Protein 3FPZ (pdb70)

Radius of gyration: 25.32 Å; Cα contacts (8 Å, |Δi|>4): 1395; chains: 2; bounding box: 60×61×72 Å

Foldseek 3Di:
DVVPDDDDDDCPVPQDDPVSPSDDDDDDDPVVVVCVVVVVVVVVCVVQLAFQEEEEAQAQQRLLLLLLQCVVPLPGQYEYEHQAQDGHPPQQDFPPRHFKAKAFPPLVVVCVVLVQDWADDDRIIIRRGSNSVSVSSVVNSVPRDRYDYHYQKHFDAFDFDQQAVDAGTEGWWTWMDRNCVVVDPPPPDDGTDIRTYPAADPVGHGDPVDQTGAYEYEQACDDPQHLPVLVRVCVRHVPADWLAEDEADAVFQLVCQLVQFADDPRYPRYTYHDRSSCRRNVTYDHGRHPNSSSNSSVSNSVRSVVSVVD/DCVPDDDDDPCPPPQDDPVSPSDDDDDDDPVVVVCVVVVVVVVVCVVQLAFQEEEEAQAQQRLLLLLLQCVVPLPGQYEYEAQAQDGHPPQQDFPPRHFKAKAFPPLVVVCVVLVQDWADPDRIIIRRGSNSVSVSSVVNSVPRDRYDYHYQKHFDAFDWDDPVDDTFWTWMDRNVVVVDDPDPDDGTDIRTYPAADPVGHGDVVDQTHAYEYEQADDDDRHLVVLVRVCVVDVPADWQAEDEADAVFQLVVQLVQFADDDRYPRYTYHDRSSCRRNVTYDHGRHPNSSSNSSVSNSVRSVVSVPD

B-factor: mean 28.26, std 11.73, range [12.23, 93.97]

CATH classification: 6.10.250.2840 (+1 more: 3.50.50.60)

Structure (mmCIF, N/CA/C/O backbone):
data_3FPZ
#
_entry.id   3FPZ
#
_cell.length_a   140.696
_cell.length_b   140.696
_cell.length_c   73.325
_cell.angle_alpha   90.000
_cell.angle_beta   90.000
_cell.angle_gamma   90.000
#
_symmetry.space_group_name_H-M   'I 4'
#
loop_
_entity.id
_entity.type
_entity.pdbx_description
1 polymer 'Thiazole biosynthetic enzyme'
2 non-polymer 'ADENOSINE DIPHOSPHATE 5-(BETA-ETHYL)-4-METHYL-THIAZOLE-2-CARBOXYLIC ACID'
3 non-polymer 'SULFATE ION'
4 water water
#
loop_
_atom_site.group_PDB
_atom_site.id
_atom_site.type_symbol
_atom_site.label_atom_id
_atom_site.label_alt_id
_atom_site.label_comp_id
_atom_site.label_asym_id
_atom_site.label_entity_id
_atom_site.label_seq_id
_atom_site.pdbx_PDB_ins_code
_atom_site.Cartn_x
_atom_site.Cartn_y
_atom_site.Cartn_z
_atom_site.occupancy
_atom_site.B_iso_or_equiv
_atom_site.auth_seq_id
_atom_site.auth_comp_id
_atom_site.auth_asym_id
_atom_site.auth_atom_id
_atom_site.pdbx_PDB_model_num
ATOM 1 N N . HIS A 1 16 ? 48.456 20.765 -52.471 1.00 50.20 16 HIS A N 1
ATOM 2 C CA . HIS A 1 16 ? 49.016 21.610 -53.572 1.00 50.14 16 HIS A CA 1
ATOM 3 C C . HIS A 1 16 ? 48.405 23.012 -53.537 1.00 50.11 16 HIS A C 1
ATOM 4 O O . HIS A 1 16 ? 47.722 23.424 -54.486 1.00 50.40 16 HIS A O 1
ATOM 6 N N . LEU A 1 17 ? 48.663 23.739 -52.446 1.00 49.62 17 LEU A N 1
ATOM 7 C CA . LEU A 1 17 ? 47.986 25.013 -52.147 1.00 49.01 17 LEU A CA 1
ATOM 8 C C . LEU A 1 17 ? 47.910 25.986 -53.313 1.00 48.25 17 LEU A C 1
ATOM 9 O O . LEU A 1 17 ? 47.026 26.844 -53.350 1.00 48.53 17 LEU A O 1
ATOM 14 N N . ASN A 1 18 ? 48.819 25.832 -54.269 1.00 47.27 18 ASN A N 1
ATOM 15 C CA . ASN A 1 18 ? 48.872 26.718 -55.427 1.00 46.41 18 ASN A CA 1
ATOM 16 C C . ASN A 1 18 ? 47.728 26.536 -56.436 1.00 45.48 18 ASN A C 1
ATOM 17 O O . ASN A 1 18 ? 47.595 27.325 -57.369 1.00 45.42 18 ASN A O 1
ATOM 22 N N . SER A 1 19 ? 46.900 25.510 -56.230 1.00 44.35 19 SER A N 1
ATOM 23 C CA . SER A 1 19 ? 45.754 25.247 -57.109 1.00 43.19 19 SER A CA 1
ATOM 24 C C . SER A 1 19 ? 44.413 25.807 -56.596 1.00 42.12 19 SER A C 1
ATOM 25 O O . SER A 1 19 ? 43.412 25.775 -57.317 1.00 41.81 19 SER A O 1
ATOM 28 N N . THR A 1 20 ? 44.394 26.317 -55.363 1.00 40.88 20 THR A N 1
ATOM 29 C CA . THR A 1 20 ? 43.177 26.916 -54.790 1.00 39.58 20 THR A CA 1
ATOM 30 C C . THR A 1 20 ? 42.846 28.270 -55.432 1.00 38.33 20 THR A C 1
ATOM 31 O O . THR A 1 20 ? 43.713 28.890 -56.049 1.00 38.60 20 THR A O 1
ATOM 35 N N . PRO A 1 21 ? 41.588 28.733 -55.296 1.00 37.04 21 PRO A N 1
ATOM 36 C CA . PRO A 1 21 ? 41.221 29.980 -55.969 1.00 36.16 21 PRO A CA 1
ATOM 37 C C . PRO A 1 21 ? 41.770 31.235 -55.280 1.00 34.75 21 PRO A C 1
ATOM 38 O O . PRO A 1 21 ? 41.822 31.301 -54.055 1.00 34.85 21 PRO A O 1
ATOM 42 N N . VAL A 1 22 ? 42.152 32.219 -56.085 1.00 33.85 22 VAL A N 1
ATOM 43 C CA . VAL A 1 22 ? 42.535 33.535 -55.589 1.00 32.45 22 VAL A CA 1
ATOM 44 C C . VAL A 1 22 ? 41.240 34.292 -55.294 1.00 31.97 22 VAL A C 1
ATOM 45 O O . VAL A 1 22 ? 40.513 34.668 -56.217 1.00 31.74 22 VAL A O 1
ATOM 49 N N . THR A 1 23 ? 40.935 34.482 -54.010 1.00 30.83 23 THR A N 1
ATOM 50 C CA . THR A 1 23 ? 39.699 35.149 -53.608 1.00 30.23 23 THR A CA 1
ATOM 51 C C . THR A 1 23 ? 39.936 36.271 -52.605 1.00 28.71 23 THR A C 1
ATOM 52 O O . THR A 1 23 ? 40.812 36.178 -51.748 1.00 28.74 23 THR A O 1
ATOM 56 N N . HIS A 1 24 ? 39.134 37.320 -52.744 1.00 27.25 24 HIS A N 1
ATOM 57 C CA . HIS A 1 24 ? 39.192 38.514 -51.920 1.00 25.55 24 HIS A CA 1
ATOM 58 C C . HIS A 1 24 ? 37.813 39.183 -51.938 1.00 25.86 24 HIS A C 1
ATOM 59 O O . HIS A 1 24 ? 36.872 38.667 -52.575 1.00 25.22 24 HIS A O 1
ATOM 66 N N . CYS A 1 25 ? 37.682 40.309 -51.235 1.00 24.90 25 CYS A N 1
ATOM 67 C CA . CYS A 1 25 ? 36.378 40.932 -51.000 1.00 25.00 25 CYS A CA 1
ATOM 68 C C . CYS A 1 25 ? 35.711 41.498 -52.265 1.00 24.78 25 CYS A C 1
ATOM 69 O O . CYS A 1 25 ? 34.502 41.725 -52.268 1.00 24.41 25 CYS A O 1
ATOM 72 N N . LEU A 1 26 ? 36.492 41.713 -53.329 1.00 24.49 26 LEU A N 1
ATOM 73 C CA . LEU A 1 26 ? 35.958 42.292 -54.568 1.00 24.95 26 LEU A CA 1
ATOM 74 C C . LEU A 1 26 ? 35.949 41.311 -55.750 1.00 25.10 26 LEU A C 1
ATOM 75 O O . LEU A 1 26 ? 35.682 41.710 -56.880 1.00 24.52 26 LEU A O 1
ATOM 80 N N . SER A 1 27 ? 36.224 40.040 -55.477 1.00 25.52 27 SER A N 1
ATOM 81 C CA . SER A 1 27 ? 36.400 39.034 -56.534 1.00 26.85 27 SER A CA 1
ATOM 82 C C . SER A 1 27 ? 35.181 38.889 -57.448 1.00 27.41 27 SER A C 1
ATOM 83 O O . SER A 1 27 ? 35.326 38.628 -58.651 1.00 27.46 27 SER A O 1
ATOM 86 N N . ASP A 1 28 ? 33.992 39.042 -56.875 1.00 27.32 28 ASP A N 1
ATOM 87 C CA . ASP A 1 28 ? 32.747 38.838 -57.625 1.00 28.47 28 ASP A CA 1
ATOM 88 C C . ASP A 1 28 ? 32.203 40.132 -58.248 1.00 29.20 28 ASP A C 1
ATOM 89 O O . ASP A 1 28 ? 31.269 40.088 -59.059 1.00 29.51 28 ASP A O 1
ATOM 94 N N . ILE A 1 29 ? 32.777 41.279 -57.877 1.00 29.38 29 ILE A N 1
ATOM 95 C CA . ILE A 1 29 ? 32.314 42.569 -58.414 1.00 30.78 29 ILE A CA 1
ATOM 96 C C . ILE A 1 29 ? 33.308 43.222 -59.375 1.00 30.78 29 ILE A C 1
ATOM 97 O O . ILE A 1 29 ? 32.904 43.979 -60.260 1.00 31.10 29 ILE A O 1
ATOM 102 N N . VAL A 1 30 ? 34.597 42.927 -59.202 1.00 30.73 30 VAL A N 1
ATOM 103 C CA . VAL A 1 30 ? 35.615 43.346 -60.160 1.00 31.24 30 VAL A CA 1
ATOM 104 C C . VAL A 1 30 ? 35.966 42.176 -61.071 1.00 32.38 30 VAL A C 1
ATOM 105 O O . VAL A 1 30 ? 36.563 41.180 -60.641 1.00 32.15 30 VAL A O 1
ATOM 109 N N . LYS A 1 31 ? 35.589 42.322 -62.337 1.00 33.60 31 LYS A N 1
ATOM 110 C CA . LYS A 1 31 ? 35.635 41.223 -63.293 1.00 35.49 31 LYS A CA 1
ATOM 111 C C . LYS A 1 31 ? 36.740 41.336 -64.352 1.00 36.03 31 LYS A C 1
ATOM 112 O O . LYS A 1 31 ? 37.152 40.323 -64.915 1.00 36.89 31 LYS A O 1
ATOM 118 N N . LYS A 1 32 ? 37.215 42.551 -64.624 1.00 36.89 32 LYS A N 1
ATOM 119 C CA . LYS A 1 32 ? 38.330 42.759 -65.571 1.00 37.63 32 LYS A CA 1
ATOM 120 C C . LYS A 1 32 ? 39.688 42.468 -64.947 1.00 38.01 32 LYS A C 1
ATOM 121 O O . LYS A 1 32 ? 39.943 42.838 -63.796 1.00 37.91 32 LYS A O 1
ATOM 127 N N . GLU A 1 33 ? 40.564 41.831 -65.721 1.00 37.83 33 GLU A N 1
ATOM 128 C CA . GLU A 1 33 ? 41.930 41.525 -65.280 1.00 38.15 33 GLU A CA 1
ATOM 129 C C . GLU A 1 33 ? 42.696 42.796 -64.882 1.00 37.38 33 GLU A C 1
ATOM 130 O O . GLU A 1 33 ? 43.471 42.784 -63.924 1.00 37.18 33 GLU A O 1
ATOM 136 N N . ASP A 1 34 ? 42.470 43.880 -65.620 1.00 36.33 34 ASP A N 1
ATOM 137 C CA . ASP A 1 34 ? 43.172 45.132 -65.376 1.00 35.72 34 ASP A CA 1
ATOM 138 C C . ASP A 1 34 ? 42.457 46.045 -64.371 1.00 34.39 34 ASP A C 1
ATOM 139 O O . ASP A 1 34 ? 42.894 47.175 -64.136 1.00 34.51 34 ASP A O 1
ATOM 144 N N . TRP A 1 35 ? 41.367 45.545 -63.787 1.00 32.58 35 TRP A N 1
ATOM 145 C CA . TRP A 1 35 ? 40.538 46.297 -62.828 1.00 31.58 35 TRP A CA 1
ATOM 146 C C . TRP A 1 35 ? 39.859 47.546 -63.423 1.00 31.73 35 TRP A C 1
ATOM 147 O O . TRP A 1 35 ? 39.413 48.423 -62.678 1.00 31.26 35 TRP A O 1
ATOM 158 N N . SER A 1 36 ? 39.757 47.629 -64.758 1.00 32.26 36 SER A N 1
ATOM 159 C CA . SER A 1 36 ? 39.124 48.799 -65.404 1.00 32.41 36 SER A CA 1
ATOM 160 C C . SER A 1 36 ? 37.652 49.029 -65.045 1.00 32.67 36 SER A C 1
ATOM 161 O O . SER A 1 36 ? 37.167 50.157 -65.167 1.00 33.39 36 SER A O 1
ATOM 164 N N . ASP A 1 37 ? 36.951 47.977 -64.606 1.00 32.29 37 ASP A N 1
ATOM 165 C CA . ASP A 1 37 ? 35.560 48.091 -64.164 1.00 32.04 37 ASP A CA 1
ATOM 166 C C . ASP A 1 37 ? 35.414 48.405 -62.665 1.00 31.31 37 ASP A C 1
ATOM 167 O O . ASP A 1 37 ? 34.302 48.408 -62.137 1.00 31.35 37 ASP A O 1
ATOM 172 N N . PHE A 1 38 ? 36.532 48.662 -61.986 1.00 30.45 38 PHE A N 1
ATOM 173 C CA . PHE A 1 38 ? 36.469 49.120 -60.586 1.00 29.60 38 PHE A CA 1
ATOM 174 C C . PHE A 1 38 ? 36.012 50.578 -60.518 1.00 29.57 38 PHE A C 1
ATOM 175 O O . PHE A 1 38 ? 36.446 51.392 -61.334 1.00 29.56 38 PHE A O 1
ATOM 183 N N . LYS A 1 39 ? 35.158 50.905 -59.541 1.00 29.35 39 LYS A N 1
ATOM 184 C CA . LYS A 1 39 ? 34.694 52.284 -59.299 1.00 29.52 39 LYS A CA 1
ATOM 185 C C . LYS A 1 39 ? 34.367 52.538 -57.827 1.00 28.61 39 LYS A C 1
ATOM 186 O O . LYS A 1 39 ? 33.740 51.703 -57.189 1.00 28.31 39 LYS A O 1
ATOM 192 N N . PHE A 1 40 ? 34.791 53.688 -57.294 1.00 27.69 40 PHE A N 1
ATOM 193 C CA . PHE A 1 40 ? 34.304 54.164 -55.991 1.00 27.06 40 PHE A CA 1
ATOM 194 C C . PHE A 1 40 ? 33.011 54.956 -56.161 1.00 27.80 40 PHE A C 1
ATOM 195 O O . PHE A 1 40 ? 32.791 55.570 -57.205 1.00 27.77 40 PHE A O 1
ATOM 203 N N . ALA A 1 41 ? 32.169 54.961 -55.129 1.00 28.40 41 ALA A N 1
ATOM 204 C CA . ALA A 1 41 ? 31.060 55.903 -55.049 1.00 29.53 41 ALA A CA 1
ATOM 205 C C . ALA A 1 41 ? 31.617 57.344 -55.005 1.00 30.51 41 ALA A C 1
ATOM 206 O O . ALA A 1 41 ? 32.675 57.566 -54.420 1.00 30.11 41 ALA A O 1
ATOM 208 N N . PRO A 1 42 ? 30.919 58.318 -55.624 1.00 31.35 42 PRO A N 1
ATOM 209 C CA . PRO A 1 42 ? 31.470 59.685 -55.748 1.00 31.34 42 PRO A CA 1
ATOM 210 C C . PRO A 1 42 ? 31.504 60.444 -54.414 1.00 31.19 42 PRO A C 1
ATOM 211 O O . PRO A 1 42 ? 30.751 60.096 -53.495 1.00 31.83 42 PRO A O 1
ATOM 215 N N . ILE A 1 43 ? 32.368 61.457 -54.315 1.00 30.33 43 ILE A N 1
ATOM 216 C CA . ILE A 1 43 ? 32.510 62.238 -53.076 1.00 29.71 43 ILE A CA 1
ATOM 217 C C . ILE A 1 43 ? 33.020 63.669 -53.301 1.00 28.97 43 ILE A C 1
ATOM 218 O O . ILE A 1 43 ? 33.676 63.964 -54.306 1.00 29.21 43 ILE A O 1
ATOM 223 N N . ARG A 1 44 ? 32.713 64.558 -52.356 1.00 28.49 44 ARG A N 1
ATOM 224 C CA . ARG A 1 44 ? 33.338 65.888 -52.327 1.00 27.62 44 ARG A CA 1
ATOM 225 C C . ARG A 1 44 ? 34.126 66.096 -51.022 1.00 26.53 44 ARG A C 1
ATOM 226 O O . ARG A 1 44 ? 33.778 65.538 -49.964 1.00 25.45 44 ARG A O 1
ATOM 234 N N . GLU A 1 45 ? 35.191 66.886 -51.123 1.00 25.47 45 GLU A N 1
ATOM 235 C CA . GLU A 1 45 ? 36.190 67.001 -50.057 1.00 24.80 45 GLU A CA 1
ATOM 236 C C . GLU A 1 45 ? 35.600 67.502 -48.728 1.00 24.43 45 GLU A C 1
ATOM 237 O O . GLU A 1 45 ? 35.927 66.976 -47.646 1.00 23.46 45 GLU A O 1
ATOM 243 N N . SER A 1 46 ? 34.717 68.494 -48.805 1.00 23.70 46 SER A N 1
ATOM 244 C CA . SER A 1 46 ? 34.029 68.999 -47.613 1.00 23.97 46 SER A CA 1
ATOM 245 C C . SER A 1 46 ? 33.175 67.956 -46.875 1.00 24.26 46 SER A C 1
ATOM 246 O O . SER A 1 46 ? 33.006 68.047 -45.654 1.00 24.03 46 SER A O 1
ATOM 249 N N . THR A 1 47 ? 32.640 66.966 -47.597 1.00 24.46 47 THR A N 1
ATOM 250 C CA . THR A 1 47 ? 31.881 65.894 -46.939 1.00 25.01 47 THR A CA 1
ATOM 251 C C . THR A 1 47 ? 32.796 65.092 -45.992 1.00 24.67 47 THR A C 1
ATOM 252 O O . THR A 1 47 ? 32.397 64.737 -44.876 1.00 25.21 47 THR A O 1
ATOM 256 N N . VAL A 1 48 ? 34.028 64.853 -46.435 1.00 24.11 48 VAL A N 1
ATOM 257 C CA . VAL A 1 48 ? 35.010 64.091 -45.638 1.00 23.81 48 VAL A CA 1
ATOM 258 C C . VAL A 1 48 ? 35.462 64.882 -44.402 1.00 23.18 48 VAL A C 1
ATOM 259 O O . VAL A 1 48 ? 35.452 64.338 -43.286 1.00 22.87 48 VAL A O 1
ATOM 263 N N . SER A 1 49 ? 35.846 66.151 -44.603 1.00 21.64 49 SER A N 1
ATOM 264 C CA . SER A 1 49 ? 36.227 67.037 -43.496 1.00 21.23 49 SER A CA 1
ATOM 265 C C . SER A 1 49 ? 35.141 67.072 -42.422 1.00 20.63 49 SER A C 1
ATOM 266 O O . SER A 1 49 ? 35.424 66.823 -41.251 1.00 20.26 49 SER A O 1
ATOM 269 N N . ARG A 1 50 ? 33.903 67.371 -42.831 1.00 20.84 50 ARG A N 1
ATOM 270 C CA . ARG A 1 50 ? 32.780 67.497 -41.888 1.00 20.60 50 ARG A CA 1
ATOM 271 C C . ARG A 1 50 ? 32.467 66.196 -41.162 1.00 20.26 50 ARG A C 1
ATOM 272 O O . ARG A 1 50 ? 32.136 66.228 -39.974 1.00 20.05 50 ARG A O 1
ATOM 280 N N . ALA A 1 51 ? 32.617 65.059 -41.846 1.00 20.33 51 ALA A N 1
ATOM 281 C CA . ALA A 1 51 ? 32.429 63.733 -41.214 1.00 20.66 51 ALA A CA 1
ATOM 282 C C . ALA A 1 51 ? 33.407 63.502 -40.059 1.00 20.71 51 ALA A C 1
ATOM 283 O O . ALA A 1 51 ? 33.026 62.946 -39.025 1.00 21.46 51 ALA A O 1
ATOM 285 N N . MET A 1 52 ? 34.657 63.946 -40.229 1.00 20.37 52 MET A N 1
ATOM 286 C CA . MET A 1 52 ? 35.693 63.805 -39.184 1.00 20.01 52 MET A CA 1
ATOM 287 C C . MET A 1 52 ? 35.550 64.821 -38.046 1.00 19.71 52 MET A C 1
ATOM 288 O O . MET A 1 52 ? 35.597 64.451 -36.854 1.00 19.60 52 MET A O 1
ATOM 293 N N . THR A 1 53 ? 35.394 66.105 -38.389 1.00 19.24 53 THR A N 1
ATOM 294 C CA . THR A 1 53 ? 35.360 67.158 -37.360 1.00 20.20 53 THR A CA 1
ATOM 295 C C . THR A 1 53 ? 34.117 67.043 -36.474 1.00 19.97 53 THR A C 1
ATOM 296 O O . THR A 1 53 ? 34.205 67.176 -35.248 1.00 20.69 53 THR A O 1
ATOM 300 N N . SER A 1 54 ? 32.954 66.775 -37.087 1.00 19.84 54 SER A N 1
ATOM 301 C CA . SER A 1 54 ? 31.708 66.639 -36.324 1.00 19.59 54 SER A CA 1
ATOM 302 C C . SER A 1 54 ? 31.836 65.571 -35.232 1.00 19.22 54 SER A C 1
ATOM 303 O O . SER A 1 54 ? 31.465 65.817 -34.085 1.00 19.61 54 SER A O 1
ATOM 306 N N . ARG A 1 55 ? 32.419 64.416 -35.573 1.00 18.55 55 ARG A N 1
ATOM 307 C CA . ARG A 1 55 ? 32.592 63.331 -34.597 1.00 17.79 55 ARG A CA 1
ATOM 308 C C . ARG A 1 55 ? 33.605 63.692 -33.498 1.00 17.27 55 ARG A C 1
ATOM 309 O O . ARG A 1 55 ? 33.399 63.360 -32.315 1.00 17.14 55 ARG A O 1
ATOM 317 N N . TYR A 1 56 ? 34.685 64.385 -33.869 1.00 17.03 56 TYR A N 1
ATOM 318 C CA . TYR A 1 56 ? 35.696 64.716 -32.852 1.00 16.95 56 TYR A CA 1
ATOM 319 C C . TYR A 1 56 ? 35.159 65.717 -31.852 1.00 18.13 56 TYR A C 1
ATOM 320 O O . TYR A 1 56 ? 35.452 65.610 -30.642 1.00 17.35 56 TYR A O 1
ATOM 329 N N . PHE A 1 57 ? 34.381 66.702 -32.301 1.00 18.30 57 PHE A N 1
ATOM 330 C CA A PHE A 1 57 ? 33.916 67.625 -31.305 0.50 19.13 57 PHE A CA 1
ATOM 331 C CA B PHE A 1 57 ? 33.772 67.678 -31.356 0.50 19.25 57 PHE A CA 1
ATOM 332 C C . PHE A 1 57 ? 32.762 67.012 -30.450 1.00 19.38 57 PHE A C 1
ATOM 333 O O . PHE A 1 57 ? 32.623 67.361 -29.282 1.00 20.00 57 PHE A O 1
ATOM 348 N N . LYS A 1 58 ? 32.004 66.052 -30.999 1.00 19.56 58 LYS A N 1
ATOM 349 C CA . LYS A 1 58 ? 31.091 65.262 -30.154 1.00 20.41 58 LYS A CA 1
ATOM 350 C C . LYS A 1 58 ? 31.844 64.514 -29.043 1.00 20.46 58 LYS A C 1
ATOM 351 O O . LYS A 1 58 ? 31.349 64.429 -27.911 1.00 20.29 58 LYS A O 1
ATOM 357 N N . ASP A 1 59 ? 33.033 63.987 -29.357 1.00 20.15 59 ASP A N 1
ATOM 358 C CA . ASP A 1 59 ? 33.865 63.309 -28.332 1.00 20.30 59 ASP A CA 1
ATOM 359 C C . ASP A 1 59 ? 34.326 64.309 -27.260 1.00 19.65 59 ASP A C 1
ATOM 360 O O . ASP A 1 59 ? 34.306 64.010 -26.044 1.00 19.33 59 ASP A O 1
ATOM 365 N N . LEU A 1 60 ? 34.782 65.483 -27.709 1.00 19.65 60 LEU A N 1
ATOM 366 C CA . LEU A 1 60 ? 35.285 66.513 -26.788 1.00 19.45 60 LEU A CA 1
ATOM 367 C C . LEU A 1 60 ? 34.191 67.028 -25.854 1.00 20.04 60 LEU A C 1
ATOM 368 O O . LEU A 1 60 ? 34.458 67.295 -24.682 1.00 20.74 60 LEU A O 1
ATOM 373 N N . ASP A 1 61 ? 32.966 67.145 -26.377 1.00 20.38 61 ASP A N 1
ATOM 374 C CA . ASP A 1 61 ? 31.775 67.521 -25.580 1.00 21.61 61 ASP A CA 1
ATOM 375 C C . ASP A 1 61 ? 31.424 66.441 -24.550 1.00 20.77 61 ASP A C 1
ATOM 376 O O . ASP A 1 61 ? 31.332 66.721 -23.338 1.00 21.36 61 ASP A O 1
ATOM 381 N N . LYS A 1 62 ? 31.243 65.213 -25.032 1.00 20.09 62 LYS A N 1
ATOM 382 C CA . LYS A 1 62 ? 30.832 64.071 -24.188 1.00 20.14 62 LYS A CA 1
ATOM 383 C C . LYS A 1 62 ? 31.817 63.780 -23.046 1.00 20.05 62 LYS A C 1
ATOM 384 O O . LYS A 1 62 ? 31.413 63.628 -21.881 1.00 19.35 62 LYS A O 1
ATOM 390 N N . PHE A 1 63 ? 33.107 63.715 -23.373 1.00 18.95 63 PHE A N 1
ATOM 391 C CA . PHE A 1 63 ? 34.133 63.343 -22.399 1.00 19.20 63 PHE A CA 1
ATOM 392 C C . PHE A 1 63 ? 34.748 64.511 -21.613 1.00 18.56 63 PHE A C 1
ATOM 393 O O . PHE A 1 63 ? 35.662 64.309 -20.815 1.00 19.04 63 PHE A O 1
ATOM 401 N N . ALA A 1 64 ? 34.220 65.721 -21.800 1.00 18.94 64 ALA A N 1
ATOM 402 C CA . ALA A 1 64 ? 34.678 66.885 -21.020 1.00 19.27 64 ALA A CA 1
ATOM 403 C C . ALA A 1 64 ? 34.470 66.673 -19.501 1.00 19.46 64 ALA A C 1
ATOM 404 O O . ALA A 1 64 ? 35.184 67.255 -18.670 1.00 19.12 64 ALA A O 1
ATOM 406 N N . VAL A 1 65 ? 33.476 65.845 -19.164 1.00 19.72 65 VAL A N 1
ATOM 407 C CA . VAL A 1 65 ? 33.356 65.236 -17.828 1.00 20.03 65 VAL A CA 1
ATOM 408 C C . VAL A 1 65 ? 33.454 63.701 -18.016 1.00 19.90 65 VAL A C 1
ATOM 409 O O . VAL A 1 65 ? 32.658 63.129 -18.755 1.00 21.64 65 VAL A O 1
ATOM 413 N N . SER A 1 66 ? 34.434 63.056 -17.382 1.00 19.37 66 SER A N 1
ATOM 414 C CA . SER A 1 66 ? 34.621 61.594 -17.494 1.00 19.40 66 SER A CA 1
ATOM 415 C C . SER A 1 66 ? 34.583 60.906 -16.118 1.00 19.33 66 SER A C 1
ATOM 416 O O . SER A 1 66 ? 34.919 61.517 -15.101 1.00 19.55 66 SER A O 1
ATOM 419 N N . ASP A 1 67 ? 34.206 59.625 -16.119 1.00 20.08 67 ASP A N 1
ATOM 420 C CA . ASP A 1 67 ? 34.205 58.777 -14.906 1.00 20.02 67 ASP A CA 1
ATOM 421 C C . ASP A 1 67 ? 35.587 58.217 -14.549 1.00 19.44 67 ASP A C 1
ATOM 422 O O . ASP A 1 67 ? 35.992 58.219 -13.375 1.00 19.46 67 ASP A O 1
ATOM 427 N N . VAL A 1 68 ? 36.304 57.720 -15.559 1.00 18.85 68 VAL A N 1
ATOM 428 C CA . VAL A 1 68 ? 37.664 57.203 -15.399 1.00 18.64 68 VAL A CA 1
ATOM 429 C C . VAL A 1 68 ? 38.577 57.871 -16.431 1.00 18.52 68 VAL A C 1
ATOM 430 O O . VAL A 1 68 ? 38.296 57.794 -17.634 1.00 19.13 68 VAL A O 1
ATOM 434 N N . ILE A 1 69 ? 39.637 58.533 -15.951 1.00 17.91 69 ILE A N 1
ATOM 435 C CA . ILE A 1 69 ? 40.713 59.088 -16.823 1.00 17.67 69 ILE A CA 1
ATOM 436 C C . ILE A 1 69 ? 41.959 58.206 -16.712 1.00 16.98 69 ILE A C 1
ATOM 437 O O . ILE A 1 69 ? 42.565 58.086 -15.640 1.00 17.20 69 ILE A O 1
ATOM 442 N N . ILE A 1 70 ? 42.341 57.573 -17.822 1.00 15.85 70 ILE A N 1
ATOM 443 C CA . ILE A 1 70 ? 43.529 56.707 -17.840 1.00 15.64 70 ILE A CA 1
ATOM 444 C C . ILE A 1 70 ? 44.643 57.450 -18.587 1.00 16.05 70 ILE A C 1
ATOM 445 O O . ILE A 1 70 ? 44.484 57.786 -19.777 1.00 15.98 70 ILE A O 1
ATOM 450 N N . VAL A 1 71 ? 45.751 57.680 -17.891 1.00 15.12 71 VAL A N 1
ATOM 451 C CA . VAL A 1 71 ? 46.909 58.415 -18.469 1.00 15.78 71 VAL A CA 1
ATOM 452 C C . VAL A 1 71 ? 48.011 57.438 -18.934 1.00 16.12 71 VAL A C 1
ATOM 453 O O . VAL A 1 71 ? 48.711 56.818 -18.131 1.00 16.27 71 VAL A O 1
ATOM 457 N N . GLY A 1 72 ? 48.136 57.275 -20.254 1.00 15.96 72 GLY A N 1
ATOM 458 C CA . GLY A 1 72 ? 49.174 56.416 -20.822 1.00 16.28 72 GLY A CA 1
ATOM 459 C C . GLY A 1 72 ? 48.631 55.078 -21.324 1.00 17.40 72 GLY A C 1
ATOM 460 O O . GLY A 1 72 ? 48.219 54.235 -20.512 1.00 17.65 72 GLY A O 1
ATOM 461 N N . ALA A 1 73 ? 48.649 54.887 -22.651 1.00 16.02 73 ALA A N 1
ATOM 462 C CA . ALA A 1 73 ? 48.106 53.675 -23.286 1.00 16.26 73 ALA A CA 1
ATOM 463 C C . ALA A 1 73 ? 49.153 52.591 -23.589 1.00 16.12 73 ALA A C 1
ATOM 464 O O . ALA A 1 73 ? 49.285 52.143 -24.743 1.00 17.09 73 ALA A O 1
ATOM 466 N N . GLY A 1 74 ? 49.902 52.190 -22.552 1.00 15.53 74 GLY A N 1
ATOM 467 C CA . GLY A 1 74 ? 50.860 51.088 -22.625 1.00 16.30 74 GLY A CA 1
ATOM 468 C C . GLY A 1 74 ? 50.193 49.780 -22.206 1.00 16.85 74 GLY A C 1
ATOM 469 O O . GLY A 1 74 ? 48.968 49.707 -22.146 1.00 16.52 74 GLY A O 1
ATOM 470 N N . SER A 1 75 ? 50.994 48.754 -21.916 1.00 17.85 75 SER A N 1
ATOM 471 C CA . SER A 1 75 ? 50.448 47.445 -21.544 1.00 18.72 75 SER A CA 1
ATOM 472 C C . SER A 1 75 ? 49.620 47.524 -20.250 1.00 18.42 75 SER A C 1
ATOM 473 O O . SER A 1 75 ? 48.526 46.970 -20.182 1.00 18.32 75 SER A O 1
ATOM 476 N N . SER A 1 76 ? 50.110 48.242 -19.241 1.00 17.43 76 SER A N 1
ATOM 477 C CA . SER A 1 76 ? 49.349 48.296 -17.973 1.00 17.16 76 SER A CA 1
ATOM 478 C C . SER A 1 76 ? 48.041 49.079 -18.082 1.00 16.87 76 SER A C 1
ATOM 479 O O . SER A 1 76 ? 46.990 48.600 -17.627 1.00 17.29 76 SER A O 1
ATOM 482 N N . GLY A 1 77 ? 48.089 50.261 -18.711 1.00 16.27 77 GLY A N 1
ATOM 483 C CA . GLY A 1 77 ? 46.908 51.095 -18.925 1.00 16.16 77 GLY A CA 1
ATOM 484 C C . GLY A 1 77 ? 45.822 50.463 -19.792 1.00 16.26 77 GLY A C 1
ATOM 485 O O . GLY A 1 77 ? 44.632 50.559 -19.482 1.00 15.97 77 GLY A O 1
ATOM 486 N N . LEU A 1 78 ? 46.217 49.811 -20.886 1.00 16.96 78 LEU A N 1
ATOM 487 C CA . LEU A 1 78 ? 45.229 49.176 -21.777 1.00 17.03 78 LEU A CA 1
ATOM 488 C C . LEU A 1 78 ? 44.610 47.905 -21.150 1.00 17.55 78 LEU A C 1
ATOM 489 O O . LEU A 1 78 ? 43.421 47.640 -21.343 1.00 17.73 78 LEU A O 1
ATOM 494 N N . SER A 1 79 ? 45.414 47.148 -20.404 1.00 18.26 79 SER A N 1
ATOM 495 C CA . SER A 1 79 ? 44.926 45.978 -19.631 1.00 18.67 79 SER A CA 1
ATOM 496 C C . SER A 1 79 ? 43.860 46.405 -18.606 1.00 19.02 79 SER A C 1
ATOM 497 O O . SER A 1 79 ? 42.804 45.753 -18.485 1.00 18.82 79 SER A O 1
ATOM 500 N N . ALA A 1 80 ? 44.124 47.501 -17.882 1.00 19.29 80 ALA A N 1
ATOM 501 C CA . ALA A 1 80 ? 43.136 48.077 -16.952 1.00 19.24 80 ALA A CA 1
ATOM 502 C C . ALA A 1 80 ? 41.881 48.580 -17.676 1.00 19.96 80 ALA A C 1
ATOM 503 O O . ALA A 1 80 ? 40.756 48.305 -17.239 1.00 19.44 80 ALA A O 1
ATOM 505 N N . ALA A 1 81 ? 42.070 49.292 -18.794 1.00 18.70 81 ALA A N 1
ATOM 506 C CA . ALA A 1 81 ? 40.942 49.748 -19.611 1.00 18.86 81 ALA A CA 1
ATOM 507 C C . ALA A 1 81 ? 40.027 48.587 -20.020 1.00 18.51 81 ALA A C 1
ATOM 508 O O . ALA A 1 81 ? 38.802 48.723 -19.942 1.00 19.15 81 ALA A O 1
ATOM 510 N N . TYR A 1 82 ? 40.615 47.462 -20.450 1.00 18.95 82 TYR A N 1
ATOM 511 C CA . TYR A 1 82 ? 39.843 46.277 -20.870 1.00 19.40 82 TYR A CA 1
ATOM 512 C C . TYR A 1 82 ? 38.943 45.773 -19.738 1.00 19.49 82 TYR A C 1
ATOM 513 O O . TYR A 1 82 ? 37.731 45.604 -19.929 1.00 19.02 82 TYR A O 1
ATOM 522 N N . VAL A 1 83 ? 39.539 45.569 -18.561 1.00 19.08 83 VAL A N 1
ATOM 523 C CA . VAL A 1 83 ? 38.811 44.998 -17.416 1.00 18.93 83 VAL A CA 1
ATOM 524 C C . VAL A 1 83 ? 37.693 45.923 -16.913 1.00 19.27 83 VAL A C 1
ATOM 525 O O . VAL A 1 83 ? 36.554 45.461 -16.669 1.00 19.42 83 VAL A O 1
ATOM 529 N N . ILE A 1 84 ? 38.002 47.218 -16.766 1.00 19.37 84 ILE A N 1
ATOM 530 C CA . ILE A 1 84 ? 37.029 48.238 -16.339 1.00 19.61 84 ILE A CA 1
ATOM 531 C C . ILE A 1 84 ? 35.837 48.340 -17.298 1.00 19.95 84 ILE A C 1
ATOM 532 O O . ILE A 1 84 ? 34.690 48.236 -16.876 1.00 20.36 84 ILE A O 1
ATOM 537 N N . ALA A 1 85 ? 36.113 48.527 -18.589 1.00 20.32 85 ALA A N 1
ATOM 538 C CA . ALA A 1 85 ? 35.057 48.789 -19.572 1.00 21.22 85 ALA A CA 1
ATOM 539 C C . ALA A 1 85 ? 34.151 47.580 -19.843 1.00 21.38 85 ALA A C 1
ATOM 540 O O . ALA A 1 85 ? 32.944 47.733 -20.010 1.00 21.19 85 ALA A O 1
ATOM 542 N N . LYS A 1 86 ? 34.745 46.393 -19.902 1.00 22.41 86 LYS A N 1
ATOM 543 C CA . LYS A 1 86 ? 34.010 45.125 -20.054 1.00 23.63 86 LYS A CA 1
ATOM 544 C C . LYS A 1 86 ? 33.057 44.899 -18.870 1.00 23.92 86 LYS A C 1
ATOM 545 O O . LYS A 1 86 ? 31.870 44.563 -19.078 1.00 24.57 86 LYS A O 1
ATOM 551 N N . ASN A 1 87 ? 33.555 45.100 -17.646 1.00 23.88 87 ASN A N 1
ATOM 552 C CA . ASN A 1 87 ? 32.719 45.006 -16.427 1.00 24.43 87 ASN A CA 1
ATOM 553 C C . ASN A 1 87 ? 31.626 46.082 -16.327 1.00 24.49 87 ASN A C 1
ATOM 554 O O . ASN A 1 87 ? 30.492 45.787 -15.926 1.00 24.44 87 ASN A O 1
ATOM 559 N N . ARG A 1 88 ? 31.961 47.332 -16.664 1.00 23.77 88 ARG A N 1
ATOM 560 C CA . ARG A 1 88 ? 31.015 48.453 -16.572 1.00 23.72 88 ARG A CA 1
ATOM 561 C C . ARG A 1 88 ? 30.943 49.257 -17.875 1.00 24.56 88 ARG A C 1
ATOM 562 O O . ARG A 1 88 ? 31.633 50.275 -18.015 1.00 25.03 88 ARG A O 1
ATOM 570 N N . PRO A 1 89 ? 30.103 48.811 -18.838 1.00 25.28 89 PRO A N 1
ATOM 571 C CA . PRO A 1 89 ? 30.023 49.461 -20.155 1.00 25.55 89 PRO A CA 1
ATOM 572 C C . PRO A 1 89 ? 29.335 50.824 -20.127 1.00 25.05 89 PRO A C 1
ATOM 573 O O . PRO A 1 89 ? 29.318 51.521 -21.139 1.00 26.32 89 PRO A O 1
ATOM 577 N N . ASP A 1 90 ? 28.789 51.202 -18.981 1.00 24.58 90 ASP A N 1
ATOM 578 C CA . ASP A 1 90 ? 28.100 52.475 -18.840 1.00 24.53 90 ASP A CA 1
ATOM 579 C C . ASP A 1 90 ? 29.050 53.638 -18.513 1.00 24.12 90 ASP A C 1
ATOM 580 O O . ASP A 1 90 ? 28.688 54.792 -18.708 1.00 24.42 90 ASP A O 1
ATOM 585 N N . LEU A 1 91 ? 30.236 53.339 -17.989 1.00 23.22 91 LEU A N 1
ATOM 586 C CA . LEU A 1 91 ? 31.135 54.384 -17.477 1.00 22.20 91 LEU A CA 1
ATOM 587 C C . LEU A 1 91 ? 31.935 55.036 -18.597 1.00 21.32 91 LEU A C 1
ATOM 588 O O . LEU A 1 91 ? 32.414 54.345 -19.482 1.00 21.11 91 LEU A O 1
ATOM 593 N N . LYS A 1 92 ? 32.090 56.358 -18.537 1.00 20.33 92 LYS A N 1
ATOM 594 C CA . LYS A 1 92 ? 32.891 57.067 -19.557 1.00 19.99 92 LYS A CA 1
ATOM 595 C C . LYS A 1 92 ? 34.389 56.929 -19.223 1.00 19.33 92 LYS A C 1
ATOM 596 O O . LYS A 1 92 ? 34.869 57.490 -18.224 1.00 19.41 92 LYS A O 1
ATOM 602 N N . VAL A 1 93 ? 35.100 56.144 -20.042 1.00 19.65 93 VAL A N 1
ATOM 603 C CA . VAL A 1 93 ? 36.523 55.833 -19.857 1.00 18.93 93 VAL A CA 1
ATOM 604 C C . VAL A 1 93 ? 37.347 56.570 -20.931 1.00 19.46 93 VAL A C 1
ATOM 605 O O . VAL A 1 93 ? 37.274 56.228 -22.111 1.00 18.71 93 VAL A O 1
ATOM 609 N N . CYS A 1 94 ? 38.128 57.545 -20.474 1.00 18.59 94 CYS A N 1
ATOM 610 C CA . CYS A 1 94 ? 38.852 58.505 -21.306 1.00 19.75 94 CYS A CA 1
ATOM 611 C C . CYS A 1 94 ? 40.334 58.157 -21.250 1.00 18.48 94 CYS A C 1
ATOM 612 O O . CYS A 1 94 ? 40.961 58.310 -20.202 1.00 18.45 94 CYS A O 1
ATOM 615 N N . ILE A 1 95 ? 40.896 57.677 -22.364 1.00 17.45 95 ILE A N 1
ATOM 616 C CA . ILE A 1 95 ? 42.304 57.270 -22.406 1.00 16.95 95 ILE A CA 1
ATOM 617 C C . ILE A 1 95 ? 43.132 58.346 -23.130 1.00 17.01 95 ILE A C 1
ATOM 618 O O . ILE A 1 95 ? 42.889 58.635 -24.310 1.00 16.66 95 ILE A O 1
ATOM 623 N N . ILE A 1 96 ? 44.090 58.936 -22.418 1.00 16.71 96 ILE A N 1
ATOM 624 C CA . ILE A 1 96 ? 44.916 60.022 -22.987 1.00 16.40 96 ILE A CA 1
ATOM 625 C C . ILE A 1 96 ? 46.326 59.488 -23.245 1.00 15.70 96 ILE A C 1
ATOM 626 O O . ILE A 1 96 ? 46.981 59.009 -22.318 1.00 15.29 96 ILE A O 1
ATOM 631 N N . GLU A 1 97 ? 46.782 59.553 -24.501 1.00 14.90 97 GLU A N 1
ATOM 632 C CA . GLU A 1 97 ? 48.075 58.975 -24.898 1.00 14.38 97 GLU A CA 1
ATOM 633 C C . GLU A 1 97 ? 48.891 60.016 -25.688 1.00 14.47 97 GLU A C 1
ATOM 634 O O . GLU A 1 97 ? 48.420 60.526 -26.720 1.00 14.39 97 GLU A O 1
ATOM 640 N N . SER A 1 98 ? 50.099 60.315 -25.210 1.00 13.33 98 SER A N 1
ATOM 641 C CA . SER A 1 98 ? 50.931 61.376 -25.827 1.00 14.41 98 SER A CA 1
ATOM 642 C C . SER A 1 98 ? 51.453 61.036 -27.232 1.00 14.62 98 SER A C 1
ATOM 643 O O . SER A 1 98 ? 51.577 61.947 -28.083 1.00 15.46 98 SER A O 1
ATOM 646 N N . SER A 1 99 ? 51.768 59.765 -27.479 1.00 15.18 99 SER A N 1
ATOM 647 C CA . SER A 1 99 ? 52.293 59.362 -28.816 1.00 15.65 99 SER A CA 1
ATOM 648 C C . SER A 1 99 ? 51.175 59.274 -29.846 1.00 15.31 99 SER A C 1
ATOM 649 O O . SER A 1 99 ? 50.000 59.178 -29.492 1.00 14.40 99 SER A O 1
ATOM 652 N N . VAL A 1 100 ? 51.538 59.316 -31.132 1.00 15.40 100 VAL A N 1
ATOM 653 C CA . VAL A 1 100 ? 50.563 59.034 -32.185 1.00 15.81 100 VAL A CA 1
ATOM 654 C C . VAL A 1 100 ? 50.125 57.567 -32.143 1.00 15.09 100 VAL A C 1
ATOM 655 O O . VAL A 1 100 ? 48.919 57.279 -32.156 1.00 15.17 100 VAL A O 1
ATOM 659 N N . ALA A 1 101 ? 51.089 56.640 -32.084 1.00 14.17 101 ALA A N 1
ATOM 660 C CA . ALA A 1 101 ? 50.762 55.231 -31.928 1.00 14.93 101 ALA A CA 1
ATOM 661 C C . ALA A 1 101 ? 50.654 54.919 -30.434 1.00 15.25 101 ALA A C 1
ATOM 662 O O . ALA A 1 101 ? 51.598 55.239 -29.674 1.00 15.24 101 ALA A O 1
ATOM 664 N N . PRO A 1 102 ? 49.514 54.318 -30.004 1.00 15.70 102 PRO A N 1
ATOM 665 C CA . PRO A 1 102 ? 49.403 53.796 -28.639 1.00 15.56 102 PRO A CA 1
ATOM 666 C C . PRO A 1 102 ? 50.230 52.501 -28.513 1.00 15.93 102 PRO A C 1
ATOM 667 O O . PRO A 1 102 ? 50.781 52.017 -29.512 1.00 16.16 102 PRO A O 1
ATOM 671 N N . GLY A 1 103 ? 50.350 51.974 -27.301 1.00 15.41 103 GLY A N 1
ATOM 672 C CA . GLY A 1 103 ? 51.006 50.678 -27.070 1.00 16.90 103 GLY A CA 1
ATOM 673 C C . GLY A 1 103 ? 52.255 50.735 -26.213 1.00 18.01 103 GLY A C 1
ATOM 674 O O . GLY A 1 103 ? 52.709 49.697 -25.711 1.00 18.98 103 GLY A O 1
ATOM 675 N N . GLY A 1 104 ? 52.810 51.940 -26.053 1.00 18.74 104 GLY A N 1
ATOM 676 C CA . GLY A 1 104 ? 54.060 52.171 -25.319 1.00 20.11 104 GLY A CA 1
ATOM 677 C C . GLY A 1 104 ? 55.227 51.260 -25.640 1.00 21.02 104 GLY A C 1
ATOM 678 O O . GLY A 1 104 ? 55.636 51.158 -26.793 1.00 21.16 104 GLY A O 1
ATOM 679 N N . GLY A 1 105 ? 55.759 50.599 -24.613 1.00 21.43 105 GLY A N 1
ATOM 680 C CA . GLY A 1 105 ? 56.891 49.672 -24.768 1.00 22.76 105 GLY A CA 1
ATOM 681 C C . GLY A 1 105 ? 56.573 48.239 -25.183 1.00 22.13 105 GLY A C 1
ATOM 682 O O . GLY A 1 105 ? 57.448 47.366 -25.145 1.00 24.08 105 GLY A O 1
ATOM 683 N N . SER A 1 106 ? 55.343 47.986 -25.603 1.00 21.26 106 SER A N 1
ATOM 684 C CA . SER A 1 106 ? 54.889 46.618 -25.845 1.00 20.95 106 SER A CA 1
ATOM 685 C C . SER A 1 106 ? 54.899 46.219 -27.310 1.00 19.29 106 SER A C 1
ATOM 686 O O . SER A 1 106 ? 54.297 45.215 -27.675 1.00 17.86 106 SER A O 1
ATOM 689 N N . TRP A 1 107 ? 55.585 46.993 -28.154 1.00 17.81 107 TRP A N 1
ATOM 690 C CA . TRP A 1 107 ? 55.725 46.583 -29.560 1.00 17.14 107 TRP A CA 1
ATOM 691 C C . TRP A 1 107 ? 56.931 45.658 -29.814 1.00 17.12 107 TRP A C 1
ATOM 692 O O . TRP A 1 107 ? 57.060 45.091 -30.914 1.00 16.02 107 TRP A O 1
ATOM 703 N N . LEU A 1 108 ? 57.805 45.534 -28.811 1.00 17.03 108 LEU A N 1
ATOM 704 C CA . LEU A 1 108 ? 59.038 44.730 -28.868 1.00 17.46 108 LEU A CA 1
ATOM 705 C C . LEU A 1 108 ? 59.283 44.067 -27.532 1.00 18.36 108 LEU A C 1
ATOM 706 O O . LEU A 1 108 ? 58.783 44.538 -26.520 1.00 18.84 108 LEU A O 1
ATOM 711 N N . GLY A 1 109 ? 60.087 43.001 -27.548 1.00 18.56 109 GLY A N 1
ATOM 712 C CA . GLY A 1 109 ? 60.704 42.447 -26.341 1.00 19.49 109 GLY A CA 1
ATOM 713 C C . GLY A 1 109 ? 61.978 43.238 -26.088 1.00 19.59 109 GLY A C 1
ATOM 714 O O . GLY A 1 109 ? 62.002 44.467 -26.254 1.00 22.07 109 GLY A O 1
ATOM 715 N N . GLY A 1 110 ? 63.047 42.564 -25.707 1.00 19.59 110 GLY A N 1
ATOM 716 C CA . GLY A 1 110 ? 64.261 43.277 -25.310 1.00 18.73 110 GLY A CA 1
ATOM 717 C C . GLY A 1 110 ? 65.264 43.352 -26.439 1.00 17.84 110 GLY A C 1
ATOM 718 O O . GLY A 1 110 ? 65.300 42.467 -27.296 1.00 17.98 110 GLY A O 1
ATOM 719 N N . GLN A 1 111 ? 66.078 44.407 -26.438 1.00 17.03 111 GLN A N 1
ATOM 720 C CA . GLN A 1 111 ? 67.180 44.562 -27.392 1.00 16.77 111 GLN A CA 1
ATOM 721 C C . GLN A 1 111 ? 66.668 44.488 -28.854 1.00 16.70 111 GLN A C 1
ATOM 722 O O . GLN A 1 111 ? 67.347 43.950 -29.750 1.00 16.52 111 GLN A O 1
ATOM 728 N N . LEU A 1 112 ? 65.467 45.037 -29.068 1.00 16.03 112 LEU A N 1
ATOM 729 C CA . LEU A 1 112 ? 64.780 45.046 -30.390 1.00 16.73 112 LEU A CA 1
ATOM 730 C C . LEU A 1 112 ? 64.321 43.653 -30.893 1.00 17.08 112 LEU A C 1
ATOM 731 O O . LEU A 1 112 ? 63.882 43.509 -32.046 1.00 16.52 112 LEU A O 1
ATOM 736 N N . PHE A 1 113 ? 64.418 42.638 -30.035 1.00 16.05 113 PHE A N 1
ATOM 737 C CA . PHE A 1 113 ? 63.926 41.299 -30.385 1.00 16.59 113 PHE A CA 1
ATOM 738 C C . PHE A 1 113 ? 62.404 41.246 -30.131 1.00 16.44 113 PHE A C 1
ATOM 739 O O . PHE A 1 113 ? 61.851 42.216 -29.598 1.00 18.07 113 PHE A O 1
ATOM 747 N N . SER A 1 114 ? 61.719 40.163 -30.533 1.00 15.84 114 SER A N 1
ATOM 748 C CA . SER A 1 114 ? 60.246 40.170 -30.652 1.00 15.95 114 SER A CA 1
ATOM 749 C C . SER A 1 114 ? 59.414 39.466 -29.569 1.00 16.13 114 SER A C 1
ATOM 750 O O . SER A 1 114 ? 58.307 39.908 -29.249 1.00 15.46 114 SER A O 1
ATOM 753 N N . ALA A 1 115 ? 59.908 38.321 -29.104 1.00 16.63 115 ALA A N 1
ATOM 754 C CA . ALA A 1 115 ? 59.100 37.412 -28.268 1.00 17.03 115 ALA A CA 1
ATOM 755 C C . ALA A 1 115 ? 58.748 38.051 -26.922 1.00 17.07 115 ALA A C 1
ATOM 756 O O . ALA A 1 115 ? 59.581 38.752 -26.310 1.00 17.44 115 ALA A O 1
ATOM 758 N N . MET A 1 116 ? 57.528 37.791 -26.444 1.00 16.93 116 MET A N 1
ATOM 759 C CA . MET A 1 116 ? 57.039 38.353 -25.176 1.00 17.34 116 MET A CA 1
ATOM 760 C C . MET A 1 116 ? 56.846 37.234 -24.146 1.00 17.94 116 MET A C 1
ATOM 761 O O . MET A 1 116 ? 56.015 36.349 -24.339 1.00 17.75 116 MET A O 1
ATOM 766 N N . VAL A 1 117 ? 57.613 37.295 -23.057 1.00 18.00 117 VAL A N 1
ATOM 767 C CA . VAL A 1 117 ? 57.564 36.282 -21.999 1.00 18.58 117 VAL A CA 1
ATOM 768 C C . VAL A 1 117 ? 56.605 36.754 -20.918 1.00 18.67 117 VAL A C 1
ATOM 769 O O . VAL A 1 117 ? 56.707 37.895 -20.444 1.00 18.22 117 VAL A O 1
ATOM 773 N N . MET A 1 118 ? 55.645 35.891 -20.558 1.00 18.56 118 MET A N 1
ATOM 774 C CA . MET A 1 118 ? 54.724 36.157 -19.442 1.00 19.71 118 MET A CA 1
ATOM 775 C C . MET A 1 118 ? 54.729 34.976 -18.461 1.00 19.49 118 MET A C 1
ATOM 776 O O . MET A 1 118 ? 54.369 33.856 -18.833 1.00 19.95 118 MET A O 1
ATOM 781 N N . ARG A 1 119 ? 55.124 35.235 -17.219 1.00 20.26 119 ARG A N 1
ATOM 782 C CA . ARG A 1 119 ? 55.104 34.201 -16.165 1.00 20.94 119 ARG A CA 1
ATOM 783 C C . ARG A 1 119 ? 53.680 33.842 -15.717 1.00 21.15 119 ARG A C 1
ATOM 784 O O . ARG A 1 119 ? 52.815 34.713 -15.588 1.00 20.81 119 ARG A O 1
ATOM 792 N N . LYS A 1 120 ? 53.447 32.555 -15.442 1.00 21.78 120 LYS A N 1
ATOM 793 C CA . LYS A 1 120 ? 52.145 32.136 -14.913 1.00 22.41 120 LYS A CA 1
ATOM 794 C C . LYS A 1 120 ? 51.924 32.794 -13.532 1.00 22.19 120 LYS A C 1
ATOM 795 O O . LYS A 1 120 ? 52.877 32.911 -12.751 1.00 23.37 120 LYS A O 1
ATOM 801 N N . PRO A 1 121 ? 50.682 33.238 -13.223 1.00 22.22 121 PRO A N 1
ATOM 802 C CA . PRO A 1 121 ? 49.413 32.959 -13.904 1.00 21.97 121 PRO A CA 1
ATOM 803 C C . PRO A 1 121 ? 48.908 34.042 -14.898 1.00 21.70 121 PRO A C 1
ATOM 804 O O . PRO A 1 121 ? 47.707 34.138 -15.147 1.00 21.41 121 PRO A O 1
ATOM 808 N N . ALA A 1 122 ? 49.813 34.839 -15.473 1.00 20.87 122 ALA A N 1
ATOM 809 C CA . ALA A 1 122 ? 49.409 35.826 -16.491 1.00 20.75 122 ALA A CA 1
ATOM 810 C C . ALA A 1 122 ? 48.851 35.179 -17.778 1.00 20.31 122 ALA A C 1
ATOM 811 O O . ALA A 1 122 ? 48.106 35.826 -18.547 1.00 19.46 122 ALA A O 1
ATOM 813 N N . HIS A 1 123 ? 49.160 33.897 -17.992 1.00 20.05 123 HIS A N 1
ATOM 814 C CA . HIS A 1 123 ? 48.551 33.124 -19.103 1.00 20.64 123 HIS A CA 1
ATOM 815 C C . HIS A 1 123 ? 47.013 33.105 -19.073 1.00 20.63 123 HIS A C 1
ATOM 816 O O . HIS A 1 123 ? 46.370 32.976 -20.116 1.00 20.98 123 HIS A O 1
ATOM 823 N N . LEU A 1 124 ? 46.422 33.249 -17.886 1.00 19.92 124 LEU A N 1
ATOM 824 C CA . LEU A 1 124 ? 44.953 33.304 -17.754 1.00 19.67 124 LEU A CA 1
ATOM 825 C C . LEU A 1 124 ? 44.342 34.556 -18.399 1.00 19.56 124 LEU A C 1
ATOM 826 O O . LEU A 1 124 ? 43.198 34.529 -18.861 1.00 19.60 124 LEU A O 1
ATOM 831 N N . PHE A 1 125 ? 45.108 35.652 -18.418 1.00 19.19 125 PHE A N 1
ATOM 832 C CA . PHE A 1 125 ? 44.679 36.885 -19.094 1.00 19.05 125 PHE A CA 1
ATOM 833 C C . PHE A 1 125 ? 44.743 36.683 -20.613 1.00 18.77 125 PHE A C 1
ATOM 834 O O . PHE A 1 125 ? 43.822 37.079 -21.329 1.00 18.26 125 PHE A O 1
ATOM 842 N N . LEU A 1 126 ? 45.804 36.028 -21.081 1.00 18.22 126 LEU A N 1
ATOM 843 C CA . LEU A 1 126 ? 45.931 35.686 -22.514 1.00 19.16 126 LEU A CA 1
ATOM 844 C C . LEU A 1 126 ? 44.798 34.767 -22.984 1.00 19.87 126 LEU A C 1
ATOM 845 O O . LEU A 1 126 ? 44.303 34.914 -24.099 1.00 20.01 126 LEU A O 1
ATOM 850 N N . GLN A 1 127 ? 44.418 33.801 -22.141 1.00 21.12 127 GLN A N 1
ATOM 851 C CA . GLN A 1 127 ? 43.283 32.916 -22.447 1.00 21.92 127 GLN A CA 1
ATOM 852 C C . GLN A 1 127 ? 41.977 33.710 -22.593 1.00 22.18 127 GLN A C 1
ATOM 853 O O . GLN A 1 127 ? 41.224 33.490 -23.552 1.00 22.41 127 GLN A O 1
ATOM 859 N N . GLU A 1 128 ? 41.727 34.651 -21.675 1.00 21.83 128 GLU A N 1
ATOM 860 C CA . GLU A 1 128 ? 40.548 35.523 -21.748 1.00 22.64 128 GLU A CA 1
ATOM 861 C C . GLU A 1 128 ? 40.470 36.298 -23.067 1.00 22.63 128 GLU A C 1
ATOM 862 O O . GLU A 1 128 ? 39.402 36.419 -23.663 1.00 21.54 128 GLU A O 1
ATOM 868 N N . LEU A 1 129 ? 41.622 36.801 -23.519 1.00 22.36 129 LEU A N 1
ATOM 869 C CA . LEU A 1 129 ? 41.720 37.605 -24.750 1.00 23.13 129 LEU A CA 1
ATOM 870 C C . LEU A 1 129 ? 41.850 36.771 -26.018 1.00 23.49 129 LEU A C 1
ATOM 871 O O . LEU A 1 129 ? 41.917 37.324 -27.131 1.00 24.35 129 LEU A O 1
ATOM 876 N N . GLU A 1 130 ? 41.877 35.448 -25.843 1.00 24.40 130 GLU A N 1
ATOM 877 C CA . GLU A 1 130 ? 42.114 34.462 -26.911 1.00 25.62 130 GLU A CA 1
ATOM 878 C C . GLU A 1 130 ? 43.420 34.651 -27.671 1.00 25.30 130 GLU A C 1
ATOM 879 O O . GLU A 1 130 ? 43.469 34.410 -28.887 1.00 26.17 130 GLU A O 1
ATOM 885 N N . ILE A 1 131 ? 44.465 35.093 -26.964 1.00 24.56 131 ILE A N 1
ATOM 886 C CA . ILE A 1 131 ? 45.796 35.254 -27.569 1.00 23.80 131 ILE A CA 1
ATOM 887 C C . ILE A 1 131 ? 46.597 33.940 -27.480 1.00 23.47 131 ILE A C 1
ATOM 888 O O . ILE A 1 131 ? 46.830 33.427 -26.378 1.00 23.49 131 ILE A O 1
ATOM 893 N N . PRO A 1 132 ? 47.018 33.383 -28.633 1.00 23.51 132 PRO A N 1
ATOM 894 C CA . PRO A 1 132 ? 47.788 32.135 -28.618 1.00 23.46 132 PRO A CA 1
ATOM 895 C C . PRO A 1 132 ? 49.190 32.306 -28.031 1.00 23.75 132 PRO A C 1
ATOM 896 O O . PRO A 1 132 ? 49.750 33.413 -28.071 1.00 22.85 132 PRO A O 1
ATOM 900 N N . TYR A 1 133 ? 49.736 31.216 -27.490 1.00 23.73 133 TYR A N 1
ATOM 901 C CA . TYR A 1 133 ? 51.050 31.226 -26.849 1.00 24.23 133 TYR A CA 1
ATOM 902 C C . TYR A 1 133 ? 51.681 29.829 -26.806 1.00 25.05 133 TYR A C 1
ATOM 903 O O . TYR A 1 133 ? 50.982 28.830 -27.011 1.00 25.62 133 TYR A O 1
ATOM 912 N N . GLU A 1 134 ? 52.991 29.776 -26.551 1.00 25.40 134 GLU A N 1
ATOM 913 C CA . GLU A 1 134 ? 53.719 28.522 -26.339 1.00 26.21 134 GLU A CA 1
ATOM 914 C C . GLU A 1 134 ? 53.919 28.341 -24.849 1.00 26.21 134 GLU A C 1
ATOM 915 O O . GLU A 1 134 ? 54.536 29.188 -24.203 1.00 25.50 134 GLU A O 1
ATOM 921 N N . ASP A 1 135 ? 53.424 27.223 -24.314 1.00 25.91 135 ASP A N 1
ATOM 922 C CA . ASP A 1 135 ? 53.586 26.896 -22.893 1.00 26.26 135 ASP A CA 1
ATOM 923 C C . ASP A 1 135 ? 54.984 26.312 -22.605 1.00 26.15 135 ASP A C 1
ATOM 924 O O . ASP A 1 135 ? 55.391 25.308 -23.213 1.00 26.70 135 ASP A O 1
ATOM 929 N N . GLU A 1 136 ? 55.723 26.945 -21.692 1.00 25.65 136 GLU A N 1
ATOM 930 C CA . GLU A 1 136 ? 57.067 26.496 -21.325 1.00 25.53 136 GLU A CA 1
ATOM 931 C C . GLU A 1 136 ? 57.184 26.036 -19.862 1.00 25.56 136 GLU A C 1
ATOM 932 O O . GLU A 1 136 ? 58.295 25.914 -19.332 1.00 25.52 136 GLU A O 1
ATOM 938 N N . GLY A 1 137 ? 56.049 25.786 -19.214 1.00 24.97 137 GLY A N 1
ATOM 939 C CA . GLY A 1 137 ? 56.060 25.330 -17.822 1.00 25.10 137 GLY A CA 1
ATOM 940 C C . GLY A 1 137 ? 55.709 26.432 -16.847 1.00 24.01 137 GLY A C 1
ATOM 941 O O . GLY A 1 137 ? 54.544 26.676 -16.610 1.00 24.60 137 GLY A O 1
ATOM 942 N N . ASP A 1 138 ? 56.716 27.109 -16.293 1.00 23.69 138 ASP A N 1
ATOM 943 C CA . ASP A 1 138 ? 56.474 28.190 -15.331 1.00 23.04 138 ASP A CA 1
ATOM 944 C C . ASP A 1 138 ? 56.136 29.539 -16.012 1.00 22.55 138 ASP A C 1
ATOM 945 O O . ASP A 1 138 ? 55.704 30.491 -15.349 1.00 21.49 138 ASP A O 1
ATOM 950 N N . TYR A 1 139 ? 56.339 29.596 -17.330 1.00 21.53 139 TYR A N 1
ATOM 951 C CA . TYR A 1 139 ? 56.041 30.807 -18.124 1.00 21.21 139 TYR A CA 1
ATOM 952 C C . TYR A 1 139 ? 55.537 30.409 -19.513 1.00 20.45 139 TYR A C 1
ATOM 953 O O . TYR A 1 139 ? 55.702 29.256 -19.925 1.00 20.61 139 TYR A O 1
ATOM 962 N N . VAL A 1 140 ? 54.940 31.364 -20.231 1.00 19.81 140 VAL A N 1
ATOM 963 C CA . VAL A 1 140 ? 54.498 31.154 -21.613 1.00 19.61 140 VAL A CA 1
ATOM 964 C C . VAL A 1 140 ? 55.086 32.256 -22.522 1.00 19.15 140 VAL A C 1
ATOM 965 O O . VAL A 1 140 ? 55.569 33.275 -22.021 1.00 19.00 140 VAL A O 1
ATOM 969 N N . VAL A 1 141 ? 55.059 32.040 -23.839 1.00 19.09 141 VAL A N 1
ATOM 970 C CA . VAL A 1 141 ? 55.662 32.991 -24.780 1.00 18.23 141 VAL A CA 1
ATOM 971 C C . VAL A 1 141 ? 54.672 33.344 -25.905 1.00 18.55 141 VAL A C 1
ATOM 972 O O . VAL A 1 141 ? 54.165 32.448 -26.601 1.00 19.30 141 VAL A O 1
ATOM 976 N N . VAL A 1 142 ? 54.398 34.640 -26.060 1.00 17.67 142 VAL A N 1
ATOM 977 C CA . VAL A 1 142 ? 53.639 35.154 -27.200 1.00 17.45 142 VAL A CA 1
ATOM 978 C C . VAL A 1 142 ? 54.649 35.467 -28.324 1.00 17.37 142 VAL A C 1
ATOM 979 O O . VAL A 1 142 ? 55.667 36.130 -28.086 1.00 17.14 142 VAL A O 1
ATOM 983 N N . LYS A 1 143 ? 54.366 35.001 -29.542 1.00 17.46 143 LYS A N 1
ATOM 984 C CA . LYS A 1 143 ? 55.392 34.981 -30.591 1.00 17.72 143 LYS A CA 1
ATOM 985 C C . LYS A 1 143 ? 55.869 36.365 -31.065 1.00 17.12 143 LYS A C 1
ATOM 986 O O . LYS A 1 143 ? 56.952 36.473 -31.650 1.00 17.47 143 LYS A O 1
ATOM 992 N N . HIS A 1 144 ? 55.046 37.391 -30.833 1.00 16.16 144 HIS A N 1
ATOM 993 C CA . HIS A 1 144 ? 55.466 38.794 -31.027 1.00 16.30 144 HIS A CA 1
ATOM 994 C C . HIS A 1 144 ? 54.719 39.629 -30.017 1.00 15.66 144 HIS A C 1
ATOM 995 O O . HIS A 1 144 ? 53.488 39.497 -29.876 1.00 16.37 144 HIS A O 1
ATOM 1002 N N . ALA A 1 145 ? 55.453 40.477 -29.296 1.00 15.14 145 ALA A N 1
ATOM 1003 C CA . ALA A 1 145 ? 54.866 41.456 -28.389 1.00 15.12 145 ALA A CA 1
ATOM 1004 C C . ALA A 1 145 ? 53.765 42.256 -29.104 1.00 15.09 145 ALA A C 1
ATOM 1005 O O . ALA A 1 145 ? 52.720 42.544 -28.519 1.00 15.05 145 ALA A O 1
ATOM 1007 N N . ALA A 1 146 ? 53.957 42.526 -30.400 1.00 14.72 146 ALA A N 1
ATOM 1008 C CA . ALA A 1 146 ? 52.976 43.293 -31.186 1.00 14.06 146 ALA A CA 1
ATOM 1009 C C . ALA A 1 146 ? 51.604 42.590 -31.289 1.00 14.40 146 ALA A C 1
ATOM 1010 O O . ALA A 1 146 ? 50.584 43.250 -31.420 1.00 15.17 146 ALA A O 1
ATOM 1012 N N . LEU A 1 147 ? 51.599 41.261 -31.241 1.00 14.25 147 LEU A N 1
ATOM 1013 C CA . LEU A 1 147 ? 50.343 40.486 -31.236 1.00 14.37 147 LEU A CA 1
ATOM 1014 C C . LEU A 1 147 ? 49.532 40.711 -29.934 1.00 15.05 147 LEU A C 1
ATOM 1015 O O . LEU A 1 147 ? 48.309 40.874 -29.980 1.00 14.93 147 LEU A O 1
ATOM 1020 N N . PHE A 1 148 ? 50.210 40.744 -28.795 1.00 15.18 148 PHE A N 1
ATOM 1021 C CA . PHE A 1 148 ? 49.526 41.074 -27.534 1.00 15.07 148 PHE A CA 1
ATOM 1022 C C . PHE A 1 148 ? 48.878 42.453 -27.572 1.00 15.04 148 PHE A C 1
ATOM 1023 O O . PHE A 1 148 ? 47.675 42.603 -27.390 1.00 13.90 148 PHE A O 1
ATOM 1031 N N . ILE A 1 149 ? 49.681 43.478 -27.846 1.00 15.11 149 ILE A N 1
ATOM 1032 C CA . ILE A 1 149 ? 49.188 44.819 -27.706 1.00 15.15 149 ILE A CA 1
ATOM 1033 C C . ILE A 1 149 ? 48.118 45.167 -28.766 1.00 15.24 149 ILE A C 1
ATOM 1034 O O . ILE A 1 149 ? 47.162 45.856 -28.448 1.00 14.74 149 ILE A O 1
ATOM 1039 N N . SER A 1 150 ? 48.266 44.685 -30.008 1.00 14.79 150 SER A N 1
ATOM 1040 C CA . SER A 1 150 ? 47.254 44.984 -31.040 1.00 14.98 150 SER A CA 1
ATOM 1041 C C . SER A 1 150 ? 45.924 44.281 -30.745 1.00 15.00 150 SER A C 1
ATOM 1042 O O . SER A 1 150 ? 44.859 44.834 -31.013 1.00 14.74 150 SER A O 1
ATOM 1045 N N . THR A 1 151 ? 45.995 43.066 -30.199 1.00 14.53 151 THR A N 1
ATOM 1046 C CA . THR A 1 151 ? 44.761 42.360 -29.794 1.00 15.76 151 THR A CA 1
ATOM 1047 C C . THR A 1 151 ? 43.983 43.130 -28.683 1.00 16.05 151 THR A C 1
ATOM 1048 O O . THR A 1 151 ? 42.769 43.348 -28.803 1.00 16.76 151 THR A O 1
ATOM 1052 N N . VAL A 1 152 ? 44.668 43.545 -27.613 1.00 16.30 152 VAL A N 1
ATOM 1053 C CA . VAL A 1 152 ? 44.002 44.299 -26.542 1.00 16.69 152 VAL A CA 1
ATOM 1054 C C . VAL A 1 152 ? 43.413 45.618 -27.078 1.00 17.64 152 VAL A C 1
ATOM 1055 O O . VAL A 1 152 ? 42.276 45.979 -26.753 1.00 16.97 152 VAL A O 1
ATOM 1059 N N . LEU A 1 153 ? 44.182 46.319 -27.918 1.00 17.77 153 LEU A N 1
ATOM 1060 C CA . LEU A 1 153 ? 43.694 47.550 -28.571 1.00 18.91 153 LEU A CA 1
ATOM 1061 C C . LEU A 1 153 ? 42.404 47.347 -29.363 1.00 19.34 153 LEU A C 1
ATOM 1062 O O . LEU A 1 153 ? 41.453 48.112 -29.188 1.00 20.39 153 LEU A O 1
ATOM 1067 N N . SER A 1 154 ? 42.386 46.339 -30.238 1.00 20.23 154 SER A N 1
ATOM 1068 C CA . SER A 1 154 ? 41.223 46.029 -31.057 1.00 21.21 154 SER A CA 1
ATOM 1069 C C . SER A 1 154 ? 39.975 45.824 -30.185 1.00 21.81 154 SER A C 1
ATOM 1070 O O . SER A 1 154 ? 38.898 46.345 -30.500 1.00 22.98 154 SER A O 1
ATOM 1073 N N . LYS A 1 155 ? 40.133 45.121 -29.068 1.00 20.82 155 LYS A N 1
ATOM 1074 C CA . LYS A 1 155 ? 38.991 44.798 -28.204 1.00 20.83 155 LYS A CA 1
ATOM 1075 C C . LYS A 1 155 ? 38.497 45.967 -27.344 1.00 20.66 155 LYS A C 1
ATOM 1076 O O . LYS A 1 155 ? 37.280 46.205 -27.255 1.00 20.69 155 LYS A O 1
ATOM 1082 N N . VAL A 1 156 ? 39.438 46.695 -26.733 1.00 20.36 156 VAL A N 1
ATOM 1083 C CA . VAL A 1 156 ? 39.145 47.909 -25.953 1.00 21.11 156 VAL A CA 1
ATOM 1084 C C . VAL A 1 156 ? 38.415 48.987 -26.787 1.00 20.27 156 VAL A C 1
ATOM 1085 O O . VAL A 1 156 ? 37.424 49.580 -26.332 1.00 20.12 156 VAL A O 1
ATOM 1089 N N . LEU A 1 157 ? 38.889 49.242 -28.010 1.00 19.81 157 LEU A N 1
ATOM 1090 C CA . LEU A 1 157 ? 38.375 50.357 -28.815 1.00 19.59 157 LEU A CA 1
ATOM 1091 C C . LEU A 1 157 ? 36.944 50.121 -29.318 1.00 20.57 157 LEU A C 1
ATOM 1092 O O . LEU A 1 157 ? 36.219 51.073 -29.580 1.00 20.47 157 LEU A O 1
ATOM 1097 N N . GLN A 1 158 ? 36.540 48.855 -29.410 1.00 21.52 158 GLN A N 1
ATOM 1098 C CA . GLN A 1 158 ? 35.173 48.505 -29.842 1.00 23.11 158 GLN A CA 1
ATOM 1099 C C . GLN A 1 158 ? 34.080 48.856 -28.833 1.00 23.31 158 GLN A C 1
ATOM 1100 O O . GLN A 1 158 ? 32.895 48.954 -29.192 1.00 23.64 158 GLN A O 1
ATOM 1106 N N . LEU A 1 159 ? 34.479 49.043 -27.579 1.00 23.32 159 LEU A N 1
ATOM 1107 C CA . LEU A 1 159 ? 33.534 49.279 -26.487 1.00 23.37 159 LEU A CA 1
ATOM 1108 C C . LEU A 1 159 ? 32.889 50.670 -26.563 1.00 23.39 159 LEU A C 1
ATOM 1109 O O . LEU A 1 159 ? 33.538 51.636 -26.961 1.00 22.74 159 LEU A O 1
ATOM 1114 N N . PRO A 1 160 ? 31.585 50.764 -26.215 1.00 22.69 160 PRO A N 1
ATOM 1115 C CA . PRO A 1 160 ? 30.742 51.918 -26.530 1.00 22.39 160 PRO A CA 1
ATOM 1116 C C . PRO A 1 160 ? 31.080 53.241 -25.826 1.00 21.73 160 PRO A C 1
ATOM 1117 O O . PRO A 1 160 ? 30.806 54.313 -26.368 1.00 22.91 160 PRO A O 1
ATOM 1121 N N . ASN A 1 161 ? 31.632 53.176 -24.625 1.00 20.75 161 ASN A N 1
ATOM 1122 C CA . ASN A 1 161 ? 31.917 54.381 -23.859 1.00 20.29 161 ASN A CA 1
ATOM 1123 C C . ASN A 1 161 ? 33.413 54.577 -23.574 1.00 19.19 161 ASN A C 1
ATOM 1124 O O . ASN A 1 161 ? 33.790 55.273 -22.618 1.00 18.71 161 ASN A O 1
ATOM 1129 N N . VAL A 1 162 ? 34.251 53.953 -24.410 1.00 18.36 162 VAL A N 1
ATOM 1130 C CA . VAL A 1 162 ? 35.711 54.146 -24.355 1.00 16.90 162 VAL A CA 1
ATOM 1131 C C . VAL A 1 162 ? 36.107 55.151 -25.451 1.00 16.74 162 VAL A C 1
ATOM 1132 O O . VAL A 1 162 ? 35.638 55.034 -26.583 1.00 16.09 162 VAL A O 1
ATOM 1136 N N . LYS A 1 163 ? 36.965 56.124 -25.113 1.00 16.42 163 LYS A N 1
ATOM 1137 C CA . LYS A 1 163 ? 37.545 57.041 -26.114 1.00 15.68 163 LYS A CA 1
ATOM 1138 C C . LYS A 1 163 ? 39.067 57.093 -25.969 1.00 15.27 163 LYS A C 1
ATOM 1139 O O . LYS A 1 163 ? 39.580 57.311 -24.866 1.00 15.16 163 LYS A O 1
ATOM 1145 N N . LEU A 1 164 ? 39.780 56.903 -27.086 1.00 14.91 164 LEU A N 1
ATOM 1146 C CA . LEU A 1 164 ? 41.245 57.108 -27.132 1.00 14.21 164 LEU A CA 1
ATOM 1147 C C . LEU A 1 164 ? 41.607 58.490 -27.730 1.00 14.56 164 LEU A C 1
ATOM 1148 O O . LEU A 1 164 ? 41.429 58.707 -28.944 1.00 14.16 164 LEU A O 1
ATOM 1153 N N . PHE A 1 165 ? 42.085 59.405 -26.884 1.00 14.35 165 PHE A N 1
ATOM 1154 C CA . PHE A 1 165 ? 42.628 60.706 -27.313 1.00 14.79 165 PHE A CA 1
ATOM 1155 C C . PHE A 1 165 ? 44.155 60.533 -27.473 1.00 14.74 165 PHE A C 1
ATOM 1156 O O . PHE A 1 165 ? 44.935 60.857 -26.559 1.00 14.10 165 PHE A O 1
ATOM 1164 N N . ASN A 1 166 ? 44.579 59.988 -28.622 1.00 14.59 166 ASN A N 1
ATOM 1165 C CA . ASN A 1 166 ? 46.019 59.903 -28.941 1.00 13.63 166 ASN A CA 1
ATOM 1166 C C . ASN A 1 166 ? 46.600 61.256 -29.429 1.00 13.08 166 ASN A C 1
ATOM 1167 O O . ASN A 1 166 ? 45.848 62.215 -29.651 1.00 12.51 166 ASN A O 1
ATOM 1172 N N . ALA A 1 167 ? 47.932 61.354 -29.514 1.00 13.06 167 ALA A N 1
ATOM 1173 C CA . ALA A 1 167 ? 48.613 62.637 -29.839 1.00 14.75 167 ALA A CA 1
ATOM 1174 C C . ALA A 1 167 ? 48.309 63.781 -28.851 1.00 14.47 167 ALA A C 1
ATOM 1175 O O . ALA A 1 167 ? 48.460 64.973 -29.182 1.00 15.37 167 ALA A O 1
ATOM 1177 N N . THR A 1 168 ? 47.905 63.412 -27.627 1.00 15.14 168 THR A N 1
ATOM 1178 C CA . THR A 1 168 ? 47.422 64.343 -26.596 1.00 15.30 168 THR A CA 1
ATOM 1179 C C . THR A 1 168 ? 48.152 64.016 -25.303 1.00 16.05 168 THR A C 1
ATOM 1180 O O . THR A 1 168 ? 48.245 62.846 -24.931 1.00 16.01 168 THR A O 1
ATOM 1184 N N A CYS A 1 169 ? 48.676 65.036 -24.631 0.80 16.63 169 CYS A N 1
ATOM 1185 N N B CYS A 1 169 ? 48.634 65.043 -24.597 0.20 16.00 169 CYS A N 1
ATOM 1186 C CA A CYS A 1 169 ? 49.402 64.766 -23.398 0.80 18.11 169 CYS A CA 1
ATOM 1187 C CA B CYS A 1 169 ? 49.541 64.863 -23.446 0.20 16.23 169 CYS A CA 1
ATOM 1188 C C A CYS A 1 169 ? 48.739 65.419 -22.200 0.80 17.70 169 CYS A C 1
ATOM 1189 C C B CYS A 1 169 ? 49.057 65.556 -22.161 0.20 16.69 169 CYS A C 1
ATOM 1190 O O A CYS A 1 169 ? 48.033 66.416 -22.313 0.80 18.10 169 CYS A O 1
ATOM 1191 O O B CYS A 1 169 ? 48.786 66.761 -22.182 0.20 16.55 169 CYS A O 1
ATOM 1196 N N . VAL A 1 170 ? 48.959 64.813 -21.049 1.00 17.40 170 VAL A N 1
ATOM 1197 C CA . VAL A 1 170 ? 48.631 65.430 -19.755 1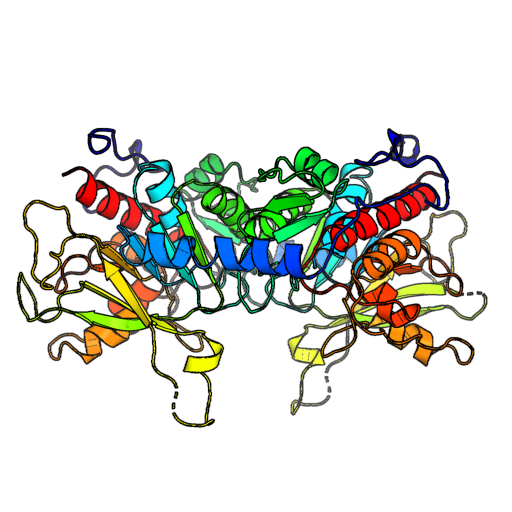.00 17.90 170 VAL A CA 1
ATOM 1198 C C . VAL A 1 170 ? 49.849 66.251 -19.269 1.00 18.59 170 VAL A C 1
ATOM 1199 O O . VAL A 1 170 ? 50.956 65.714 -19.151 1.00 18.78 170 VAL A O 1
ATOM 1203 N N . GLU A 1 171 ? 49.634 67.544 -19.032 1.00 19.14 171 GLU A N 1
ATOM 1204 C CA . GLU A 1 171 ? 50.712 68.423 -18.564 1.00 20.68 171 GLU A CA 1
ATOM 1205 C C . GLU A 1 171 ? 50.571 68.917 -17.115 1.00 20.70 171 GLU A C 1
ATOM 1206 O O . GLU A 1 171 ? 51.512 69.502 -16.576 1.00 20.87 171 GLU A O 1
ATOM 1212 N N . ASP A 1 172 ? 49.425 68.637 -16.481 1.00 19.90 172 ASP A N 1
ATOM 1213 C CA . ASP A 1 172 ? 49.207 68.979 -15.067 1.00 20.45 172 ASP A CA 1
ATOM 1214 C C . ASP A 1 172 ? 47.958 68.264 -14.537 1.00 20.60 172 ASP A C 1
ATOM 1215 O O . ASP A 1 172 ? 47.225 67.617 -15.305 1.00 19.31 172 ASP A O 1
ATOM 1220 N N . LEU A 1 173 ? 47.716 68.401 -13.230 1.00 20.64 173 LEU A N 1
ATOM 1221 C CA . LEU A 1 173 ? 46.478 67.921 -12.597 1.00 21.43 173 LEU A CA 1
ATOM 1222 C C . LEU A 1 173 ? 45.515 69.075 -12.276 1.00 21.53 173 LEU A C 1
ATOM 1223 O O . LEU A 1 173 ? 45.952 70.194 -11.986 1.00 22.08 173 LEU A O 1
ATOM 1228 N N . VAL A 1 174 ? 44.214 68.810 -12.367 1.00 22.11 174 VAL A N 1
ATOM 1229 C CA . VAL A 1 174 ? 43.201 69.710 -11.812 1.00 22.97 174 VAL A CA 1
ATOM 1230 C C . VAL A 1 174 ? 43.020 69.286 -10.354 1.00 23.86 174 VAL A C 1
ATOM 1231 O O . VAL A 1 174 ? 42.868 68.099 -10.044 1.00 23.31 174 VAL A O 1
ATOM 1235 N N . THR A 1 175 ? 43.059 70.254 -9.457 1.00 25.37 175 THR A N 1
ATOM 1236 C CA . THR A 1 175 ? 42.978 69.936 -8.035 1.00 26.91 175 THR A CA 1
ATOM 1237 C C . THR A 1 175 ? 41.894 70.736 -7.316 1.00 28.40 175 THR A C 1
ATOM 1238 O O . THR A 1 175 ? 41.320 71.684 -7.856 1.00 28.26 175 THR A O 1
ATOM 1242 N N . ARG A 1 176 ? 41.620 70.327 -6.084 1.00 30.00 176 ARG A N 1
ATOM 1243 C CA . ARG A 1 176 ? 40.823 71.116 -5.159 1.00 31.99 176 ARG A CA 1
ATOM 1244 C C . ARG A 1 176 ? 41.652 71.272 -3.866 1.00 33.54 176 ARG A C 1
ATOM 1245 O O . ARG A 1 176 ? 42.664 70.578 -3.701 1.00 33.33 176 ARG A O 1
ATOM 1253 N N . PRO A 1 177 ? 41.265 72.206 -2.973 1.00 35.26 177 PRO A N 1
ATOM 1254 C CA . PRO A 1 177 ? 42.015 72.436 -1.723 1.00 36.99 177 PRO A CA 1
ATOM 1255 C C . PRO A 1 177 ? 42.173 71.206 -0.820 1.00 38.96 177 PRO A C 1
ATOM 1256 O O . PRO A 1 177 ? 41.332 70.296 -0.866 1.00 39.09 177 PRO A O 1
ATOM 1260 N N . PRO A 1 178 ? 43.238 71.191 0.014 1.00 40.62 178 PRO A N 1
ATOM 1261 C CA . PRO A 1 178 ? 43.618 70.056 0.860 1.00 41.93 178 PRO A CA 1
ATOM 1262 C C . PRO A 1 178 ? 42.536 69.396 1.726 1.00 43.39 178 PRO A C 1
ATOM 1263 O O . PRO A 1 178 ? 41.570 70.033 2.155 1.00 43.34 178 PRO A O 1
ATOM 1267 N N . THR A 1 179 ? 42.745 68.092 1.901 1.00 44.98 179 THR A N 1
ATOM 1268 C CA . THR A 1 179 ? 42.073 67.160 2.828 1.00 46.63 179 THR A CA 1
ATOM 1269 C C . THR A 1 179 ? 40.653 66.660 2.566 1.00 47.56 179 THR A C 1
ATOM 1270 O O . THR A 1 179 ? 39.684 67.423 2.554 1.00 48.33 179 THR A O 1
ATOM 1274 N N . GLU A 1 180 ? 40.601 65.351 2.317 1.00 48.64 180 GLU A N 1
ATOM 1275 C CA . GLU A 1 180 ? 39.444 64.491 2.565 1.00 49.48 180 GLU A CA 1
ATOM 1276 C C . GLU A 1 180 ? 39.813 62.993 2.437 1.00 50.13 180 GLU A C 1
ATOM 1277 O O . GLU A 1 180 ? 38.975 62.195 1.998 1.00 50.56 180 GLU A O 1
ATOM 1279 N N . LYS A 1 181 ? 41.032 62.582 2.826 1.00 50.46 181 LYS A N 1
ATOM 1280 C CA . LYS A 1 181 ? 42.066 63.428 3.449 1.00 50.41 181 LYS A CA 1
ATOM 1281 C C . LYS A 1 181 ? 43.430 63.357 2.743 1.00 50.31 181 LYS A C 1
ATOM 1282 O O . LYS A 1 181 ? 43.736 62.376 2.055 1.00 50.75 181 LYS A O 1
ATOM 1284 N N . GLY A 1 182 ? 44.239 64.404 2.926 1.00 49.85 182 GLY A N 1
ATOM 1285 C CA . GLY A 1 182 ? 45.571 64.510 2.313 1.00 48.82 182 GLY A CA 1
ATOM 1286 C C . GLY A 1 182 ? 45.809 65.843 1.613 1.00 48.08 182 GLY A C 1
ATOM 1287 O O . GLY A 1 182 ? 44.861 66.567 1.299 1.00 48.07 182 GLY A O 1
ATOM 1288 N N . GLU A 1 183 ? 47.079 66.162 1.361 1.00 47.13 183 GLU A N 1
ATOM 1289 C CA . GLU A 1 183 ? 47.473 67.444 0.756 1.00 46.13 183 GLU A CA 1
ATOM 1290 C C . GLU A 1 183 ? 46.841 67.679 -0.623 1.00 44.76 183 GLU A C 1
ATOM 1291 O O . GLU A 1 183 ? 46.212 68.719 -0.859 1.00 44.81 183 GLU A O 1
ATOM 1297 N N . VAL A 1 184 ? 47.007 66.709 -1.519 1.00 42.81 184 VAL A N 1
ATOM 1298 C CA . VAL A 1 184 ? 46.545 66.829 -2.908 1.00 40.77 184 VAL A CA 1
ATOM 1299 C C . VAL A 1 184 ? 45.181 66.140 -3.091 1.00 39.11 184 VAL A C 1
ATOM 1300 O O . VAL A 1 184 ? 44.990 65.006 -2.635 1.00 39.17 184 VAL A O 1
ATOM 1304 N N . THR A 1 185 ? 44.239 66.840 -3.737 1.00 36.76 185 THR A N 1
ATOM 1305 C CA . THR A 1 185 ? 42.882 66.330 -4.013 1.00 34.54 185 THR A CA 1
ATOM 1306 C C . THR A 1 185 ? 42.558 66.424 -5.527 1.00 32.38 185 THR A C 1
ATOM 1307 O O . THR A 1 185 ? 42.404 67.528 -6.025 1.00 31.83 185 THR A O 1
ATOM 1311 N N . VAL A 1 186 ? 42.431 65.295 -6.238 1.00 30.23 186 VAL A N 1
ATOM 1312 C CA . VAL A 1 186 ? 42.296 65.338 -7.723 1.00 27.87 186 VAL A CA 1
ATOM 1313 C C . VAL A 1 186 ? 40.865 65.502 -8.254 1.00 26.77 186 VAL A C 1
ATOM 1314 O O . VAL A 1 186 ? 39.907 64.896 -7.730 1.00 26.42 186 VAL A O 1
ATOM 1318 N N . ALA A 1 187 ? 40.737 66.291 -9.325 1.00 24.62 187 ALA A N 1
ATOM 1319 C CA . ALA A 1 187 ? 39.446 66.666 -9.878 1.00 23.05 187 ALA A CA 1
ATOM 1320 C C . ALA A 1 187 ? 39.433 66.696 -11.414 1.00 21.93 187 ALA A C 1
ATOM 1321 O O . ALA A 1 187 ? 38.440 67.097 -12.014 1.00 21.28 187 ALA A O 1
ATOM 1323 N N . GLY A 1 188 ? 40.535 66.280 -12.028 1.00 21.14 188 GLY A N 1
ATOM 1324 C CA . GLY A 1 188 ? 40.660 66.296 -13.500 1.00 20.48 188 GLY A CA 1
ATOM 1325 C C . GLY A 1 188 ? 42.111 66.365 -13.954 1.00 19.70 188 GLY A C 1
ATOM 1326 O O . GLY A 1 188 ? 43.033 66.254 -13.136 1.00 19.43 188 GLY A O 1
ATOM 1327 N N . VAL A 1 189 ? 42.315 66.513 -15.271 1.00 19.68 189 VAL A N 1
ATOM 1328 C CA . VAL A 1 189 ? 43.658 66.672 -15.834 1.00 19.47 189 VAL A CA 1
ATOM 1329 C C . VAL A 1 189 ? 43.708 67.861 -16.809 1.00 19.02 189 VAL A C 1
ATOM 1330 O O . VAL A 1 189 ? 42.676 68.265 -17.366 1.00 19.18 189 VAL A O 1
ATOM 1334 N N . VAL A 1 190 ? 44.917 68.384 -17.013 1.00 18.28 190 VAL A N 1
ATOM 1335 C CA . VAL A 1 190 ? 45.187 69.516 -17.917 1.00 18.40 190 VAL A CA 1
ATOM 1336 C C . VAL A 1 190 ? 45.881 68.951 -19.152 1.00 17.83 190 VAL A C 1
ATOM 1337 O O . VAL A 1 190 ? 46.870 68.249 -19.020 1.00 17.97 190 VAL A O 1
ATOM 1341 N N . THR A 1 191 ? 45.354 69.264 -20.338 1.00 18.00 191 THR A N 1
ATOM 1342 C CA . THR A 1 191 ? 45.708 68.568 -21.581 1.00 18.36 191 THR A CA 1
ATOM 1343 C C . THR A 1 191 ? 46.166 69.521 -22.692 1.00 18.05 191 THR A C 1
ATOM 1344 O O . THR A 1 191 ? 45.736 70.677 -22.742 1.00 18.89 191 THR A O 1
ATOM 1348 N N . ASN A 1 192 ? 46.995 69.025 -23.608 1.00 17.55 192 ASN A N 1
ATOM 1349 C CA . ASN A 1 192 ? 47.288 69.771 -24.832 1.00 16.99 192 ASN A CA 1
ATOM 1350 C C . ASN A 1 192 ? 47.697 68.791 -25.923 1.00 16.37 192 ASN A C 1
ATOM 1351 O O . ASN A 1 192 ? 47.964 67.624 -25.638 1.00 15.31 192 ASN A O 1
ATOM 1356 N N . TRP A 1 193 ? 47.774 69.242 -27.177 1.00 16.31 193 TRP A N 1
ATOM 1357 C CA . TRP A 1 193 ? 48.435 68.416 -28.178 1.00 16.31 193 TRP A CA 1
ATOM 1358 C C . TRP A 1 193 ? 49.885 68.219 -27.740 1.00 16.46 193 TRP A C 1
ATOM 1359 O O . TRP A 1 193 ? 50.544 69.169 -27.283 1.00 17.27 193 TRP A O 1
ATOM 1370 N N . THR A 1 194 ? 50.401 67.001 -27.900 1.00 17.02 194 THR A N 1
ATOM 1371 C CA . THR A 1 194 ? 51.774 66.690 -27.481 1.00 16.85 194 THR A CA 1
ATOM 1372 C C . THR A 1 194 ? 52.811 67.622 -28.131 1.00 18.25 194 THR A C 1
ATOM 1373 O O . THR A 1 194 ? 53.715 68.135 -27.460 1.00 17.67 194 THR A O 1
ATOM 1377 N N . LEU A 1 195 ? 52.667 67.842 -29.438 1.00 18.70 195 LEU A N 1
ATOM 1378 C CA . LEU A 1 195 ? 53.579 68.728 -30.161 1.00 20.08 195 LEU A CA 1
ATOM 1379 C C . LEU A 1 195 ? 53.591 70.177 -29.661 1.00 21.30 195 LEU A C 1
ATOM 1380 O O . LEU A 1 195 ? 54.617 70.866 -29.796 1.00 20.99 195 LEU A O 1
ATOM 1385 N N . VAL A 1 196 ? 52.471 70.647 -29.108 1.00 22.56 196 VAL A N 1
ATOM 1386 C CA . VAL A 1 196 ? 52.405 71.974 -28.466 1.00 24.78 196 VAL A CA 1
ATOM 1387 C C . VAL A 1 196 ? 53.202 72.006 -27.153 1.00 26.29 196 VAL A C 1
ATOM 1388 O O . VAL A 1 196 ? 54.046 72.898 -26.944 1.00 26.12 196 VAL A O 1
ATOM 1392 N N . THR A 1 197 ? 52.938 71.039 -26.275 1.00 27.96 197 THR A N 1
ATOM 1393 C CA . THR A 1 197 ? 53.657 70.924 -24.995 1.00 30.39 197 THR A CA 1
ATOM 1394 C C . THR A 1 197 ? 55.179 70.837 -25.191 1.00 31.81 197 THR A C 1
ATOM 1395 O O . THR A 1 197 ? 55.945 71.393 -24.390 1.00 32.98 197 THR A O 1
ATOM 1399 N N . GLN A 1 198 ? 55.601 70.157 -26.256 1.00 33.51 198 GLN A N 1
ATOM 1400 C CA . GLN A 1 198 ? 57.018 69.991 -26.599 1.00 35.83 198 GLN A CA 1
ATOM 1401 C C . GLN A 1 198 ? 57.603 71.133 -27.438 1.00 37.05 198 GLN A C 1
ATOM 1402 O O . GLN A 1 198 ? 58.758 71.041 -27.852 1.00 36.99 198 GLN A O 1
ATOM 1408 N N . ALA A 1 199 ? 56.821 72.185 -27.696 1.00 38.92 199 ALA A N 1
ATOM 1409 C CA . ALA A 1 199 ? 57.174 73.218 -28.698 1.00 41.08 199 ALA A CA 1
ATOM 1410 C C . ALA A 1 199 ? 58.089 74.360 -28.241 1.00 42.79 199 ALA A C 1
ATOM 1411 O O . ALA A 1 199 ? 57.640 75.507 -28.070 1.00 43.15 199 ALA A O 1
ATOM 1413 N N . HIS A 1 200 ? 59.371 74.050 -28.073 1.00 44.33 200 HIS A N 1
ATOM 1414 C CA . HIS A 1 200 ? 60.401 75.075 -27.913 1.00 45.83 200 HIS A CA 1
ATOM 1415 C C . HIS A 1 200 ? 60.837 75.561 -29.297 1.00 46.92 200 HIS A C 1
ATOM 1416 O O . HIS A 1 200 ? 61.273 74.760 -30.131 1.00 47.74 200 HIS A O 1
ATOM 1418 N N . GLY A 1 201 ? 60.698 76.858 -29.563 1.00 47.64 201 GLY A N 1
ATOM 1419 C CA . GLY A 1 201 ? 60.101 77.800 -28.633 1.00 48.47 201 GLY A CA 1
ATOM 1420 C C . GLY A 1 201 ? 59.345 78.871 -29.391 1.00 48.95 201 GLY A C 1
ATOM 1421 O O . GLY A 1 201 ? 59.721 80.046 -29.353 1.00 49.34 201 GLY A O 1
ATOM 1422 N N . THR A 1 202 ? 58.286 78.461 -30.088 1.00 49.21 202 THR A N 1
ATOM 1423 C CA . THR A 1 202 ? 57.407 79.390 -30.805 1.00 49.22 202 THR A CA 1
ATOM 1424 C C . THR A 1 202 ? 56.676 80.310 -29.827 1.00 49.07 202 THR A C 1
ATOM 1425 O O . THR A 1 202 ? 56.754 80.111 -28.610 1.00 49.58 202 THR A O 1
ATOM 1427 N N . GLN A 1 203 ? 55.987 81.320 -30.363 1.00 48.67 203 GLN A N 1
ATOM 1428 C CA . GLN A 1 203 ? 55.177 82.259 -29.578 1.00 47.62 203 GLN A CA 1
ATOM 1429 C C . GLN A 1 203 ? 54.515 81.567 -28.390 1.00 47.22 203 GLN A C 1
ATOM 1430 O O . GLN A 1 203 ? 53.771 80.592 -28.557 1.00 47.43 203 GLN A O 1
ATOM 1436 N N . CYS A 1 204 ? 54.797 82.070 -27.191 1.00 46.04 204 CYS A N 1
ATOM 1437 C CA . CYS A 1 204 ? 54.246 81.485 -25.972 1.00 44.94 204 CYS A CA 1
ATOM 1438 C C . CYS A 1 204 ? 53.514 82.557 -25.163 1.00 43.57 204 CYS A C 1
ATOM 1439 O O . CYS A 1 204 ? 53.983 83.702 -25.091 1.00 42.82 204 CYS A O 1
ATOM 1447 N N . MET A 1 206 ? 51.031 78.991 -25.620 1.00 35.57 206 MET A N 1
ATOM 1448 C CA . MET A 1 206 ? 49.839 78.255 -26.148 1.00 32.70 206 MET A CA 1
ATOM 1449 C C . MET A 1 206 ? 49.121 77.519 -24.991 1.00 31.37 206 MET A C 1
ATOM 1450 O O . MET A 1 206 ? 49.564 76.450 -24.573 1.00 31.22 206 MET A O 1
ATOM 1455 N N . ASP A 1 207 ? 48.031 78.112 -24.483 1.00 28.96 207 ASP A N 1
ATOM 1456 C CA . ASP A 1 207 ? 47.259 77.583 -23.334 1.00 27.35 207 ASP A CA 1
ATOM 1457 C C . ASP A 1 207 ? 46.771 76.134 -23.522 1.00 24.50 207 ASP A C 1
ATOM 1458 O O . ASP A 1 207 ? 46.553 75.688 -24.660 1.00 22.73 207 ASP A O 1
ATOM 1463 N N . PRO A 1 208 ? 46.576 75.406 -22.400 1.00 22.88 208 PRO A N 1
ATOM 1464 C CA . PRO A 1 208 ? 46.013 74.060 -22.453 1.00 21.04 208 PRO A CA 1
ATOM 1465 C C . PRO A 1 208 ? 44.479 74.029 -22.394 1.00 20.69 208 PRO A C 1
ATOM 1466 O O . PRO A 1 208 ? 43.823 75.070 -22.223 1.00 20.40 208 PRO A O 1
ATOM 1470 N N . ASN A 1 209 ? 43.930 72.828 -22.521 1.00 19.82 209 ASN A N 1
ATOM 1471 C CA . ASN A 1 209 ? 42.512 72.541 -22.257 1.00 19.95 209 ASN A CA 1
ATOM 1472 C C . ASN A 1 209 ? 42.408 71.762 -20.929 1.00 19.44 209 ASN A C 1
ATOM 1473 O O . ASN A 1 209 ? 43.429 71.475 -20.281 1.00 18.12 209 ASN A O 1
ATOM 1478 N N . VAL A 1 210 ? 41.188 71.410 -20.532 1.00 20.00 210 VAL A N 1
ATOM 1479 C CA . VAL A 1 210 ? 40.967 70.673 -19.275 1.00 20.37 210 VAL A CA 1
ATOM 1480 C C . VAL A 1 210 ? 39.899 69.586 -19.479 1.00 19.87 210 VAL A C 1
ATOM 1481 O O . VAL A 1 210 ? 38.959 69.777 -20.255 1.00 20.17 210 VAL A O 1
ATOM 1485 N N . ILE A 1 211 ? 40.087 68.441 -18.821 1.00 20.07 211 ILE A N 1
ATOM 1486 C CA . ILE A 1 211 ? 39.046 67.397 -18.722 1.00 20.67 211 ILE A CA 1
ATOM 1487 C C . ILE A 1 211 ? 38.748 67.195 -17.241 1.00 21.16 211 ILE A C 1
ATOM 1488 O O . ILE A 1 211 ? 39.672 67.020 -16.457 1.00 21.24 211 ILE A O 1
ATOM 1493 N N . GLU A 1 212 ? 37.463 67.218 -16.880 1.00 21.18 212 GLU A N 1
ATOM 1494 C CA . GLU A 1 212 ? 37.008 67.199 -15.491 1.00 21.94 212 GLU A CA 1
ATOM 1495 C C . GLU A 1 212 ? 36.528 65.787 -15.073 1.00 21.56 212 GLU A C 1
ATOM 1496 O O . GLU A 1 212 ? 36.032 65.036 -15.906 1.00 20.91 212 GLU A O 1
ATOM 1502 N N . LEU A 1 213 ? 36.699 65.439 -13.794 1.00 21.66 213 LEU A N 1
ATOM 1503 C CA . LEU A 1 213 ? 36.145 64.180 -13.236 1.00 22.09 213 LEU A CA 1
ATOM 1504 C C . LEU A 1 213 ? 34.690 64.354 -12.798 1.00 22.44 213 LEU A C 1
ATOM 1505 O O . LEU A 1 213 ? 34.293 65.459 -12.429 1.00 21.55 213 LEU A O 1
ATOM 1510 N N . ALA A 1 214 ? 33.901 63.270 -12.880 1.00 22.69 214 ALA A N 1
ATOM 1511 C CA . ALA A 1 214 ? 32.514 63.255 -12.406 1.00 24.03 214 ALA A CA 1
ATOM 1512 C C . ALA A 1 214 ? 32.475 63.628 -10.932 1.00 24.86 214 ALA A C 1
ATOM 1513 O O . ALA A 1 214 ? 33.397 63.294 -10.188 1.00 24.46 214 ALA A O 1
ATOM 1515 N N . GLY A 1 215 ? 31.429 64.353 -10.528 1.00 26.78 215 GLY A N 1
ATOM 1516 C CA . GLY A 1 215 ? 31.186 64.622 -9.101 1.00 29.02 215 GLY A CA 1
ATOM 1517 C C . GLY A 1 215 ? 31.050 66.055 -8.609 1.00 30.31 215 GLY A C 1
ATOM 1518 O O . GLY A 1 215 ? 30.986 66.279 -7.390 1.00 30.51 215 GLY A O 1
ATOM 1519 N N . TYR A 1 216 ? 31.006 67.025 -9.526 1.00 31.64 216 TYR A N 1
ATOM 1520 C CA . TYR A 1 216 ? 30.961 68.454 -9.155 1.00 33.07 216 TYR A CA 1
ATOM 1521 C C . TYR A 1 216 ? 29.739 69.174 -9.705 1.00 34.08 216 TYR A C 1
ATOM 1522 O O . TYR A 1 216 ? 29.184 68.771 -10.731 1.00 34.21 216 TYR A O 1
ATOM 1531 N N . LYS A 1 217 ? 29.318 70.230 -9.003 1.00 35.97 217 LYS A N 1
ATOM 1532 C CA . LYS A 1 217 ? 28.191 71.073 -9.431 1.00 37.67 217 LYS A CA 1
ATOM 1533 C C . LYS A 1 217 ? 28.647 72.152 -10.419 1.00 38.49 217 LYS A C 1
ATOM 1534 O O . LYS A 1 217 ? 29.846 72.373 -10.592 1.00 38.43 217 LYS A O 1
ATOM 1540 N N . ASN A 1 218 ? 27.693 72.843 -11.046 1.00 39.50 218 ASN A N 1
ATOM 1541 C CA . ASN A 1 218 ? 28.026 73.899 -12.004 1.00 40.62 218 ASN A CA 1
ATOM 1542 C C . ASN A 1 218 ? 28.726 75.123 -11.400 1.00 40.72 218 ASN A C 1
ATOM 1543 O O . ASN A 1 218 ? 29.303 75.936 -12.133 1.00 40.68 218 ASN A O 1
ATOM 1548 N N . ASP A 1 219 ? 28.699 75.233 -10.070 1.00 40.77 219 ASP A N 1
ATOM 1549 C CA . ASP A 1 219 ? 29.448 76.273 -9.353 1.00 40.98 219 ASP A CA 1
ATOM 1550 C C . ASP A 1 219 ? 30.876 75.827 -8.974 1.00 40.83 219 ASP A C 1
ATOM 1551 O O . ASP A 1 219 ? 31.617 76.570 -8.310 1.00 40.81 219 ASP A O 1
ATOM 1556 N N . GLY A 1 220 ? 31.238 74.608 -9.375 1.00 40.41 220 GLY A N 1
ATOM 1557 C CA . GLY A 1 220 ? 32.580 74.061 -9.162 1.00 40.73 220 GLY A CA 1
ATOM 1558 C C . GLY A 1 220 ? 32.808 73.327 -7.847 1.00 40.97 220 GLY A C 1
ATOM 1559 O O . GLY A 1 220 ? 33.920 72.862 -7.577 1.00 40.91 220 GLY A O 1
ATOM 1560 N N . THR A 1 221 ? 31.766 73.219 -7.026 1.00 41.15 221 THR A N 1
ATOM 1561 C CA . THR A 1 221 ? 31.891 72.565 -5.713 1.00 41.59 221 THR A CA 1
ATOM 1562 C C . THR A 1 221 ? 31.428 71.108 -5.771 1.00 41.96 221 THR A C 1
ATOM 1563 O O . THR A 1 221 ? 30.632 70.747 -6.638 1.00 41.89 221 THR A O 1
ATOM 1567 N N . ARG A 1 222 ? 31.932 70.290 -4.844 1.00 42.50 222 ARG A N 1
ATOM 1568 C CA . ARG A 1 222 ? 31.580 68.866 -4.748 1.00 43.25 222 ARG A CA 1
ATOM 1569 C C . ARG A 1 222 ? 30.077 68.630 -4.593 1.00 43.87 222 ARG A C 1
ATOM 1570 O O . ARG A 1 222 ? 29.401 69.340 -3.844 1.00 44.18 222 ARG A O 1
ATOM 1578 N N . ASP A 1 223 ? 29.570 67.642 -5.326 1.00 44.41 223 ASP A N 1
ATOM 1579 C CA . ASP A 1 223 ? 28.181 67.204 -5.232 1.00 45.01 223 ASP A CA 1
ATOM 1580 C C . ASP A 1 223 ? 28.138 65.807 -4.630 1.00 45.39 223 ASP A C 1
ATOM 1581 O O . ASP A 1 223 ? 28.384 64.819 -5.323 1.00 45.52 223 ASP A O 1
ATOM 1586 N N . LEU A 1 224 ? 27.808 65.731 -3.341 1.00 45.77 224 LEU A N 1
ATOM 1587 C CA . LEU A 1 224 ? 27.840 64.465 -2.595 1.00 45.80 224 LEU A CA 1
ATOM 1588 C C . LEU A 1 224 ? 26.838 63.395 -3.041 1.00 45.59 224 LEU A C 1
ATOM 1589 O O . LEU A 1 224 ? 26.964 62.232 -2.646 1.00 45.78 224 LEU A O 1
ATOM 1594 N N . SER A 1 225 ? 25.866 63.781 -3.867 1.00 45.05 225 SER A N 1
ATOM 1595 C CA . SER A 1 225 ? 24.891 62.832 -4.419 1.00 44.56 225 SER A CA 1
ATOM 1596 C C . SER A 1 225 ? 25.435 62.058 -5.628 1.00 43.94 225 SER A C 1
ATOM 1597 O O . SER A 1 225 ? 24.761 61.164 -6.160 1.00 43.90 225 SER A O 1
ATOM 1600 N N . GLN A 1 226 ? 26.648 62.404 -6.063 1.00 42.62 226 GLN A N 1
ATOM 1601 C CA . GLN A 1 226 ? 27.285 61.688 -7.169 1.00 41.29 226 GLN A CA 1
ATOM 1602 C C . GLN A 1 226 ? 28.603 61.015 -6.784 1.00 39.33 226 GLN A C 1
ATOM 1603 O O . GLN A 1 226 ? 29.381 61.554 -5.987 1.00 39.58 226 GLN A O 1
ATOM 1609 N N . LYS A 1 227 ? 28.826 59.827 -7.344 1.00 37.11 227 LYS A N 1
ATOM 1610 C CA . LYS A 1 227 ? 30.093 59.106 -7.214 1.00 34.66 227 LYS A CA 1
ATOM 1611 C C . LYS A 1 227 ? 31.184 59.925 -7.896 1.00 32.39 227 LYS A C 1
ATOM 1612 O O . LYS A 1 227 ? 31.007 60.342 -9.038 1.00 32.33 227 LYS A O 1
ATOM 1618 N N . HIS A 1 228 ? 32.298 60.142 -7.204 1.00 29.86 228 HIS A N 1
ATOM 1619 C CA . HIS A 1 228 ? 33.413 60.938 -7.739 1.00 27.62 228 HIS A CA 1
ATOM 1620 C C . HIS A 1 228 ? 34.160 60.105 -8.791 1.00 26.40 228 HIS A C 1
ATOM 1621 O O . HIS A 1 228 ? 34.372 58.906 -8.602 1.00 25.63 228 HIS A O 1
ATOM 1628 N N . GLY A 1 229 ? 34.559 60.731 -9.901 1.00 25.13 229 GLY A N 1
ATOM 1629 C CA . GLY A 1 229 ? 35.433 60.047 -10.873 1.00 22.96 229 GLY A CA 1
ATOM 1630 C C . GLY A 1 229 ? 36.833 59.742 -10.345 1.00 22.37 229 GLY A C 1
ATOM 1631 O O . GLY A 1 229 ? 37.210 60.204 -9.257 1.00 21.85 229 GLY A O 1
ATOM 1632 N N . VAL A 1 230 ? 37.614 58.954 -11.095 1.00 20.67 230 VAL A N 1
ATOM 1633 C CA . VAL A 1 230 ? 38.980 58.620 -10.674 1.00 20.11 230 VAL A CA 1
ATOM 1634 C C . VAL A 1 230 ? 40.009 58.805 -11.803 1.00 19.91 230 VAL A C 1
ATOM 1635 O O . VAL A 1 230 ? 39.645 58.765 -12.976 1.00 19.28 230 VAL A O 1
ATOM 1639 N N . ILE A 1 231 ? 41.268 59.019 -11.422 1.00 19.77 231 ILE A N 1
ATOM 1640 C CA . ILE A 1 231 ? 42.397 58.981 -12.372 1.00 18.91 231 ILE A CA 1
ATOM 1641 C C . ILE A 1 231 ? 43.244 57.723 -12.142 1.00 18.69 231 ILE A C 1
ATOM 1642 O O . ILE A 1 231 ? 43.545 57.357 -10.997 1.00 18.36 231 ILE A O 1
ATOM 1647 N N . LEU A 1 232 ? 43.612 57.045 -13.231 1.00 17.34 232 LEU A N 1
ATOM 1648 C CA . LEU A 1 232 ? 44.584 55.972 -13.160 1.00 17.54 232 LEU A CA 1
ATOM 1649 C C . LEU A 1 232 ? 45.773 56.404 -14.005 1.00 18.47 232 LEU A C 1
ATOM 1650 O O . LEU A 1 232 ? 45.616 56.564 -15.220 1.00 18.26 232 LEU A O 1
ATOM 1655 N N . SER A 1 233 ? 46.934 56.600 -13.371 1.00 19.06 233 SER A N 1
ATOM 1656 C CA . SER A 1 233 ? 48.179 56.917 -14.113 1.00 18.79 233 SER A CA 1
ATOM 1657 C C . SER A 1 233 ? 49.059 55.701 -14.387 1.00 18.89 233 SER A C 1
ATOM 1658 O O . SER A 1 233 ? 49.463 54.965 -13.458 1.00 18.39 233 SER A O 1
ATOM 1661 N N . THR A 1 234 ? 49.340 55.480 -15.683 1.00 18.28 234 THR A N 1
ATOM 1662 C CA . THR A 1 234 ? 50.137 54.343 -16.167 1.00 18.85 234 THR A CA 1
ATOM 1663 C C . THR A 1 234 ? 51.161 54.812 -17.236 1.00 19.73 234 THR A C 1
ATOM 1664 O O . THR A 1 234 ? 51.187 54.291 -18.370 1.00 19.80 234 THR A O 1
ATOM 1668 N N . THR A 1 235 ? 51.983 55.797 -16.866 1.00 19.66 235 THR A N 1
ATOM 1669 C CA . THR A 1 235 ? 52.907 56.473 -17.804 1.00 21.14 235 THR A CA 1
ATOM 1670 C C . THR A 1 235 ? 54.323 55.872 -17.822 1.00 21.84 235 THR A C 1
ATOM 1671 O O . THR A 1 235 ? 55.238 56.426 -18.451 1.00 22.37 235 THR A O 1
ATOM 1675 N N . GLY A 1 236 ? 54.510 54.724 -17.173 1.00 22.54 236 GLY A N 1
ATOM 1676 C CA . GLY A 1 236 ? 55.820 54.069 -17.140 1.00 25.20 236 GLY A CA 1
ATOM 1677 C C . GLY A 1 236 ? 56.851 54.766 -16.261 1.00 27.13 236 GLY A C 1
ATOM 1678 O O . GLY A 1 236 ? 56.528 55.677 -15.503 1.00 26.47 236 GLY A O 1
ATOM 1679 N N . HIS A 1 237 ? 58.105 54.340 -16.359 1.00 29.88 237 HIS A N 1
ATOM 1680 C CA . HIS A 1 237 ? 59.159 54.946 -15.534 1.00 33.00 237 HIS A CA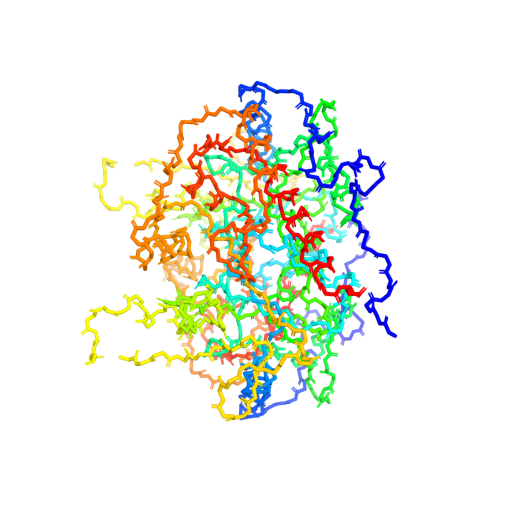 1
ATOM 1681 C C . HIS A 1 237 ? 59.996 56.006 -16.256 1.00 35.29 237 HIS A C 1
ATOM 1682 O O . HIS A 1 237 ? 60.759 56.732 -15.602 1.00 36.38 237 HIS A O 1
ATOM 1689 N N . ASP A 1 238 ? 59.876 56.089 -17.585 1.00 37.72 238 ASP A N 1
ATOM 1690 C CA . ASP A 1 238 ? 60.803 56.893 -18.402 1.00 39.97 238 ASP A CA 1
ATOM 1691 C C . ASP A 1 238 ? 60.220 57.448 -19.712 1.00 41.43 238 ASP A C 1
ATOM 1692 O O . ASP A 1 238 ? 59.006 57.454 -19.912 1.00 42.08 238 ASP A O 1
ATOM 1694 N N . GLY A 1 239 ? 61.099 57.912 -20.601 1.00 42.69 239 GLY A N 1
ATOM 1695 C CA . GLY A 1 239 ? 60.680 58.580 -21.835 1.00 43.61 239 GLY A CA 1
ATOM 1696 C C . GLY A 1 239 ? 60.634 60.089 -21.665 1.00 44.32 239 GLY A C 1
ATOM 1697 O O . GLY A 1 239 ? 60.993 60.604 -20.591 1.00 44.76 239 GLY A O 1
ATOM 1698 N N . PRO A 1 240 ? 60.186 60.814 -22.717 1.00 44.70 240 PRO A N 1
ATOM 1699 C CA . PRO A 1 240 ? 60.105 62.286 -22.708 1.00 44.46 240 PRO A CA 1
ATOM 1700 C C . PRO A 1 240 ? 59.259 62.774 -21.533 1.00 44.06 240 PRO A C 1
ATOM 1701 O O . PRO A 1 240 ? 59.593 63.770 -20.881 1.00 44.16 240 PRO A O 1
ATOM 1705 N N . PHE A 1 241 ? 58.163 62.061 -21.286 1.00 43.16 241 PHE A N 1
ATOM 1706 C CA . PHE A 1 241 ? 57.424 62.151 -20.040 1.00 42.29 241 PHE A CA 1
ATOM 1707 C C . PHE A 1 241 ? 57.656 60.783 -19.399 1.00 40.83 241 PHE A C 1
ATOM 1708 O O . PHE A 1 241 ? 58.662 60.136 -19.670 1.00 41.27 241 PHE A O 1
ATOM 1716 N N . GLY A 1 242 ? 56.746 60.315 -18.570 1.00 38.76 242 GLY A N 1
ATOM 1717 C CA . GLY A 1 242 ? 57.042 59.076 -17.881 1.00 35.36 242 GLY A CA 1
ATOM 1718 C C . GLY A 1 242 ? 57.101 59.388 -16.414 1.00 32.89 242 GLY A C 1
ATOM 1719 O O . GLY A 1 242 ? 57.723 60.381 -15.992 1.00 31.90 242 GLY A O 1
ATOM 1720 N N . ALA A 1 243 ? 56.419 58.538 -15.655 1.00 30.56 243 ALA A N 1
ATOM 1721 C CA . ALA A 1 243 ? 56.155 58.745 -14.240 1.00 29.16 243 ALA A CA 1
ATOM 1722 C C . ALA A 1 243 ? 55.606 60.150 -13.994 1.00 28.25 243 ALA A C 1
ATOM 1723 O O . ALA A 1 243 ? 55.879 60.765 -12.953 1.00 27.49 243 ALA A O 1
ATOM 1725 N N . PHE A 1 244 ? 54.795 60.640 -14.940 1.00 27.21 244 PHE A N 1
ATOM 1726 C CA . PHE A 1 244 ? 54.306 62.018 -14.875 1.00 27.52 244 PHE A CA 1
ATOM 1727 C C . PHE A 1 244 ? 53.516 62.347 -13.612 1.00 27.50 244 PHE A C 1
ATOM 1728 O O . PHE A 1 244 ? 53.826 63.330 -12.931 1.00 27.59 244 PHE A O 1
ATOM 1736 N N . CYS A 1 245 ? 52.484 61.555 -13.318 1.00 27.30 245 CYS A N 1
ATOM 1737 C CA . CYS A 1 245 ? 51.583 61.876 -12.210 1.00 27.39 245 CYS A CA 1
ATOM 1738 C C . CYS A 1 245 ? 52.241 61.609 -10.860 1.00 27.52 245 CYS A C 1
ATOM 1739 O O . CYS A 1 245 ? 51.929 62.286 -9.872 1.00 27.55 245 CYS A O 1
ATOM 1742 N N . ALA A 1 246 ? 53.154 60.638 -10.828 1.00 27.51 246 ALA A N 1
ATOM 1743 C CA . ALA A 1 246 ? 53.937 60.360 -9.624 1.00 28.69 246 ALA A CA 1
ATOM 1744 C C . ALA A 1 246 ? 54.775 61.582 -9.246 1.00 29.31 246 ALA A C 1
ATOM 1745 O O . ALA A 1 246 ? 54.752 62.022 -8.098 1.00 29.43 246 ALA A O 1
ATOM 1747 N N . LYS A 1 247 ? 55.504 62.118 -10.225 1.00 30.18 247 LYS A N 1
ATOM 1748 C CA . LYS A 1 247 ? 56.369 63.277 -10.008 1.00 31.67 247 LYS A CA 1
ATOM 1749 C C . LYS A 1 247 ? 55.575 64.538 -9.652 1.00 32.61 247 LYS A C 1
ATOM 1750 O O . LYS A 1 247 ? 56.015 65.326 -8.809 1.00 32.26 247 LYS A O 1
ATOM 1756 N N . ARG A 1 248 ? 54.407 64.721 -10.274 1.00 33.47 248 ARG A N 1
ATOM 1757 C CA . ARG A 1 248 ? 53.595 65.913 -10.018 1.00 35.09 248 ARG A CA 1
ATOM 1758 C C . ARG A 1 248 ? 52.956 65.916 -8.623 1.00 36.08 248 ARG A C 1
ATOM 1759 O O . ARG A 1 248 ? 52.876 66.962 -7.984 1.00 35.97 248 ARG A O 1
ATOM 1767 N N . ILE A 1 249 ? 52.513 64.753 -8.154 1.00 37.66 249 ILE A N 1
ATOM 1768 C CA . ILE A 1 249 ? 51.971 64.633 -6.792 1.00 39.83 249 ILE A CA 1
ATOM 1769 C C . ILE A 1 249 ? 53.065 64.923 -5.754 1.00 41.24 249 ILE A C 1
ATOM 1770 O O . ILE A 1 249 ? 52.853 65.688 -4.808 1.00 41.88 249 ILE A O 1
ATOM 1775 N N . VAL A 1 250 ? 54.233 64.318 -5.965 1.00 42.82 250 VAL A N 1
ATOM 1776 C CA . VAL A 1 250 ? 55.421 64.508 -5.124 1.00 44.23 250 VAL A CA 1
ATOM 1777 C C . VAL A 1 250 ? 55.909 65.964 -5.104 1.00 45.44 250 VAL A C 1
ATOM 1778 O O . VAL A 1 250 ? 56.403 66.448 -4.078 1.00 45.53 250 VAL A O 1
ATOM 1782 N N . ASP A 1 251 ? 55.770 66.654 -6.234 1.00 46.87 251 ASP A N 1
ATOM 1783 C CA . ASP A 1 251 ? 56.170 68.059 -6.339 1.00 48.35 251 ASP A CA 1
ATOM 1784 C C . ASP A 1 251 ? 55.251 68.989 -5.541 1.00 49.18 251 ASP A C 1
ATOM 1785 O O . ASP A 1 251 ? 55.737 69.865 -4.814 1.00 49.23 251 ASP A O 1
ATOM 1790 N N . ILE A 1 252 ? 53.937 68.794 -5.680 1.00 50.10 252 ILE A N 1
ATOM 1791 C CA . ILE A 1 252 ? 52.938 69.606 -4.968 1.00 51.09 252 ILE A CA 1
ATOM 1792 C C . ILE A 1 252 ? 52.989 69.327 -3.466 1.00 51.78 252 ILE A C 1
ATOM 1793 O O . ILE A 1 252 ? 53.081 70.254 -2.662 1.00 52.06 252 ILE A O 1
ATOM 1798 N N . ASP A 1 253 ? 52.933 68.048 -3.102 1.00 52.70 253 ASP A N 1
ATOM 1799 C CA . ASP A 1 253 ? 52.959 67.630 -1.702 1.00 53.48 253 ASP A CA 1
ATOM 1800 C C . ASP A 1 253 ? 54.399 67.546 -1.165 1.00 53.93 253 ASP A C 1
ATOM 1801 O O . ASP A 1 253 ? 55.167 66.644 -1.525 1.00 54.00 253 ASP A O 1
ATOM 1806 N N . GLN A 1 254 ? 54.746 68.484 -0.287 1.00 54.23 254 GLN A N 1
ATOM 1807 C CA . GLN A 1 254 ? 56.117 68.603 0.209 1.00 54.68 254 GLN A CA 1
ATOM 1808 C C . GLN A 1 254 ? 56.517 67.493 1.192 1.00 54.60 254 GLN A C 1
ATOM 1809 O O . GLN A 1 254 ? 57.710 67.250 1.394 1.00 54.78 254 GLN A O 1
ATOM 1815 N N . ASN A 1 255 ? 55.532 66.810 1.782 1.00 54.58 255 ASN A N 1
ATOM 1816 C CA . ASN A 1 255 ? 55.812 65.673 2.669 1.00 54.57 255 ASN A CA 1
ATOM 1817 C C . ASN A 1 255 ? 55.754 64.302 1.971 1.00 54.18 255 ASN A C 1
ATOM 1818 O O . ASN A 1 255 ? 55.692 63.258 2.631 1.00 54.18 255 ASN A O 1
ATOM 1823 N N . GLN A 1 256 ? 55.776 64.317 0.638 1.00 53.48 256 GLN A N 1
ATOM 1824 C CA . GLN A 1 256 ? 55.821 63.087 -0.156 1.00 52.82 256 GLN A CA 1
ATOM 1825 C C . GLN A 1 256 ? 56.927 63.127 -1.205 1.00 51.57 256 GLN A C 1
ATOM 1826 O O . GLN A 1 256 ? 57.021 64.083 -1.979 1.00 51.75 256 GLN A O 1
ATOM 1832 N N . LYS A 1 257 ? 57.759 62.086 -1.217 1.00 50.04 257 LYS A N 1
ATOM 1833 C CA . LYS A 1 257 ? 58.915 62.004 -2.117 1.00 48.44 257 LYS A CA 1
ATOM 1834 C C . LYS A 1 257 ? 58.877 60.756 -3.011 1.00 47.28 257 LYS A C 1
ATOM 1835 O O . LYS A 1 257 ? 58.212 59.771 -2.678 1.00 46.81 257 LYS A O 1
ATOM 1837 N N . LEU A 1 258 ? 59.580 60.813 -4.149 1.00 45.82 258 LEU A N 1
ATOM 1838 C CA . LEU A 1 258 ? 59.726 59.657 -5.050 1.00 44.53 258 LEU A CA 1
ATOM 1839 C C . LEU A 1 258 ? 60.650 58.616 -4.443 1.00 43.48 258 LEU A C 1
ATOM 1840 O O . LEU A 1 258 ? 61.752 58.943 -3.998 1.00 43.42 258 LEU A O 1
ATOM 1845 N N . GLY A 1 259 ? 60.212 57.361 -4.442 1.00 42.14 259 GLY A N 1
ATOM 1846 C CA . GLY A 1 259 ? 61.057 56.260 -3.985 1.00 40.65 259 GLY A CA 1
ATOM 1847 C C . GLY A 1 259 ? 62.263 56.058 -4.885 1.00 39.60 259 GLY A C 1
ATOM 1848 O O . GLY A 1 259 ? 63.367 55.794 -4.404 1.00 39.94 259 GLY A O 1
ATOM 1849 N N . GLY A 1 260 ? 62.053 56.194 -6.192 1.00 38.07 260 GLY A N 1
ATOM 1850 C CA . GLY A 1 260 ? 63.114 55.988 -7.176 1.00 36.52 260 GLY A CA 1
ATOM 1851 C C . GLY A 1 260 ? 63.326 54.518 -7.485 1.00 35.44 260 GLY A C 1
ATOM 1852 O O . GLY A 1 260 ? 63.635 53.727 -6.591 1.00 35.25 260 GLY A O 1
ATOM 1853 N N . MET A 1 261 ? 63.168 54.157 -8.757 1.00 34.04 261 MET A N 1
ATOM 1854 C CA . MET A 1 261 ? 63.318 52.773 -9.216 1.00 33.07 261 MET A CA 1
ATOM 1855 C C . MET A 1 261 ? 64.725 52.237 -8.936 1.00 32.17 261 MET A C 1
ATOM 1856 O O . MET A 1 261 ? 65.715 52.941 -9.155 1.00 31.71 261 MET A O 1
ATOM 1861 N N . LYS A 1 262 ? 64.800 51.000 -8.443 1.00 31.04 262 LYS A N 1
ATOM 1862 C CA . LYS A 1 262 ? 66.075 50.349 -8.110 1.00 30.35 262 LYS A CA 1
ATOM 1863 C C . LYS A 1 262 ? 66.564 49.455 -9.254 1.00 29.26 262 LYS A C 1
ATOM 1864 O O . LYS A 1 262 ? 66.043 49.523 -10.375 1.00 28.95 262 LYS A O 1
ATOM 1870 N N . GLY A 1 263 ? 67.566 48.622 -8.962 1.00 28.39 263 GLY A N 1
ATOM 1871 C CA . GLY A 1 263 ? 68.139 47.684 -9.926 1.00 26.92 263 GLY A CA 1
ATOM 1872 C C . GLY A 1 263 ? 67.196 46.574 -10.363 1.00 26.63 263 GLY A C 1
ATOM 1873 O O . GLY A 1 263 ? 66.114 46.401 -9.790 1.00 26.30 263 GLY A O 1
ATOM 1874 N N . LEU A 1 264 ? 67.607 45.811 -11.378 1.00 25.46 264 LEU A N 1
ATOM 1875 C CA . LEU A 1 264 ? 66.765 44.741 -11.932 1.00 24.83 264 LEU A CA 1
ATOM 1876 C C . LEU A 1 264 ? 66.804 43.452 -11.110 1.00 24.81 264 LEU A C 1
ATOM 1877 O O . LEU A 1 264 ? 67.878 42.911 -10.854 1.00 24.47 264 LEU A O 1
ATOM 1882 N N . ASP A 1 265 ? 65.626 42.946 -10.742 1.00 24.38 265 ASP A N 1
ATOM 1883 C CA . ASP A 1 265 ? 65.491 41.697 -9.971 1.00 25.00 265 ASP A CA 1
ATOM 1884 C C . ASP A 1 265 ? 64.089 41.152 -10.252 1.00 24.52 265 ASP A C 1
ATOM 1885 O O . ASP A 1 265 ? 63.120 41.643 -9.674 1.00 24.96 265 ASP A O 1
ATOM 1890 N N . MET A 1 266 ? 63.977 40.167 -11.147 1.00 25.35 266 MET A N 1
ATOM 1891 C CA . MET A 1 266 ? 62.651 39.774 -11.672 1.00 25.91 266 MET A CA 1
ATOM 1892 C C . MET A 1 266 ? 61.694 39.215 -10.620 1.00 27.00 266 MET A C 1
ATOM 1893 O O . MET A 1 266 ? 60.508 39.565 -10.601 1.00 26.51 266 MET A O 1
ATOM 1898 N N . ASN A 1 267 ? 62.202 38.345 -9.753 1.00 27.83 267 ASN A N 1
ATOM 1899 C CA . ASN A 1 267 ? 61.344 37.747 -8.729 1.00 28.40 267 ASN A CA 1
ATOM 1900 C C . ASN A 1 267 ? 60.704 38.823 -7.845 1.00 28.16 267 ASN A C 1
ATOM 1901 O O . ASN A 1 267 ? 59.475 38.884 -7.727 1.00 28.74 267 ASN A O 1
ATOM 1906 N N . HIS A 1 268 ? 61.520 39.713 -7.289 1.00 27.26 268 HIS A N 1
ATOM 1907 C CA . HIS A 1 268 ? 61.004 40.777 -6.433 1.00 26.19 268 HIS A CA 1
ATOM 1908 C C . HIS A 1 268 ? 60.247 41.886 -7.156 1.00 25.49 268 HIS A C 1
ATOM 1909 O O . HIS A 1 268 ? 59.208 42.328 -6.663 1.00 24.69 268 HIS A O 1
ATOM 1916 N N . ALA A 1 269 ? 60.742 42.322 -8.322 1.00 23.92 269 ALA A N 1
ATOM 1917 C CA . ALA A 1 269 ? 60.069 43.393 -9.073 1.00 23.68 269 ALA A CA 1
ATOM 1918 C C . ALA A 1 269 ? 58.625 43.049 -9.432 1.00 23.59 269 ALA A C 1
ATOM 1919 O O . ALA A 1 269 ? 57.711 43.840 -9.177 1.00 23.82 269 ALA A O 1
ATOM 1921 N N . GLU A 1 270 ? 58.420 41.883 -10.048 1.00 23.82 270 GLU A N 1
ATOM 1922 C CA . GLU A 1 270 ? 57.094 41.540 -10.581 1.00 23.53 270 GLU A CA 1
ATOM 1923 C C . GLU A 1 270 ? 56.085 41.353 -9.448 1.00 24.01 270 GLU A C 1
ATOM 1924 O O . GLU A 1 270 ? 54.963 41.859 -9.526 1.00 23.24 270 GLU A O 1
ATOM 1930 N N . HIS A 1 271 ? 56.507 40.660 -8.392 1.00 23.54 271 HIS A N 1
ATOM 1931 C CA . HIS A 1 271 ? 55.664 40.529 -7.192 1.00 24.48 271 HIS A CA 1
ATOM 1932 C C . HIS A 1 271 ? 55.241 41.897 -6.648 1.00 23.64 271 HIS A C 1
ATOM 1933 O O . HIS A 1 271 ? 54.037 42.179 -6.503 1.00 24.16 271 HIS A O 1
ATOM 1940 N N . ASP A 1 272 ? 56.223 42.751 -6.367 1.00 22.91 272 ASP A N 1
ATOM 1941 C CA . ASP A 1 272 ? 55.966 44.041 -5.713 1.00 22.58 272 ASP A CA 1
ATOM 1942 C C . ASP A 1 272 ? 55.160 44.998 -6.599 1.00 21.72 272 ASP A C 1
ATOM 1943 O O . ASP A 1 272 ? 54.268 45.680 -6.119 1.00 21.17 272 ASP A O 1
ATOM 1948 N N . VAL A 1 273 ? 55.448 45.040 -7.901 1.00 21.26 273 VAL A N 1
ATOM 1949 C CA . VAL A 1 273 ? 54.667 45.910 -8.779 1.00 20.34 273 VAL A CA 1
ATOM 1950 C C . VAL A 1 273 ? 53.171 45.535 -8.793 1.00 19.95 273 VAL A C 1
ATOM 1951 O O . VAL A 1 273 ? 52.321 46.416 -8.715 1.00 20.54 273 VAL A O 1
ATOM 1955 N N . VAL A 1 274 ? 52.850 44.246 -8.873 1.00 20.22 274 VAL A N 1
ATOM 1956 C CA . VAL A 1 274 ? 51.434 43.807 -8.867 1.00 21.32 274 VAL A CA 1
ATOM 1957 C C . VAL A 1 274 ? 50.737 44.208 -7.539 1.00 22.16 274 VAL A C 1
ATOM 1958 O O . VAL A 1 274 ? 49.681 44.857 -7.531 1.00 22.60 274 VAL A O 1
ATOM 1962 N N . ILE A 1 275 ? 51.366 43.861 -6.427 1.00 23.24 275 ILE A N 1
ATOM 1963 C CA . ILE A 1 275 ? 50.781 44.118 -5.090 1.00 24.21 275 ILE A CA 1
ATOM 1964 C C . ILE A 1 275 ? 50.604 45.601 -4.755 1.00 23.92 275 ILE A C 1
ATOM 1965 O O . ILE A 1 275 ? 49.563 45.998 -4.212 1.00 23.79 275 ILE A O 1
ATOM 1970 N N . HIS A 1 276 ? 51.603 46.419 -5.092 1.00 23.62 276 HIS A N 1
ATOM 1971 C CA . HIS A 1 276 ? 51.580 47.866 -4.827 1.00 23.61 276 HIS A CA 1
ATOM 1972 C C . HIS A 1 276 ? 50.665 48.676 -5.753 1.00 23.11 276 HIS A C 1
ATOM 1973 O O . HIS A 1 276 ? 50.330 49.813 -5.441 1.00 21.88 276 HIS A O 1
ATOM 1980 N N . SER A 1 277 ? 50.259 48.103 -6.889 1.00 23.22 277 SER A N 1
ATOM 1981 C CA . SER A 1 277 ? 49.319 48.794 -7.776 1.00 23.64 277 SER A CA 1
ATOM 1982 C C . SER A 1 277 ? 47.939 49.034 -7.143 1.00 24.54 277 SER A C 1
ATOM 1983 O O . SER A 1 277 ? 47.526 48.324 -6.207 1.00 23.92 277 SER A O 1
ATOM 1986 N N . GLY A 1 278 ? 47.235 50.040 -7.649 1.00 24.74 278 GLY A N 1
ATOM 1987 C CA . GLY A 1 278 ? 45.951 50.455 -7.070 1.00 26.15 278 GLY A CA 1
ATOM 1988 C C . GLY A 1 278 ? 45.948 51.831 -6.424 1.00 26.85 278 GLY A C 1
ATOM 1989 O O . GLY A 1 278 ? 46.708 52.719 -6.815 1.00 26.51 278 GLY A O 1
ATOM 1990 N N . ALA A 1 279 ? 45.095 52.002 -5.409 1.00 27.92 279 ALA A N 1
ATOM 1991 C CA . ALA A 1 279 ? 44.875 53.304 -4.773 1.00 28.92 279 ALA A CA 1
ATOM 1992 C C . ALA A 1 279 ? 46.145 53.841 -4.121 1.00 30.14 279 ALA A C 1
ATOM 1993 O O . ALA A 1 279 ? 46.864 53.108 -3.434 1.00 30.14 279 ALA A O 1
ATOM 1995 N N . TYR A 1 280 ? 46.430 55.113 -4.373 1.00 31.17 280 TYR A N 1
ATOM 1996 C CA . TYR A 1 280 ? 47.544 55.797 -3.730 1.00 32.99 280 TYR A CA 1
ATOM 1997 C C . TYR A 1 280 ? 47.092 56.401 -2.393 1.00 33.61 280 TYR A C 1
ATOM 1998 O O . TYR A 1 280 ? 46.130 57.171 -2.340 1.00 33.46 280 TYR A O 1
ATOM 2007 N N . ALA A 1 281 ? 47.799 56.043 -1.322 1.00 35.19 281 ALA A N 1
ATOM 2008 C CA . ALA A 1 281 ? 47.556 56.615 0.005 1.00 36.43 281 ALA A CA 1
ATOM 2009 C C . ALA A 1 281 ? 48.102 58.041 0.096 1.00 37.20 281 ALA A C 1
ATOM 2010 O O . ALA A 1 281 ? 49.266 58.293 -0.214 1.00 37.75 281 ALA A O 1
ATOM 2012 N N . GLY A 1 282 ? 47.260 58.978 0.510 1.00 37.96 282 GLY A N 1
ATOM 2013 C CA . GLY A 1 282 ? 47.674 60.379 0.580 1.00 38.64 282 GLY A CA 1
ATOM 2014 C C . GLY A 1 282 ? 46.923 61.281 -0.379 1.00 38.70 282 GLY A C 1
ATOM 2015 O O . GLY A 1 282 ? 46.713 62.464 -0.086 1.00 39.46 282 GLY A O 1
ATOM 2016 N N . VAL A 1 283 ? 46.546 60.730 -1.536 1.00 38.48 283 VAL A N 1
ATOM 2017 C CA . VAL A 1 283 ? 45.668 61.412 -2.492 1.00 37.89 283 VAL A CA 1
ATOM 2018 C C . VAL A 1 283 ? 44.429 60.548 -2.747 1.00 36.68 283 VAL A C 1
ATOM 2019 O O . VAL A 1 283 ? 44.528 59.356 -3.067 1.00 36.75 283 VAL A O 1
ATOM 2023 N N . ASP A 1 284 ? 43.266 61.164 -2.589 1.00 35.49 284 ASP A N 1
ATOM 2024 C CA . ASP A 1 284 ? 41.992 60.494 -2.800 1.00 34.35 284 ASP A CA 1
ATOM 2025 C C . ASP A 1 284 ? 41.695 60.392 -4.306 1.00 32.73 284 ASP A C 1
ATOM 2026 O O . ASP A 1 284 ? 42.087 61.275 -5.061 1.00 32.86 284 ASP A O 1
ATOM 2031 N N . ASN A 1 285 ? 41.012 59.318 -4.718 1.00 30.67 285 ASN A N 1
ATOM 2032 C CA . ASN A 1 285 ? 40.555 59.106 -6.110 1.00 28.86 285 ASN A CA 1
ATOM 2033 C C . ASN A 1 285 ? 41.679 58.999 -7.159 1.00 27.34 285 ASN A C 1
ATOM 2034 O O . ASN A 1 285 ? 41.454 59.258 -8.351 1.00 26.30 285 ASN A O 1
ATOM 2039 N N . MET A 1 286 ? 42.867 58.617 -6.686 1.00 26.39 286 MET A N 1
ATOM 2040 C CA . MET A 1 286 ? 44.088 58.526 -7.486 1.00 25.25 286 MET A CA 1
ATOM 2041 C C . MET A 1 286 ? 44.617 57.098 -7.434 1.00 23.99 286 MET A C 1
ATOM 2042 O O . MET A 1 286 ? 44.756 56.520 -6.353 1.00 23.38 286 MET A O 1
ATOM 2047 N N . TYR A 1 287 ? 44.895 56.518 -8.609 1.00 22.07 287 TYR A N 1
ATOM 2048 C CA . TYR A 1 287 ? 45.362 55.139 -8.721 1.00 21.49 287 TYR A CA 1
ATOM 2049 C C . TYR A 1 287 ? 46.569 55.070 -9.646 1.00 21.52 287 TYR A C 1
ATOM 2050 O O . TYR A 1 287 ? 46.714 55.934 -10.523 1.00 20.85 287 TYR A O 1
ATOM 2059 N N . PHE A 1 288 ? 47.394 54.033 -9.455 1.00 21.27 288 PHE A N 1
ATOM 2060 C CA . PHE A 1 288 ? 48.605 53.776 -10.269 1.00 21.36 288 PHE A CA 1
ATOM 2061 C C . PHE A 1 288 ? 48.740 52.312 -10.686 1.00 20.89 288 PHE A C 1
ATOM 2062 O O . PHE A 1 288 ? 48.348 51.415 -9.938 1.00 20.72 288 PHE A O 1
ATOM 2070 N N . ALA A 1 289 ? 49.313 52.061 -11.877 1.00 19.67 289 ALA A N 1
ATOM 2071 C CA . ALA A 1 289 ? 49.750 50.711 -12.260 1.00 19.96 289 ALA A CA 1
ATOM 2072 C C . ALA A 1 289 ? 51.021 50.733 -13.139 1.00 19.37 289 ALA A C 1
ATOM 2073 O O . ALA A 1 289 ? 51.495 51.810 -13.537 1.00 19.10 289 ALA A O 1
ATOM 2075 N N . GLY A 1 290 ? 51.577 49.551 -13.407 1.00 19.76 290 GLY A N 1
ATOM 2076 C CA . GLY A 1 290 ? 52.736 49.401 -14.299 1.00 19.19 290 GLY A CA 1
ATOM 2077 C C . GLY A 1 290 ? 54.010 49.973 -13.690 1.00 19.62 290 GLY A C 1
ATOM 2078 O O . GLY A 1 290 ? 54.090 50.184 -12.469 1.00 18.06 290 GLY A O 1
ATOM 2079 N N . MET A 1 291 ? 55.010 50.238 -14.531 1.00 19.54 291 MET A N 1
ATOM 2080 C CA . MET A 1 291 ? 56.310 50.703 -14.008 1.00 21.01 291 MET A CA 1
ATOM 2081 C C . MET A 1 291 ? 56.321 52.062 -13.278 1.00 21.35 291 MET A C 1
ATOM 2082 O O . MET A 1 291 ? 57.263 52.332 -12.521 1.00 21.45 291 MET A O 1
ATOM 2087 N N . GLU A 1 292 ? 55.287 52.896 -13.462 1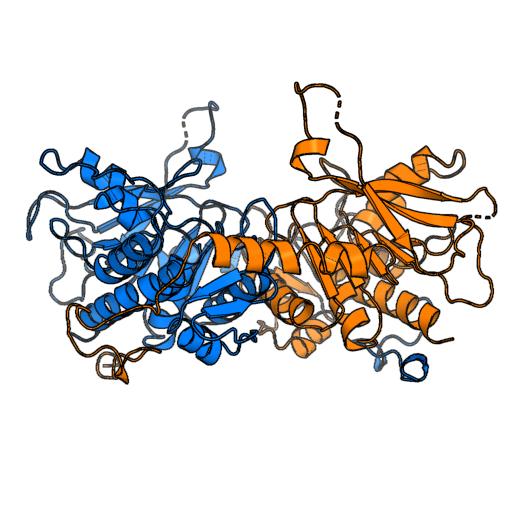.00 20.82 292 GLU A N 1
ATOM 2088 C CA . GLU A 1 292 ? 55.151 54.128 -12.679 1.00 21.36 292 GLU A CA 1
ATOM 2089 C C . GLU A 1 292 ? 55.093 53.839 -11.161 1.00 22.07 292 GLU A C 1
ATOM 2090 O O . GLU A 1 292 ? 55.621 54.621 -10.362 1.00 22.32 292 GLU A O 1
ATOM 2096 N N . VAL A 1 293 ? 54.468 52.722 -10.788 1.00 22.34 293 VAL A N 1
ATOM 2097 C CA . VAL A 1 293 ? 54.411 52.273 -9.380 1.00 23.62 293 VAL A CA 1
ATOM 2098 C C . VAL A 1 293 ? 55.828 52.038 -8.815 1.00 24.20 293 VAL A C 1
ATOM 2099 O O . VAL A 1 293 ? 56.102 52.383 -7.664 1.00 24.69 293 VAL A O 1
ATOM 2103 N N . ALA A 1 294 ? 56.725 51.478 -9.633 1.00 24.72 294 ALA A N 1
ATOM 2104 C CA . ALA A 1 294 ? 58.099 51.211 -9.194 1.00 25.58 294 ALA A CA 1
ATOM 2105 C C . ALA A 1 294 ? 58.898 52.487 -8.937 1.00 26.30 294 ALA A C 1
ATOM 2106 O O . ALA A 1 294 ? 59.719 52.545 -8.016 1.00 25.80 294 ALA A O 1
ATOM 2108 N N . GLU A 1 295 ? 58.641 53.512 -9.745 1.00 27.44 295 GLU A N 1
ATOM 2109 C CA . GLU A 1 295 ? 59.248 54.825 -9.538 1.00 28.56 295 GLU A CA 1
ATOM 2110 C C . GLU A 1 295 ? 58.738 55.469 -8.243 1.00 28.95 295 GLU A C 1
ATOM 2111 O O . GLU A 1 295 ? 59.531 55.934 -7.417 1.00 28.94 295 GLU A O 1
ATOM 2117 N N . LEU A 1 296 ? 57.417 55.454 -8.065 1.00 29.20 296 LEU A N 1
ATOM 2118 C CA . LEU A 1 296 ? 56.757 56.064 -6.909 1.00 29.84 296 LEU A CA 1
ATOM 2119 C C . LEU A 1 296 ? 57.157 55.418 -5.576 1.00 30.34 296 LEU A C 1
ATOM 2120 O O . LEU A 1 296 ? 57.502 56.127 -4.623 1.00 30.64 296 LEU A O 1
ATOM 2125 N N . ASP A 1 297 ? 57.139 54.083 -5.532 1.00 30.50 297 ASP A N 1
ATOM 2126 C CA . ASP A 1 297 ? 57.331 53.319 -4.290 1.00 30.60 297 ASP A CA 1
ATOM 2127 C C . ASP A 1 297 ? 58.755 52.774 -4.077 1.00 30.37 297 ASP A C 1
ATOM 2128 O O . ASP A 1 297 ? 59.010 52.048 -3.106 1.00 30.52 297 ASP A O 1
ATOM 2133 N N . GLY A 1 298 ? 59.681 53.128 -4.969 1.00 29.61 298 GLY A N 1
ATOM 2134 C CA . GLY A 1 298 ? 61.067 52.660 -4.878 1.00 28.86 298 GLY A CA 1
ATOM 2135 C C . GLY A 1 298 ? 61.256 51.154 -4.990 1.00 28.34 298 GLY A C 1
ATOM 2136 O O . GLY A 1 298 ? 61.919 50.540 -4.143 1.00 28.17 298 GLY A O 1
ATOM 2137 N N . LEU A 1 299 ? 60.704 50.563 -6.054 1.00 27.20 299 LEU A N 1
ATOM 2138 C CA . LEU A 1 299 ? 60.750 49.109 -6.273 1.00 26.63 299 LEU A CA 1
ATOM 2139 C C . LEU A 1 299 ? 61.771 48.727 -7.357 1.00 26.49 299 LEU A C 1
ATOM 2140 O O . LEU A 1 299 ? 62.234 49.585 -8.100 1.00 26.35 299 LEU A O 1
ATOM 2145 N N . ASN A 1 300 ? 62.113 47.441 -7.430 1.00 26.38 300 ASN A N 1
ATOM 2146 C CA . ASN A 1 300 ? 63.021 46.914 -8.456 1.00 26.44 300 ASN A CA 1
ATOM 2147 C C . ASN A 1 300 ? 62.411 47.014 -9.863 1.00 26.40 300 ASN A C 1
ATOM 2148 O O . ASN A 1 300 ? 61.196 47.153 -9.998 1.00 25.63 300 ASN A O 1
ATOM 2153 N N . ARG A 1 301 ? 63.247 46.957 -10.904 1.00 26.76 301 ARG A N 1
ATOM 2154 C CA . ARG A 1 301 ? 62.729 46.829 -12.280 1.00 27.13 301 ARG A CA 1
ATOM 2155 C C . ARG A 1 301 ? 62.804 45.368 -12.745 1.00 27.33 301 ARG A C 1
ATOM 2156 O O . ARG A 1 301 ? 63.436 44.536 -12.077 1.00 26.67 301 ARG A O 1
ATOM 2164 N N . MET A 1 302 ? 62.164 45.041 -13.874 1.00 27.40 302 MET A N 1
ATOM 2165 C CA . MET A 1 302 ? 62.164 43.649 -14.344 1.00 27.46 302 MET A CA 1
ATOM 2166 C C . MET A 1 302 ? 62.660 43.428 -15.777 1.00 26.95 302 MET A C 1
ATOM 2167 O O . MET A 1 302 ? 62.929 42.292 -16.161 1.00 27.06 302 MET A O 1
ATOM 2172 N N . GLY A 1 303 ? 62.790 44.495 -16.557 1.00 26.60 303 GLY A N 1
ATOM 2173 C CA . GLY A 1 303 ? 63.253 44.341 -17.936 1.00 26.19 303 GLY A CA 1
ATOM 2174 C C . GLY A 1 303 ? 62.279 43.577 -18.831 1.00 25.69 303 GLY A C 1
ATOM 2175 O O . GLY A 1 303 ? 61.087 43.858 -18.814 1.00 26.08 303 GLY A O 1
ATOM 2176 N N . PRO A 1 304 ? 62.782 42.610 -19.620 1.00 25.66 304 PRO A N 1
ATOM 2177 C CA . PRO A 1 304 ? 62.019 42.095 -20.769 1.00 25.82 304 PRO A CA 1
ATOM 2178 C C . PRO A 1 304 ? 61.047 40.942 -20.443 1.00 25.43 304 PRO A C 1
ATOM 2179 O O . PRO A 1 304 ? 61.109 39.878 -21.062 1.00 25.46 304 PRO A O 1
ATOM 2183 N N . THR A 1 305 ? 60.186 41.165 -19.455 1.00 25.50 305 THR A N 1
ATOM 2184 C CA . THR A 1 305 ? 59.141 40.209 -19.060 1.00 25.40 305 THR A CA 1
ATOM 2185 C C . THR A 1 305 ? 57.899 41.051 -18.708 1.00 24.61 305 THR A C 1
ATOM 2186 O O . THR A 1 305 ? 58.029 42.144 -18.154 1.00 25.32 305 THR A O 1
ATOM 2190 N N . PHE A 1 306 ? 56.707 40.549 -19.033 1.00 22.82 306 PHE A N 1
ATOM 2191 C CA . PHE A 1 306 ? 55.507 41.395 -19.183 1.00 22.12 306 PHE A CA 1
ATOM 2192 C C . PHE A 1 306 ? 54.270 40.993 -18.349 1.00 20.83 306 PHE A C 1
ATOM 2193 O O . PHE A 1 306 ? 53.225 41.678 -18.358 1.00 19.32 306 PHE A O 1
ATOM 2201 N N . GLY A 1 307 ? 54.377 39.891 -17.624 1.00 20.72 307 GLY A N 1
ATOM 2202 C CA . GLY A 1 307 ? 53.252 39.422 -16.824 1.00 20.10 307 GLY A CA 1
ATOM 2203 C C . GLY A 1 307 ? 52.781 40.431 -15.786 1.00 20.34 307 GLY A C 1
ATOM 2204 O O . GLY A 1 307 ? 51.581 40.605 -15.605 1.00 20.62 307 GLY A O 1
ATOM 2205 N N . ALA A 1 308 ? 53.717 41.092 -15.101 1.00 19.69 308 ALA A N 1
AT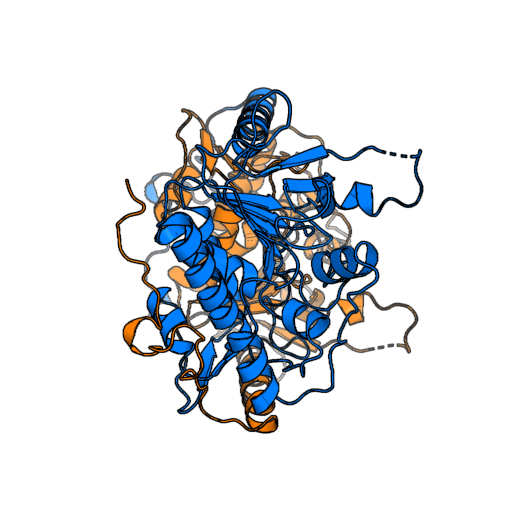OM 2206 C CA . ALA A 1 308 ? 53.365 42.101 -14.093 1.00 19.87 308 ALA A CA 1
ATOM 2207 C C . ALA A 1 308 ? 52.693 43.346 -14.650 1.00 19.80 308 ALA A C 1
ATOM 2208 O O . ALA A 1 308 ? 51.899 43.976 -13.964 1.00 20.09 308 ALA A O 1
ATOM 2210 N N . MET A 1 309 ? 53.007 43.719 -15.891 1.00 19.65 309 MET A N 1
ATOM 2211 C CA . MET A 1 309 ? 52.327 44.866 -16.489 1.00 19.58 309 MET A CA 1
ATOM 2212 C C . MET A 1 309 ? 50.838 44.576 -16.660 1.00 19.35 309 MET A C 1
ATOM 2213 O O . MET A 1 309 ? 50.001 45.369 -16.233 1.00 18.99 309 MET A O 1
ATOM 2218 N N . ALA A 1 310 ? 50.515 43.433 -17.262 1.00 19.76 310 ALA A N 1
ATOM 2219 C CA . ALA A 1 310 ? 49.112 43.037 -17.455 1.00 20.23 310 ALA A CA 1
ATOM 2220 C C . ALA A 1 310 ? 48.381 42.857 -16.110 1.00 20.14 310 ALA A C 1
ATOM 2221 O O . ALA A 1 310 ? 47.301 43.406 -15.908 1.00 20.02 310 ALA A O 1
ATOM 2223 N N . LEU A 1 311 ? 48.975 42.092 -15.204 1.00 20.06 311 LEU A N 1
ATOM 2224 C CA . LEU A 1 311 ? 48.299 41.770 -13.941 1.00 20.19 311 LEU A CA 1
ATOM 2225 C C . LEU A 1 311 ? 48.21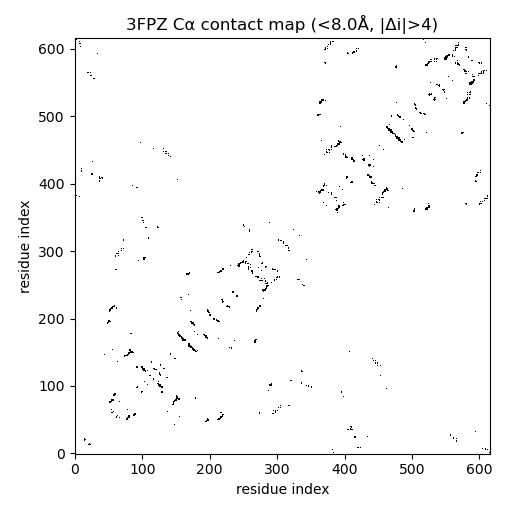2 42.930 -12.961 1.00 20.13 311 LEU A C 1
ATOM 2226 O O . LEU A 1 311 ? 47.263 42.987 -12.172 1.00 19.90 311 LEU A O 1
ATOM 2231 N N . SER A 1 312 ? 49.172 43.868 -13.014 1.00 19.42 312 SER A N 1
ATOM 2232 C CA . SER A 1 312 ? 49.050 45.119 -12.252 1.00 19.20 312 SER A CA 1
ATOM 2233 C C . SER A 1 312 ? 47.884 45.982 -12.740 1.00 18.82 312 SER A C 1
ATOM 2234 O O . SER A 1 312 ? 47.227 46.638 -11.933 1.00 18.80 312 SER A O 1
ATOM 2237 N N . GLY A 1 313 ? 47.619 45.980 -14.054 1.00 18.11 313 GLY A N 1
ATOM 2238 C CA . GLY A 1 313 ? 46.423 46.621 -14.594 1.00 18.05 313 GLY A CA 1
ATOM 2239 C C . GLY A 1 313 ? 45.128 45.960 -14.099 1.00 17.51 313 GLY A C 1
ATOM 2240 O O . GLY A 1 313 ? 44.147 46.649 -13.792 1.00 16.59 313 GLY A O 1
ATOM 2241 N N . VAL A 1 314 ? 45.143 44.636 -14.023 1.00 17.87 314 VAL A N 1
ATOM 2242 C CA . VAL A 1 314 ? 43.984 43.874 -13.523 1.00 18.59 314 VAL A CA 1
ATOM 2243 C C . VAL A 1 314 ? 43.700 44.257 -12.059 1.00 18.70 314 VAL A C 1
ATOM 2244 O O . VAL A 1 314 ? 42.556 44.545 -11.716 1.00 18.72 314 VAL A O 1
ATOM 2248 N N . HIS A 1 315 ? 44.737 44.283 -11.222 1.00 19.13 315 HIS A N 1
ATOM 2249 C CA . HIS A 1 315 ? 44.578 44.668 -9.782 1.00 19.27 315 HIS A CA 1
ATOM 2250 C C . HIS A 1 315 ? 44.022 46.081 -9.597 1.00 19.86 315 HIS A C 1
ATOM 2251 O O . HIS A 1 315 ? 43.055 46.280 -8.850 1.00 20.26 315 HIS A O 1
ATOM 2258 N N . ALA A 1 316 ? 44.608 47.073 -10.280 1.00 19.14 316 ALA A N 1
ATOM 2259 C CA . ALA A 1 316 ? 44.062 48.428 -10.247 1.00 19.05 316 ALA A CA 1
ATOM 2260 C C . ALA A 1 316 ? 42.596 48.465 -10.713 1.00 18.95 316 ALA A C 1
ATOM 2261 O O . ALA A 1 316 ? 41.779 49.153 -10.114 1.00 18.50 316 ALA A O 1
ATOM 2263 N N . ALA A 1 317 ? 42.279 47.742 -11.791 1.00 18.86 317 ALA A N 1
ATOM 2264 C CA . ALA A 1 317 ? 40.898 47.680 -12.299 1.00 19.32 317 ALA A CA 1
ATOM 2265 C C . ALA A 1 317 ? 39.925 47.124 -11.242 1.00 19.52 317 ALA A C 1
ATOM 2266 O O . ALA A 1 317 ? 38.823 47.647 -11.080 1.00 19.09 317 ALA A O 1
ATOM 2268 N N . GLU A 1 318 ? 40.343 46.087 -10.525 1.00 20.47 318 GLU A N 1
ATOM 2269 C CA . GLU A 1 318 ? 39.476 45.531 -9.451 1.00 21.29 318 GLU A CA 1
ATOM 2270 C C . GLU A 1 318 ? 39.131 46.624 -8.427 1.00 21.16 318 GLU A C 1
ATOM 2271 O O . GLU A 1 318 ? 37.956 46.822 -8.110 1.00 21.61 318 GLU A O 1
ATOM 2277 N N . GLN A 1 319 ? 40.140 47.366 -7.963 1.00 21.13 319 GLN A N 1
ATOM 2278 C CA . GLN A 1 319 ? 39.940 48.397 -6.936 1.00 21.28 319 GLN A CA 1
ATOM 2279 C C . GLN A 1 319 ? 39.057 49.548 -7.444 1.00 21.14 319 GLN A C 1
ATOM 2280 O O . GLN A 1 319 ? 38.162 50.043 -6.739 1.00 21.35 319 GLN A O 1
ATOM 2286 N N . ILE A 1 320 ? 39.273 49.948 -8.696 1.00 20.51 320 ILE A N 1
ATOM 2287 C CA . ILE A 1 320 ? 38.436 50.968 -9.318 1.00 20.06 320 ILE A CA 1
ATOM 2288 C C . ILE A 1 320 ? 36.967 50.513 -9.468 1.00 19.86 320 ILE A C 1
ATOM 2289 O O . ILE A 1 320 ? 36.046 51.273 -9.146 1.00 20.14 320 ILE A O 1
ATOM 2294 N N . LEU A 1 321 ? 36.766 49.277 -9.913 1.00 20.46 321 LEU A N 1
ATOM 2295 C CA . LEU A 1 321 ? 35.415 48.721 -10.089 1.00 20.90 321 LEU A CA 1
ATOM 2296 C C . LEU A 1 321 ? 34.664 48.641 -8.739 1.00 21.89 321 LEU A C 1
ATOM 2297 O O . LEU A 1 321 ? 33.464 48.927 -8.670 1.00 22.39 321 LEU A O 1
ATOM 2302 N N . LYS A 1 322 ? 35.391 48.315 -7.680 1.00 22.99 322 LYS A N 1
ATOM 2303 C CA . LYS A 1 322 ? 34.811 48.297 -6.320 1.00 24.04 322 LYS A CA 1
ATOM 2304 C C . LYS A 1 322 ? 34.402 49.684 -5.816 1.00 24.87 322 LYS A C 1
ATOM 2305 O O . LYS A 1 322 ? 33.371 49.824 -5.141 1.00 24.61 322 LYS A O 1
ATOM 2311 N N . HIS A 1 323 ? 35.175 50.717 -6.171 1.00 24.35 323 HIS A N 1
ATOM 2312 C CA . HIS A 1 323 ? 34.788 52.115 -5.909 1.00 24.83 323 HIS A CA 1
ATOM 2313 C C . HIS A 1 323 ? 33.433 52.474 -6.540 1.00 25.07 323 HIS A C 1
ATOM 2314 O O . HIS A 1 323 ? 32.610 53.150 -5.910 1.00 25.08 323 HIS A O 1
ATOM 2321 N N . PHE A 1 324 ? 33.197 52.027 -7.775 1.00 25.01 324 PHE A N 1
ATOM 2322 C CA . PHE A 1 324 ? 31.974 52.379 -8.500 1.00 26.03 324 PHE A CA 1
ATOM 2323 C C . PHE A 1 324 ? 30.773 51.465 -8.191 1.00 27.25 324 PHE A C 1
ATOM 2324 O O . PHE A 1 324 ? 29.648 51.778 -8.578 1.00 27.11 324 PHE A O 1
ATOM 2332 N N . ALA A 1 325 ? 31.021 50.343 -7.523 1.00 29.13 325 ALA A N 1
ATOM 2333 C CA . ALA A 1 325 ? 29.936 49.415 -7.158 1.00 31.68 325 ALA A CA 1
ATOM 2334 C C . ALA A 1 325 ? 29.116 50.001 -6.020 1.00 33.73 325 ALA A C 1
ATOM 2335 O O . ALA A 1 325 ? 27.898 49.821 -5.969 1.00 35.25 325 ALA A O 1
ATOM 2337 N N . ALA A 1 326 ? 29.812 50.689 -5.117 1.00 35.34 326 ALA A N 1
ATOM 2338 C CA . ALA A 1 326 ? 29.254 51.464 -4.015 1.00 37.43 326 ALA A CA 1
ATOM 2339 C C . ALA A 1 326 ? 30.412 51.883 -3.107 1.00 38.29 326 ALA A C 1
ATOM 2340 O O . ALA A 1 326 ? 30.244 52.683 -2.174 1.00 39.32 326 ALA A O 1
ATOM 2343 N N . HIS B 1 16 ? 21.190 51.138 -11.464 1.00 58.69 16 HIS B N 1
ATOM 2344 C CA . HIS B 1 16 ? 22.013 50.108 -10.760 1.00 58.75 16 HIS B CA 1
ATOM 2345 C C . HIS B 1 16 ? 22.607 49.081 -11.727 1.00 58.64 16 HIS B C 1
ATOM 2346 O O . HIS B 1 16 ? 21.880 48.254 -12.288 1.00 58.67 16 HIS B O 1
ATOM 2348 N N . LEU B 1 17 ? 23.855 49.271 -12.134 1.00 58.43 17 LEU B N 1
ATOM 2349 C CA . LEU B 1 17 ? 24.604 48.284 -12.914 1.00 58.05 17 LEU B CA 1
ATOM 2350 C C . LEU B 1 17 ? 25.756 48.027 -12.063 1.00 57.84 17 LEU B C 1
ATOM 2351 O O . LEU B 1 17 ? 26.543 47.150 -12.297 1.00 57.70 17 LEU B O 1
ATOM 2356 N N . ASN B 1 18 ? 25.779 48.854 -11.055 1.00 57.60 18 ASN B N 1
ATOM 2357 C CA . ASN B 1 18 ? 26.813 48.872 -10.093 1.00 57.12 18 ASN B CA 1
ATOM 2358 C C . ASN B 1 18 ? 26.634 47.730 -9.125 1.00 56.72 18 ASN B C 1
ATOM 2359 O O . ASN B 1 18 ? 27.328 47.629 -8.168 1.00 57.00 18 ASN B O 1
ATOM 2364 N N . SER B 1 19 ? 25.692 46.847 -9.405 1.00 55.85 19 SER B N 1
ATOM 2365 C CA . SER B 1 19 ? 25.439 45.731 -8.509 1.00 54.81 19 SER B CA 1
ATOM 2366 C C . SER B 1 19 ? 25.883 44.338 -9.001 1.00 53.52 19 SER B C 1
ATOM 2367 O O . SER B 1 19 ? 25.931 43.413 -8.233 1.00 53.47 19 SER B O 1
ATOM 2370 N N . THR B 1 20 ? 26.217 44.219 -10.275 1.00 52.11 20 THR B N 1
ATOM 2371 C CA . THR B 1 20 ? 26.885 43.052 -10.847 1.00 50.78 20 THR B CA 1
ATOM 2372 C C . THR B 1 20 ? 28.209 42.839 -10.222 1.00 49.13 20 THR B C 1
ATOM 2373 O O . THR B 1 20 ? 28.701 43.648 -9.505 1.00 49.47 20 THR B O 1
ATOM 2377 N N . PRO B 1 21 ? 28.789 41.707 -10.458 1.00 47.06 21 PRO B N 1
ATOM 2378 C CA . PRO B 1 21 ? 29.954 41.368 -9.677 1.00 44.84 21 PRO B CA 1
ATOM 2379 C C . PRO B 1 21 ? 31.181 41.899 -10.350 1.00 42.16 21 PRO B C 1
ATOM 2380 O O . PRO B 1 21 ? 31.185 42.035 -11.514 1.00 42.03 21 PRO B O 1
ATOM 2384 N N . VAL B 1 22 ? 32.208 42.157 -9.583 1.00 39.59 22 VAL B N 1
ATOM 2385 C CA . VAL B 1 22 ? 33.485 42.503 -10.116 1.00 36.81 22 VAL B CA 1
ATOM 2386 C C . VAL B 1 22 ? 34.234 41.225 -10.424 1.00 35.34 22 VAL B C 1
ATOM 2387 O O . VAL B 1 22 ? 34.596 40.492 -9.553 1.00 34.43 22 VAL B O 1
ATOM 2391 N N . THR B 1 23 ? 34.453 41.007 -11.700 1.00 33.34 23 THR B N 1
ATOM 2392 C CA . THR B 1 23 ? 35.079 39.778 -12.192 1.00 32.16 23 THR B CA 1
ATOM 2393 C C . THR B 1 23 ? 36.260 40.029 -13.122 1.00 30.47 23 THR B C 1
ATOM 2394 O O . THR B 1 23 ? 36.206 40.909 -13.977 1.00 30.20 23 THR B O 1
ATOM 2398 N N . HIS B 1 24 ? 37.313 39.238 -12.932 1.00 28.50 24 HIS B N 1
ATOM 2399 C CA . HIS B 1 24 ? 38.500 39.236 -13.787 1.00 27.02 24 HIS B CA 1
ATOM 2400 C C . HIS B 1 24 ? 39.154 37.847 -13.801 1.00 26.72 24 HIS B C 1
ATOM 2401 O O . HIS B 1 24 ? 38.655 36.907 -13.157 1.00 26.49 24 HIS B O 1
ATOM 2408 N N . CYS B 1 25 ? 40.266 37.716 -14.527 1.00 25.79 25 CYS B N 1
ATOM 2409 C CA . CYS B 1 25 ? 40.909 36.411 -14.751 1.00 25.77 25 CYS B CA 1
ATOM 2410 C C . CYS B 1 25 ? 41.492 35.758 -13.484 1.00 25.32 25 CYS B C 1
ATOM 2411 O O . CYS B 1 25 ? 41.729 34.553 -13.482 1.00 25.19 25 CYS B O 1
ATOM 2414 N N . LEU B 1 26 ? 41.714 36.542 -12.420 1.00 25.09 26 LEU B N 1
ATOM 2415 C CA . LEU B 1 26 ? 42.286 36.008 -11.168 1.00 25.19 26 LEU B CA 1
ATOM 2416 C C . LEU B 1 26 ? 41.292 35.969 -9.995 1.00 25.53 26 LEU B C 1
ATOM 2417 O O . LEU B 1 26 ? 41.683 35.683 -8.857 1.00 25.01 26 LEU B O 1
ATOM 2422 N N . SER B 1 27 ? 40.022 36.244 -10.281 1.00 26.06 27 SER B N 1
ATOM 2423 C CA . SER B 1 27 ? 38.992 36.402 -9.238 1.00 27.21 27 SER B CA 1
ATOM 2424 C C . SER B 1 27 ? 38.848 35.190 -8.312 1.00 27.49 27 SER B C 1
ATOM 2425 O O . SER B 1 27 ? 38.557 35.346 -7.119 1.00 27.85 27 SER B O 1
ATOM 2428 N N . ASP B 1 28 ? 39.024 33.993 -8.865 1.00 27.48 28 ASP B N 1
ATOM 2429 C CA . ASP B 1 28 ? 38.860 32.751 -8.096 1.00 28.18 28 ASP B CA 1
ATOM 2430 C C . ASP B 1 28 ? 40.171 32.211 -7.499 1.00 28.98 28 ASP B C 1
ATOM 2431 O O . ASP B 1 28 ? 40.146 31.237 -6.741 1.00 29.55 28 ASP B O 1
ATOM 2436 N N . ILE B 1 29 ? 41.305 32.833 -7.835 1.00 29.33 29 ILE B N 1
ATOM 2437 C CA . ILE B 1 29 ? 42.627 32.386 -7.359 1.00 30.66 29 ILE B CA 1
ATOM 2438 C C . ILE B 1 29 ? 43.241 33.359 -6.350 1.00 30.73 29 ILE B C 1
ATOM 2439 O O . ILE B 1 29 ? 43.980 32.941 -5.454 1.00 30.90 29 ILE B O 1
ATOM 2444 N N . VAL B 1 30 ? 42.950 34.649 -6.513 1.00 30.87 30 VAL B N 1
ATOM 2445 C CA . VAL B 1 30 ? 43.378 35.666 -5.563 1.00 31.69 30 VAL B CA 1
ATOM 2446 C C . VAL B 1 30 ? 42.215 36.000 -4.638 1.00 32.64 30 VAL B C 1
ATOM 2447 O O . VAL B 1 30 ? 41.213 36.590 -5.060 1.00 32.30 30 VAL B O 1
ATOM 2451 N N . LYS B 1 31 ? 42.373 35.608 -3.376 1.00 33.84 31 LYS B N 1
ATOM 2452 C CA . LYS B 1 31 ? 41.297 35.665 -2.392 1.00 35.60 31 LYS B CA 1
ATOM 2453 C C . LYS B 1 31 ? 41.418 36.761 -1.322 1.00 36.06 31 LYS B C 1
ATOM 2454 O O . LYS B 1 31 ? 40.405 37.175 -0.754 1.00 36.65 31 LYS B O 1
ATOM 2460 N N . LYS B 1 32 ? 42.635 37.212 -1.030 1.00 36.78 32 LYS B N 1
ATOM 2461 C CA . LYS B 1 32 ? 42.840 38.304 -0.062 1.00 37.26 32 LYS B CA 1
ATOM 2462 C C . LYS B 1 32 ? 42.548 39.655 -0.701 1.00 37.56 32 LYS B C 1
ATOM 2463 O O . LYS B 1 32 ? 42.968 39.916 -1.835 1.00 37.17 32 LYS B O 1
ATOM 2469 N N . GLU B 1 33 ? 41.842 40.515 0.030 1.00 37.33 33 GLU B N 1
ATOM 2470 C CA . GLU B 1 33 ? 41.542 41.865 -0.452 1.00 37.88 33 GLU B CA 1
ATOM 2471 C C . GLU B 1 33 ? 42.804 42.638 -0.833 1.00 37.13 33 GLU B C 1
ATOM 2472 O O . GLU B 1 33 ? 42.801 43.393 -1.807 1.00 37.28 33 GLU B O 1
ATOM 2478 N N . ASP B 1 34 ? 43.874 42.439 -0.070 1.00 36.24 34 ASP B N 1
ATOM 2479 C CA . ASP B 1 34 ? 45.125 43.153 -0.303 1.00 35.49 34 ASP B CA 1
ATOM 2480 C C . ASP B 1 34 ? 46.036 42.459 -1.325 1.00 34.33 34 ASP B C 1
ATOM 2481 O O . ASP B 1 34 ? 47.163 42.903 -1.547 1.00 34.49 34 ASP B O 1
ATOM 2486 N N . TRP B 1 35 ? 45.528 41.393 -1.951 1.00 32.82 35 TRP B N 1
ATOM 2487 C CA . TRP B 1 35 ? 46.270 40.570 -2.930 1.00 31.78 35 TRP B CA 1
ATOM 2488 C C . TRP B 1 35 ? 47.503 39.860 -2.350 1.00 32.13 35 TRP B C 1
ATOM 2489 O O . TRP B 1 35 ? 48.353 39.373 -3.104 1.00 31.62 35 TRP B O 1
ATOM 2500 N N . SER B 1 36 ? 47.594 39.779 -1.014 1.00 32.44 36 SER B N 1
ATOM 2501 C CA . SER B 1 36 ? 48.758 39.154 -0.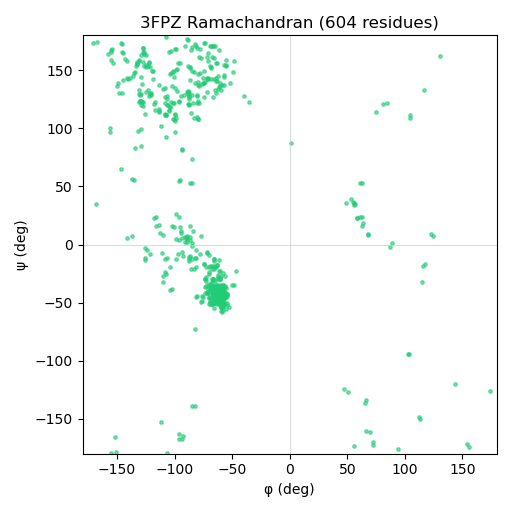352 1.00 32.34 36 SER B CA 1
ATOM 2502 C C . SER B 1 36 ? 48.990 37.684 -0.695 1.00 32.47 36 SER B C 1
ATOM 2503 O O . SER B 1 36 ? 50.119 37.199 -0.572 1.00 32.91 36 SER B O 1
ATOM 2506 N N . ASP B 1 37 ? 47.937 36.984 -1.131 1.00 32.19 37 ASP B N 1
ATOM 2507 C CA . ASP B 1 37 ? 48.039 35.583 -1.560 1.00 31.99 37 ASP B CA 1
ATOM 2508 C C . ASP B 1 37 ? 48.366 35.414 -3.054 1.00 31.17 37 ASP B C 1
ATOM 2509 O O . ASP B 1 37 ? 48.341 34.296 -3.573 1.00 31.28 37 ASP B O 1
ATOM 2514 N N . PHE B 1 38 ? 48.660 36.520 -3.739 1.00 30.40 38 PHE B N 1
ATOM 2515 C CA . PHE B 1 38 ? 49.129 36.461 -5.141 1.00 29.32 38 PHE B CA 1
ATOM 2516 C C . PHE B 1 38 ? 50.596 36.034 -5.207 1.00 29.29 38 PHE B C 1
ATOM 2517 O O . PHE B 1 38 ? 51.407 36.505 -4.404 1.00 29.12 38 PHE B O 1
ATOM 2525 N N . LYS B 1 39 ? 50.929 35.162 -6.166 1.00 28.79 39 LYS B N 1
ATOM 2526 C CA . LYS B 1 39 ? 52.314 34.733 -6.431 1.00 29.01 39 LYS B CA 1
ATOM 2527 C C . LYS B 1 39 ? 52.537 34.404 -7.910 1.00 28.11 39 LYS B C 1
ATOM 2528 O O . LYS B 1 39 ? 51.683 33.776 -8.531 1.00 27.37 39 LYS B O 1
ATOM 2534 N N . PHE B 1 40 ? 53.685 34.814 -8.466 1.00 27.06 40 PHE B N 1
ATOM 2535 C CA . PHE B 1 40 ? 54.151 34.291 -9.763 1.00 27.08 40 PHE B CA 1
ATOM 2536 C C . PHE B 1 40 ? 54.957 33.012 -9.563 1.00 27.64 40 PHE B C 1
ATOM 2537 O O . PHE B 1 40 ? 55.583 32.823 -8.514 1.00 28.31 40 PHE B O 1
ATOM 2545 N N . ALA B 1 41 ? 54.970 32.146 -10.573 1.00 28.70 41 ALA B N 1
ATOM 2546 C CA . ALA B 1 41 ? 55.927 31.045 -10.623 1.00 29.52 41 ALA B CA 1
ATOM 2547 C C . ALA B 1 41 ? 57.349 31.631 -10.739 1.00 30.67 41 ALA B C 1
ATOM 2548 O O . ALA B 1 41 ? 57.538 32.650 -11.413 1.00 30.39 41 ALA B O 1
ATOM 2550 N N . PRO B 1 42 ? 58.346 31.005 -10.081 1.00 31.42 42 PRO B N 1
ATOM 2551 C CA . PRO B 1 42 ? 59.667 31.639 -9.979 1.00 31.50 42 PRO B CA 1
ATOM 2552 C C . PRO B 1 42 ? 60.406 31.648 -11.316 1.00 31.28 42 PRO B C 1
ATOM 2553 O O . PRO B 1 42 ? 60.010 30.916 -12.241 1.00 31.54 42 PRO B O 1
ATOM 2557 N N . ILE B 1 43 ? 61.460 32.463 -11.415 1.00 30.52 43 ILE B N 1
ATOM 2558 C CA . ILE B 1 43 ? 62.241 32.550 -12.655 1.00 29.80 43 ILE B CA 1
ATOM 2559 C C . ILE B 1 43 ? 63.695 33.015 -12.467 1.00 29.16 43 ILE B C 1
ATOM 2560 O O . ILE B 1 43 ? 64.035 33.657 -11.467 1.00 29.00 43 ILE B O 1
ATOM 2565 N N . ARG B 1 44 ? 64.529 32.688 -13.457 1.00 28.14 44 ARG B N 1
ATOM 2566 C CA . ARG B 1 44 ? 65.938 33.086 -13.539 1.00 27.54 44 ARG B CA 1
ATOM 2567 C C . ARG B 1 44 ? 66.092 34.034 -14.743 1.00 26.51 44 ARG B C 1
ATOM 2568 O O . ARG B 1 44 ? 65.526 33.768 -15.806 1.00 25.88 44 ARG B O 1
ATOM 2576 N N . GLU B 1 45 ? 66.853 35.119 -14.585 1.00 25.54 45 GLU B N 1
ATOM 2577 C CA . GLU B 1 45 ? 66.972 36.145 -15.643 1.00 24.63 45 GLU B CA 1
ATOM 2578 C C . GLU B 1 45 ? 67.492 35.574 -16.971 1.00 24.18 45 GLU B C 1
ATOM 2579 O O . GLU B 1 45 ? 66.991 35.938 -18.047 1.00 23.25 45 GLU B O 1
ATOM 2585 N N . SER B 1 46 ? 68.482 34.680 -16.908 1.00 23.16 46 SER B N 1
ATOM 2586 C CA . SER B 1 46 ? 68.991 34.033 -18.133 1.00 23.33 46 SER B CA 1
ATOM 2587 C C . SER B 1 46 ? 67.947 33.179 -18.886 1.00 23.46 46 SER B C 1
ATOM 2588 O O . SER B 1 46 ? 68.044 33.014 -20.116 1.00 23.17 46 SER B O 1
ATOM 2591 N N . THR B 1 47 ? 66.961 32.632 -18.169 1.00 23.53 47 THR B N 1
ATOM 2592 C CA . THR B 1 47 ? 65.879 31.877 -18.822 1.00 23.83 47 THR B CA 1
ATOM 2593 C C . THR B 1 47 ? 65.077 32.795 -19.766 1.00 23.38 47 THR B C 1
ATOM 2594 O O . THR B 1 47 ? 64.746 32.419 -20.910 1.00 23.72 47 THR B O 1
ATOM 2598 N N . VAL B 1 48 ? 64.810 34.009 -19.291 1.00 22.73 48 VAL B N 1
ATOM 2599 C CA . VAL B 1 48 ? 64.057 35.018 -20.063 1.00 22.79 48 VAL B CA 1
ATOM 2600 C C . VAL B 1 48 ? 64.848 35.447 -21.303 1.00 22.32 48 VAL B C 1
ATOM 2601 O O . VAL B 1 48 ? 64.310 35.420 -22.421 1.00 21.89 48 VAL B O 1
ATOM 2605 N N . SER B 1 49 ? 66.121 35.812 -21.103 1.00 21.53 49 SER B N 1
ATOM 2606 C CA . SER B 1 49 ? 67.009 36.189 -22.206 1.00 21.29 49 SER B CA 1
ATOM 2607 C C . SER B 1 49 ? 67.076 35.115 -23.283 1.00 20.68 49 SER B C 1
ATOM 2608 O O . SER B 1 49 ? 66.876 35.413 -24.459 1.00 20.12 49 SER B O 1
ATOM 2611 N N . ARG B 1 50 ? 67.354 33.870 -22.884 1.00 20.73 50 ARG B N 1
ATOM 2612 C CA . ARG B 1 50 ? 67.472 32.759 -23.848 1.00 20.58 50 ARG B CA 1
ATOM 2613 C C . ARG B 1 50 ? 66.157 32.462 -24.578 1.00 20.31 50 ARG B C 1
ATOM 2614 O O . ARG B 1 50 ? 66.176 32.150 -25.771 1.00 20.05 50 ARG B O 1
ATOM 2622 N N . ALA B 1 51 ? 65.022 32.618 -23.890 1.00 20.32 51 ALA B N 1
ATOM 2623 C CA . ALA B 1 51 ? 63.696 32.444 -24.527 1.00 20.96 51 ALA B CA 1
ATOM 2624 C C . ALA B 1 51 ? 63.478 33.408 -25.706 1.00 20.78 51 ALA B C 1
ATOM 2625 O O . ALA B 1 51 ? 62.955 33.003 -26.755 1.00 21.63 51 ALA B O 1
ATOM 2627 N N . MET B 1 52 ? 63.897 34.667 -25.544 1.00 20.76 52 MET B N 1
ATOM 2628 C CA . MET B 1 52 ? 63.748 35.690 -26.596 1.00 19.91 52 MET B CA 1
ATOM 2629 C C . MET B 1 52 ? 64.765 35.535 -27.724 1.00 19.35 52 MET B C 1
ATOM 2630 O O . MET B 1 52 ? 64.403 35.569 -28.917 1.00 18.73 52 MET B O 1
ATOM 2635 N N . THR B 1 53 ? 66.044 35.382 -27.364 1.00 18.79 53 THR B N 1
ATOM 2636 C CA . THR B 1 53 ? 67.112 35.343 -28.367 1.00 19.41 53 THR B CA 1
ATOM 2637 C C . THR B 1 53 ? 67.016 34.101 -29.254 1.00 19.66 53 THR B C 1
ATOM 2638 O O . THR B 1 53 ? 67.160 34.197 -30.482 1.00 19.48 53 THR B O 1
ATOM 2642 N N . SER B 1 54 ? 66.757 32.938 -28.646 1.00 19.13 54 SER B N 1
ATOM 2643 C CA . SER B 1 54 ? 66.600 31.699 -29.423 1.00 19.21 54 SER B CA 1
ATOM 2644 C C . SER B 1 54 ? 65.528 31.846 -30.506 1.00 18.84 54 SER B C 1
ATOM 2645 O O . SER B 1 54 ? 65.755 31.461 -31.656 1.00 19.04 54 SER B O 1
ATOM 2648 N N . ARG B 1 55 ? 64.388 32.447 -30.155 1.00 18.23 55 ARG B N 1
ATOM 2649 C CA . ARG B 1 55 ? 63.290 32.616 -31.122 1.00 17.76 55 ARG B CA 1
ATOM 2650 C C . ARG B 1 55 ? 63.649 33.628 -32.229 1.00 17.32 55 ARG B C 1
ATOM 2651 O O . ARG B 1 55 ? 63.331 33.412 -33.425 1.00 17.16 55 ARG B O 1
ATOM 2659 N N . TYR B 1 56 ? 64.352 34.702 -31.857 1.00 16.87 56 TYR B N 1
ATOM 2660 C CA . TYR B 1 56 ? 64.714 35.710 -32.876 1.00 17.32 56 TYR B CA 1
ATOM 2661 C C . TYR B 1 56 ? 65.697 35.167 -33.903 1.00 18.11 56 TYR B C 1
ATOM 2662 O O . TYR B 1 56 ? 65.566 35.459 -35.113 1.00 17.98 56 TYR B O 1
ATOM 2671 N N . PHE B 1 57 ? 66.676 34.377 -33.462 1.00 18.53 57 PHE B N 1
ATOM 2672 C CA A PHE B 1 57 ? 67.647 33.755 -34.396 0.50 19.16 57 PHE B CA 1
ATOM 2673 C CA B PHE B 1 57 ? 67.599 33.889 -34.447 0.50 19.11 57 PHE B CA 1
ATOM 2674 C C . PHE B 1 57 ? 66.967 32.747 -35.293 1.00 19.12 57 PHE B C 1
ATOM 2675 O O . PHE B 1 57 ? 67.298 32.616 -36.462 1.00 19.59 57 PHE B O 1
ATOM 2690 N N . LYS B 1 58 ? 66.011 31.992 -34.737 1.00 19.36 58 LYS B N 1
ATOM 2691 C CA . LYS B 1 58 ? 65.204 31.084 -35.583 1.00 20.26 58 LYS B CA 1
ATOM 2692 C C . LYS B 1 58 ? 64.480 31.844 -36.701 1.00 20.09 58 LYS B C 1
ATOM 2693 O O . LYS B 1 58 ? 64.390 31.350 -37.838 1.00 19.81 58 LYS B O 1
ATOM 2699 N N . ASP B 1 59 ? 63.950 33.030 -36.380 1.00 19.28 59 ASP B N 1
ATOM 2700 C CA . ASP B 1 59 ? 63.284 33.867 -37.397 1.00 19.42 59 ASP B CA 1
ATOM 2701 C C . ASP B 1 59 ? 64.295 34.330 -38.453 1.00 18.66 59 ASP B C 1
ATOM 2702 O O . ASP B 1 59 ? 64.008 34.301 -39.662 1.00 18.42 59 ASP B O 1
ATOM 2707 N N . LEU B 1 60 ? 65.459 34.812 -38.004 1.00 18.30 60 LEU B N 1
ATOM 2708 C CA . LEU B 1 60 ? 66.480 35.304 -38.939 1.00 18.39 60 LEU B CA 1
ATOM 2709 C C . LEU B 1 60 ? 66.982 34.199 -39.871 1.00 19.20 60 LEU B C 1
ATOM 2710 O O . LEU B 1 60 ? 67.245 34.457 -41.041 1.00 19.86 60 LEU B O 1
ATOM 2715 N N . ASP B 1 61 ? 67.089 32.976 -39.349 1.00 19.51 61 ASP B N 1
ATOM 2716 C CA . ASP B 1 61 ? 67.507 31.796 -40.146 1.00 21.08 61 ASP B CA 1
ATOM 2717 C C . ASP B 1 61 ? 66.429 31.423 -41.177 1.00 20.24 61 ASP B C 1
ATOM 2718 O O . ASP B 1 61 ? 66.719 31.305 -42.378 1.00 20.96 61 ASP B O 1
ATOM 2723 N N . LYS B 1 62 ? 65.191 31.279 -40.709 1.00 19.86 62 LYS B N 1
ATOM 2724 C CA . LYS B 1 62 ? 64.051 30.856 -41.556 1.00 19.93 62 LYS B CA 1
ATOM 2725 C C . LYS B 1 62 ? 63.743 31.828 -42.698 1.00 19.69 62 LYS B C 1
ATOM 2726 O O . LYS B 1 62 ? 63.560 31.419 -43.865 1.00 19.31 62 LYS B O 1
ATOM 2732 N N . PHE B 1 63 ? 63.687 33.118 -42.374 1.00 18.67 63 PHE B N 1
ATOM 2733 C CA . PHE B 1 63 ? 63.313 34.139 -43.346 1.00 18.97 63 PHE B CA 1
ATOM 2734 C C . PHE B 1 63 ? 64.481 34.763 -44.126 1.00 18.27 63 PHE B C 1
ATOM 2735 O O . PHE B 1 63 ? 64.276 35.695 -44.912 1.00 19.02 63 PHE B O 1
ATOM 2743 N N . ALA B 1 64 ? 65.693 34.235 -43.955 1.00 18.51 64 ALA B N 1
ATOM 2744 C CA . ALA B 1 64 ? 66.850 34.726 -44.731 1.00 18.68 64 ALA B CA 1
ATOM 2745 C C . ALA B 1 64 ? 66.638 34.496 -46.235 1.00 19.19 64 ALA B C 1
ATOM 2746 O O . ALA B 1 64 ? 67.205 35.218 -47.066 1.00 19.05 64 ALA B O 1
ATOM 2748 N N . VAL B 1 65 ? 65.824 33.487 -46.564 1.00 19.34 65 VAL B N 1
ATOM 2749 C CA . VAL B 1 65 ? 65.232 33.359 -47.911 1.00 19.87 65 VAL B CA 1
ATOM 2750 C C . VAL B 1 65 ? 63.702 33.458 -47.728 1.00 19.83 65 VAL B C 1
ATOM 2751 O O . VAL B 1 65 ? 63.121 32.698 -46.943 1.00 21.81 65 VAL B O 1
ATOM 2755 N N . SER B 1 66 ? 63.068 34.418 -48.403 1.00 19.04 66 SER B N 1
ATOM 2756 C CA . SER B 1 66 ? 61.616 34.646 -48.275 1.00 18.98 66 SER B CA 1
ATOM 2757 C C . SER B 1 66 ? 60.901 34.603 -49.631 1.00 18.74 66 SER B C 1
ATOM 2758 O O . SER B 1 66 ? 61.496 34.941 -50.665 1.00 19.17 66 SER B O 1
ATOM 2761 N N . ASP B 1 67 ? 59.618 34.234 -49.611 1.00 19.20 67 ASP B N 1
ATOM 2762 C CA . ASP B 1 67 ? 58.768 34.227 -50.819 1.00 19.23 67 ASP B CA 1
ATOM 2763 C C . ASP B 1 67 ? 58.197 35.603 -51.185 1.00 18.95 67 ASP B C 1
ATOM 2764 O O . ASP B 1 67 ? 58.204 35.999 -52.368 1.00 19.17 67 ASP B O 1
ATOM 2769 N N . VAL B 1 68 ? 57.685 36.329 -50.182 1.00 18.73 68 VAL B N 1
ATOM 2770 C CA . VAL B 1 68 ? 57.180 37.697 -50.352 1.00 18.09 68 VAL B CA 1
ATOM 2771 C C . VAL B 1 68 ? 57.853 38.603 -49.320 1.00 18.28 68 VAL B C 1
ATOM 2772 O O . VAL B 1 68 ? 57.762 38.327 -48.120 1.00 18.18 68 VAL B O 1
ATOM 2776 N N . ILE B 1 69 ? 58.526 39.659 -49.790 1.00 17.86 69 ILE B N 1
ATOM 2777 C CA . ILE B 1 69 ? 59.067 40.729 -48.902 1.00 17.36 69 ILE B CA 1
ATOM 2778 C C . ILE B 1 69 ? 58.191 41.977 -49.010 1.00 16.60 69 ILE B C 1
ATOM 2779 O O . ILE B 1 69 ? 58.109 42.587 -50.075 1.00 16.88 69 ILE B O 1
ATOM 2784 N N . ILE B 1 70 ? 57.518 42.357 -47.922 1.00 15.43 70 ILE B N 1
ATOM 2785 C CA . ILE B 1 70 ? 56.679 43.575 -47.937 1.00 15.42 70 ILE B CA 1
ATOM 2786 C C . ILE B 1 70 ? 57.447 44.676 -47.201 1.00 16.45 70 ILE B C 1
ATOM 2787 O O . ILE B 1 70 ? 57.809 44.493 -46.026 1.00 17.21 70 ILE B O 1
ATOM 2792 N N . VAL B 1 71 ? 57.682 45.796 -47.879 1.00 15.35 71 VAL B N 1
ATOM 2793 C CA . VAL B 1 71 ? 58.408 46.935 -47.268 1.00 15.79 71 VAL B CA 1
ATOM 2794 C C . VAL B 1 71 ? 57.429 48.036 -46.806 1.00 15.78 71 VAL B C 1
ATOM 2795 O O . VAL B 1 71 ? 56.823 48.738 -47.618 1.00 15.96 71 VAL B O 1
ATOM 2799 N N . GLY B 1 72 ? 57.259 48.177 -45.489 1.00 15.64 72 GLY B N 1
ATOM 2800 C CA . GLY B 1 72 ? 56.373 49.202 -44.952 1.00 16.01 72 GLY B CA 1
ATOM 2801 C C . GLY B 1 72 ? 55.046 48.641 -44.447 1.00 16.85 72 GLY B C 1
ATOM 2802 O O . GLY B 1 72 ? 54.199 48.234 -45.256 1.00 17.05 72 GLY B O 1
ATOM 2803 N N . ALA B 1 73 ? 54.867 48.628 -43.120 1.00 16.12 73 ALA B N 1
ATOM 2804 C CA . ALA B 1 73 ? 53.655 48.090 -42.489 1.00 16.08 73 ALA B CA 1
ATOM 2805 C C . ALA B 1 73 ? 52.584 49.144 -42.156 1.00 16.20 73 ALA B C 1
ATOM 2806 O O . ALA B 1 73 ? 52.146 49.261 -40.999 1.00 16.58 73 ALA B O 1
ATOM 2808 N N . GLY B 1 74 ? 52.163 49.904 -43.174 1.00 15.08 74 GLY B N 1
ATOM 2809 C CA . GLY B 1 74 ? 51.082 50.877 -43.043 1.00 16.47 74 GLY B CA 1
ATOM 2810 C C . GLY B 1 74 ? 49.791 50.222 -43.522 1.00 16.84 74 GLY B C 1
ATOM 2811 O O . GLY B 1 74 ? 49.740 49.000 -43.656 1.00 16.29 74 GLY B O 1
ATOM 2812 N N . SER B 1 75 ? 48.773 51.030 -43.817 1.00 17.61 75 SER B N 1
ATOM 2813 C CA . SER B 1 75 ? 47.459 50.490 -44.208 1.00 18.60 75 SER B CA 1
ATOM 2814 C C . SER B 1 75 ? 47.521 49.637 -45.482 1.00 18.36 75 SER B C 1
ATOM 2815 O O . SER B 1 75 ? 46.940 48.546 -45.531 1.00 17.91 75 SER B O 1
ATOM 2818 N N . SER B 1 76 ? 48.240 50.109 -46.504 1.00 17.61 76 SER B N 1
ATOM 2819 C CA . SER B 1 76 ? 48.290 49.354 -47.769 1.00 17.20 76 SER B CA 1
ATOM 2820 C C . SER B 1 76 ? 49.082 48.064 -47.641 1.00 16.99 76 SER B C 1
ATOM 2821 O O . SER B 1 76 ? 48.619 47.012 -48.081 1.00 17.44 76 SER B O 1
ATOM 2824 N N . GLY B 1 77 ? 50.254 48.121 -46.997 1.00 16.32 77 GLY B N 1
ATOM 2825 C CA . GLY B 1 77 ? 51.083 46.936 -46.799 1.00 15.42 77 GLY B CA 1
ATOM 2826 C C . GLY B 1 77 ? 50.436 45.857 -45.937 1.00 15.50 77 GLY B C 1
ATOM 2827 O O . GLY B 1 77 ? 50.526 44.667 -46.251 1.00 15.11 77 GLY B O 1
ATOM 2828 N N . LEU B 1 78 ? 49.799 46.254 -44.830 1.00 16.33 78 LEU B N 1
ATOM 2829 C CA . LEU B 1 78 ? 49.151 45.271 -43.951 1.00 16.19 78 LEU B CA 1
ATOM 2830 C C . LEU B 1 78 ? 47.880 44.652 -44.577 1.00 17.11 78 LEU B C 1
ATOM 2831 O O . LEU B 1 78 ? 47.604 43.464 -44.366 1.00 17.63 78 LEU B O 1
ATOM 2836 N N . SER B 1 79 ? 47.133 45.454 -45.341 1.00 17.44 79 SER B N 1
ATOM 2837 C CA . SER B 1 79 ? 45.960 44.968 -46.104 1.00 17.88 79 SER B CA 1
ATOM 2838 C C . SER B 1 79 ? 46.383 43.893 -47.116 1.00 17.63 79 SER B C 1
ATOM 2839 O O . SER B 1 79 ? 45.738 42.840 -47.215 1.00 17.48 79 SER B O 1
ATOM 2842 N N . ALA B 1 80 ? 47.461 44.160 -47.864 1.00 18.08 80 ALA B N 1
ATOM 2843 C CA . ALA B 1 80 ? 48.039 43.168 -48.790 1.00 18.25 80 ALA B CA 1
ATOM 2844 C C . ALA B 1 80 ? 48.568 41.913 -48.069 1.00 18.97 80 ALA B C 1
ATOM 2845 O O . ALA B 1 80 ? 48.332 40.774 -48.515 1.00 18.34 80 ALA B O 1
ATOM 2847 N N . ALA B 1 81 ? 49.246 42.104 -46.932 1.00 18.23 81 ALA B N 1
ATOM 2848 C CA . ALA B 1 81 ? 49.708 40.960 -46.141 1.00 18.23 81 ALA B CA 1
ATOM 2849 C C . ALA B 1 81 ? 48.551 40.041 -45.719 1.00 18.13 81 ALA B C 1
ATOM 2850 O O . ALA B 1 81 ? 48.692 38.823 -45.782 1.00 18.67 81 ALA B O 1
ATOM 2852 N N . TYR B 1 82 ? 47.429 40.626 -45.292 1.00 18.46 82 TYR B N 1
ATOM 2853 C CA . TYR B 1 82 ? 46.246 39.854 -44.860 1.00 19.23 82 TYR B CA 1
ATOM 2854 C C . TYR B 1 82 ? 45.735 38.947 -45.984 1.00 19.38 82 TYR B C 1
ATOM 2855 O O . TYR B 1 82 ? 45.559 37.734 -45.798 1.00 18.81 82 TYR B O 1
ATOM 2864 N N . VAL B 1 83 ? 45.516 39.553 -47.147 1.00 18.84 83 VAL B N 1
ATOM 2865 C CA . VAL B 1 83 ? 44.967 38.828 -48.302 1.00 18.86 83 VAL B CA 1
ATOM 2866 C C . VAL B 1 83 ? 45.909 37.713 -48.813 1.00 19.40 83 VAL B C 1
ATOM 2867 O O . VAL B 1 83 ? 45.453 36.575 -49.059 1.00 19.56 83 VAL B O 1
ATOM 2871 N N . ILE B 1 84 ? 47.205 38.021 -48.959 1.00 19.16 84 ILE B N 1
ATOM 2872 C CA . ILE B 1 84 ? 48.218 37.046 -49.388 1.00 19.35 84 ILE B CA 1
ATOM 2873 C C . ILE B 1 84 ? 48.312 35.863 -48.422 1.00 19.79 84 ILE B C 1
ATOM 2874 O O . ILE B 1 84 ? 48.201 34.708 -48.829 1.00 19.69 84 ILE B O 1
ATOM 2879 N N . ALA B 1 85 ? 48.511 36.152 -47.135 1.00 20.09 85 ALA B N 1
ATOM 2880 C CA . ALA B 1 85 ? 48.734 35.100 -46.141 1.00 21.28 85 ALA B CA 1
ATOM 2881 C C . ALA B 1 85 ? 47.517 34.200 -45.892 1.00 21.53 85 ALA B C 1
ATOM 2882 O O . ALA B 1 85 ? 47.671 32.996 -45.752 1.00 21.71 85 ALA B O 1
ATOM 2884 N N . LYS B 1 86 ? 46.325 34.788 -45.832 1.00 22.69 86 LYS B N 1
ATOM 2885 C CA . LYS B 1 86 ? 45.063 34.039 -45.682 1.00 23.61 86 LYS B CA 1
ATOM 2886 C C . LYS B 1 86 ? 44.856 33.076 -46.866 1.00 24.17 86 LYS B C 1
ATOM 2887 O O . LYS B 1 86 ? 44.510 31.887 -46.663 1.00 24.26 86 LYS B O 1
ATOM 2893 N N . ASN B 1 87 ? 45.085 33.570 -48.086 1.00 24.02 87 ASN B N 1
ATOM 2894 C CA . ASN B 1 87 ? 44.974 32.739 -49.297 1.00 24.73 87 ASN B CA 1
ATOM 2895 C C . ASN B 1 87 ? 46.044 31.652 -49.391 1.00 24.89 87 ASN B C 1
ATOM 2896 O O . ASN B 1 87 ? 45.768 30.554 -49.857 1.00 24.58 87 ASN B O 1
ATOM 2901 N N . ARG B 1 88 ? 47.276 31.967 -48.987 1.00 24.43 88 ARG B N 1
ATOM 2902 C CA . ARG B 1 88 ? 48.407 31.034 -49.112 1.00 24.48 88 ARG B CA 1
ATOM 2903 C C . ARG B 1 88 ? 49.231 30.989 -47.820 1.00 25.24 88 ARG B C 1
ATOM 2904 O O . ARG B 1 88 ? 50.264 31.670 -47.710 1.00 25.23 88 ARG B O 1
ATOM 2912 N N . PRO B 1 89 ? 48.784 30.185 -46.830 1.00 25.80 89 PRO B N 1
ATOM 2913 C CA . PRO B 1 89 ? 49.439 30.112 -45.520 1.00 26.16 89 PRO B CA 1
ATOM 2914 C C . PRO B 1 89 ? 50.800 29.430 -45.546 1.00 25.59 89 PRO B C 1
ATOM 2915 O O . PRO B 1 89 ? 51.510 29.474 -44.543 1.00 26.98 89 PRO B O 1
ATOM 2919 N N . ASP B 1 90 ? 51.150 28.820 -46.673 1.00 25.09 90 ASP B N 1
ATOM 2920 C CA . ASP B 1 90 ? 52.419 28.128 -46.832 1.00 24.85 90 ASP B CA 1
ATOM 2921 C C . ASP B 1 90 ? 53.570 29.075 -47.205 1.00 24.32 90 ASP B C 1
ATOM 2922 O O . ASP B 1 90 ? 54.726 28.726 -47.028 1.00 24.88 90 ASP B O 1
ATOM 2927 N N . LEU B 1 91 ? 53.248 30.249 -47.739 1.00 23.38 91 LEU B N 1
ATOM 2928 C CA . LEU B 1 91 ? 54.270 31.169 -48.269 1.00 22.53 91 LEU B CA 1
ATOM 2929 C C . LEU B 1 91 ? 54.939 31.951 -47.137 1.00 21.45 91 LEU B C 1
ATOM 2930 O O . LEU B 1 91 ? 54.251 32.421 -46.243 1.00 21.39 91 LEU B O 1
ATOM 2935 N N . LYS B 1 92 ? 56.264 32.095 -47.196 1.00 20.41 92 LYS B N 1
ATOM 2936 C CA . LYS B 1 92 ? 56.997 32.901 -46.194 1.00 19.87 92 LYS B CA 1
ATOM 2937 C C . LYS B 1 92 ? 56.872 34.404 -46.528 1.00 18.97 92 LYS B C 1
ATOM 2938 O O . LYS B 1 92 ? 57.455 34.876 -47.515 1.00 18.91 92 LYS B O 1
ATOM 2944 N N . VAL B 1 93 ? 56.080 35.120 -45.720 1.00 18.96 93 VAL B N 1
ATOM 2945 C CA . VAL B 1 93 ? 55.795 36.549 -45.892 1.00 18.17 93 VAL B CA 1
ATOM 2946 C C . VAL B 1 93 ? 56.534 37.359 -44.808 1.00 18.66 93 VAL B C 1
ATOM 2947 O O . VAL B 1 93 ? 56.173 37.285 -43.629 1.00 18.15 93 VAL B O 1
ATOM 2951 N N . CYS B 1 94 ? 57.522 38.132 -45.248 1.00 18.02 94 CYS B N 1
ATOM 2952 C CA . CYS B 1 94 ? 58.475 38.846 -44.386 1.00 19.16 94 CYS B CA 1
ATOM 2953 C C . CYS B 1 94 ? 58.139 40.337 -44.462 1.00 18.06 94 CYS B C 1
ATOM 2954 O O . CYS B 1 94 ? 58.295 40.956 -45.524 1.00 17.86 94 CYS B O 1
ATOM 2957 N N . ILE B 1 95 ? 57.658 40.907 -43.356 1.00 17.28 95 ILE B N 1
ATOM 2958 C CA . ILE B 1 95 ? 57.241 42.316 -43.320 1.00 16.72 95 ILE B CA 1
ATOM 2959 C C . ILE B 1 95 ? 58.322 43.154 -42.599 1.00 16.71 95 ILE B C 1
ATOM 2960 O O . ILE B 1 95 ? 58.623 42.903 -41.418 1.00 16.31 95 ILE B O 1
ATOM 2965 N N . ILE B 1 96 ? 58.913 44.110 -43.319 1.00 16.08 96 ILE B N 1
ATOM 2966 C CA . ILE B 1 96 ? 60.007 44.939 -42.775 1.00 15.86 96 ILE B CA 1
ATOM 2967 C C . ILE B 1 96 ? 59.470 46.348 -42.497 1.00 15.33 96 ILE B C 1
ATOM 2968 O O . ILE B 1 96 ? 58.978 47.016 -43.407 1.00 15.08 96 ILE B O 1
ATOM 2973 N N . GLU B 1 97 ? 59.532 46.782 -41.235 1.00 14.32 97 GLU B N 1
ATOM 2974 C CA . GLU B 1 97 ? 58.973 48.079 -40.819 1.00 13.59 97 GLU B CA 1
ATOM 2975 C C . GLU B 1 97 ? 60.012 48.896 -40.021 1.00 13.62 97 GLU B C 1
ATOM 2976 O O . GLU B 1 97 ? 60.524 48.421 -38.988 1.00 13.44 97 GLU B O 1
ATOM 2982 N N . SER B 1 98 ? 60.299 50.106 -40.498 1.00 13.12 98 SER B N 1
ATOM 2983 C CA . SER B 1 98 ? 61.365 50.941 -39.899 1.00 13.90 98 SER B CA 1
ATOM 2984 C C . SER B 1 98 ? 61.016 51.468 -38.493 1.00 13.67 98 SER B C 1
ATOM 2985 O O . SER B 1 98 ? 61.915 51.593 -37.641 1.00 14.22 98 SER B O 1
ATOM 2988 N N . SER B 1 99 ? 59.746 51.770 -38.237 1.00 14.45 99 SER B N 1
ATOM 2989 C CA . SER B 1 99 ? 59.358 52.307 -36.911 1.00 14.98 99 SER B CA 1
ATOM 2990 C C . SER B 1 99 ? 59.261 51.197 -35.868 1.00 14.64 99 SER B C 1
ATOM 2991 O O . SER B 1 99 ? 59.144 50.013 -36.212 1.00 13.31 99 SER B O 1
ATOM 2994 N N . VAL B 1 100 ? 59.309 51.568 -34.582 1.00 15.31 100 VAL B N 1
ATOM 2995 C CA . VAL B 1 100 ? 59.026 50.586 -33.535 1.00 15.83 100 VAL B CA 1
ATOM 2996 C C . VAL B 1 100 ? 57.558 50.138 -33.602 1.00 15.53 100 VAL B C 1
ATOM 2997 O O . VAL B 1 100 ? 57.282 48.927 -33.603 1.00 15.92 100 VAL B O 1
ATOM 3001 N N . ALA B 1 101 ? 56.623 51.099 -33.656 1.00 14.78 101 ALA B N 1
ATOM 3002 C CA . ALA B 1 101 ? 55.204 50.769 -33.835 1.00 15.91 101 ALA B CA 1
ATOM 3003 C C . ALA B 1 101 ? 54.897 50.668 -35.320 1.00 16.32 101 ALA B C 1
ATOM 3004 O O . ALA B 1 101 ? 55.231 51.609 -36.071 1.00 16.71 101 ALA B O 1
ATOM 3006 N N . PRO B 1 102 ? 54.283 49.537 -35.755 1.00 16.54 102 PRO B N 1
ATOM 3007 C CA . PRO B 1 102 ? 53.768 49.411 -37.119 1.00 16.37 102 PRO B CA 1
ATOM 3008 C C . PRO B 1 102 ? 52.479 50.246 -37.256 1.00 16.49 102 PRO B C 1
ATOM 3009 O O . PRO B 1 102 ? 52.001 50.806 -36.257 1.00 16.56 102 PRO B O 1
ATOM 3013 N N . GLY B 1 103 ? 51.947 50.363 -38.469 1.00 16.41 103 GLY B N 1
ATOM 3014 C CA . GLY B 1 103 ? 50.664 51.052 -38.680 1.00 17.38 103 GLY B CA 1
ATOM 3015 C C . GLY B 1 103 ? 50.732 52.312 -39.523 1.00 18.50 103 GLY B C 1
ATOM 3016 O O . GLY B 1 103 ? 49.701 52.780 -40.025 1.00 18.61 103 GLY B O 1
ATOM 3017 N N . GLY B 1 104 ? 51.939 52.872 -39.659 1.00 19.01 104 GLY B N 1
ATOM 3018 C CA . GLY B 1 104 ? 52.165 54.099 -40.429 1.00 20.13 104 GLY B CA 1
ATOM 3019 C C . GLY B 1 104 ? 51.245 55.252 -40.092 1.00 21.09 104 GLY B C 1
ATOM 3020 O O . GLY B 1 104 ? 51.128 55.627 -38.931 1.00 21.03 104 GLY B O 1
ATOM 3021 N N . GLY B 1 105 ? 50.590 55.809 -41.109 1.00 21.67 105 GLY B N 1
ATOM 3022 C CA . GLY B 1 105 ? 49.682 56.956 -40.912 1.00 22.62 105 GLY B CA 1
ATOM 3023 C C . GLY B 1 105 ? 48.243 56.629 -40.535 1.00 22.08 105 GLY B C 1
ATOM 3024 O O . GLY B 1 105 ? 47.361 57.496 -40.624 1.00 23.95 105 GLY B O 1
ATOM 3025 N N . SER B 1 106 ? 47.996 55.403 -40.092 1.00 21.04 106 SER B N 1
ATOM 3026 C CA . SER B 1 106 ? 46.625 54.927 -39.860 1.00 20.73 106 SER B CA 1
ATOM 3027 C C . SER B 1 106 ? 46.211 54.909 -38.393 1.00 19.09 106 SER B C 1
ATOM 3028 O O . SER B 1 106 ? 45.213 54.297 -38.031 1.00 18.19 106 SER B O 1
ATOM 3031 N N . TRP B 1 107 ? 46.972 55.605 -37.547 1.00 17.67 107 TRP B N 1
ATOM 3032 C CA . TRP B 1 107 ? 46.577 55.765 -36.136 1.00 17.08 107 TRP B CA 1
ATOM 3033 C C . TRP B 1 107 ? 45.657 56.980 -35.892 1.00 17.09 107 TRP B C 1
ATOM 3034 O O . TRP B 1 107 ? 45.068 57.111 -34.802 1.00 16.16 107 TRP B O 1
ATOM 3045 N N . LEU B 1 108 ? 45.555 57.856 -36.897 1.00 16.77 108 LEU B N 1
ATOM 3046 C CA . LEU B 1 108 ? 44.742 59.081 -36.859 1.00 17.40 108 LEU B CA 1
ATOM 3047 C C . LEU B 1 108 ? 44.084 59.309 -38.195 1.00 18.34 108 LEU B C 1
ATOM 3048 O O . LEU B 1 108 ? 44.573 58.821 -39.223 1.00 18.31 108 LEU B O 1
ATOM 3053 N N . GLY B 1 109 ? 42.995 60.078 -38.170 1.00 18.87 109 GLY B N 1
ATOM 3054 C CA . GLY B 1 109 ? 42.448 60.703 -39.366 1.00 19.85 109 GLY B CA 1
ATOM 3055 C C . GLY B 1 109 ? 43.245 61.975 -39.612 1.00 20.38 109 GLY B C 1
ATOM 3056 O O . GLY B 1 109 ? 44.481 62.000 -39.441 1.00 22.45 109 GLY B O 1
ATOM 3057 N N . GLY B 1 110 ? 42.562 63.043 -39.989 1.00 19.98 110 GLY B N 1
ATOM 3058 C CA . GLY B 1 110 ? 43.250 64.264 -40.413 1.00 18.95 110 GLY B CA 1
ATOM 3059 C C . GLY B 1 110 ? 43.320 65.284 -39.294 1.00 17.82 110 GLY B C 1
ATOM 3060 O O . GLY B 1 110 ? 42.442 65.319 -38.434 1.00 17.71 110 GLY B O 1
ATOM 3061 N N . GLN B 1 111 ? 44.369 66.104 -39.307 1.00 16.88 111 GLN B N 1
ATOM 3062 C CA . GLN B 1 111 ? 44.535 67.196 -38.344 1.00 16.40 111 GLN B CA 1
ATOM 3063 C C . GLN B 1 111 ? 44.458 66.694 -36.882 1.00 16.52 111 GLN B C 1
ATOM 3064 O O . GLN B 1 111 ? 43.947 67.392 -35.984 1.00 16.64 111 GLN B O 1
ATOM 3070 N N . LEU B 1 112 ? 45.011 65.494 -36.660 1.00 16.06 112 LEU B N 1
ATOM 3071 C CA . LEU B 1 112 ? 45.017 64.815 -35.339 1.00 16.35 112 LEU B CA 1
ATOM 3072 C C . LEU B 1 112 ? 43.620 64.345 -34.836 1.00 16.85 112 LEU B C 1
ATOM 3073 O O . LEU B 1 112 ? 43.480 63.873 -33.699 1.00 16.05 112 LEU B O 1
ATOM 3078 N N . PHE B 1 113 ? 42.607 64.436 -35.691 1.00 15.63 113 PHE B N 1
ATOM 3079 C CA . PHE B 1 113 ? 41.272 63.925 -35.366 1.00 16.24 113 PHE B CA 1
ATOM 3080 C C . PHE B 1 113 ? 41.224 62.404 -35.623 1.00 16.52 113 PHE B C 1
ATOM 3081 O O . PHE B 1 113 ? 42.189 61.854 -36.170 1.00 18.52 113 PHE B O 1
ATOM 3089 N N . SER B 1 114 ? 40.146 61.717 -35.205 1.00 15.33 114 SER B N 1
ATOM 3090 C CA . SER B 1 114 ? 40.150 60.250 -35.072 1.00 15.33 114 SER B CA 1
ATOM 3091 C C . SER B 1 114 ? 39.459 59.425 -36.168 1.00 15.09 114 SER B C 1
ATOM 3092 O O . SER B 1 114 ? 39.899 58.319 -36.488 1.00 14.75 114 SER B O 1
ATOM 3095 N N . ALA B 1 115 ? 38.339 59.940 -36.663 1.00 15.65 115 ALA B N 1
ATOM 3096 C CA . ALA B 1 115 ? 37.411 59.127 -37.479 1.00 16.23 115 ALA B CA 1
ATOM 3097 C C . ALA B 1 115 ? 38.054 58.775 -38.821 1.00 16.33 115 ALA B C 1
ATOM 3098 O O . ALA B 1 115 ? 38.758 59.602 -39.418 1.00 17.11 115 ALA B O 1
ATOM 3100 N N . MET B 1 116 ? 37.794 57.560 -39.302 1.00 16.63 116 MET B N 1
ATOM 3101 C CA . MET B 1 116 ? 38.357 57.064 -40.563 1.00 16.69 116 MET B CA 1
ATOM 3102 C C . MET B 1 116 ? 37.232 56.865 -41.592 1.00 17.50 116 MET B C 1
ATOM 3103 O O . MET B 1 116 ? 36.355 56.027 -41.407 1.00 17.26 116 MET B O 1
ATOM 3108 N N . VAL B 1 117 ? 37.263 57.660 -42.660 1.00 17.62 117 VAL B N 1
ATOM 3109 C CA . VAL B 1 117 ? 36.249 57.600 -43.729 1.00 18.52 117 VAL B CA 1
ATOM 3110 C C . VAL B 1 117 ? 36.727 56.641 -44.810 1.00 18.58 117 VAL B C 1
ATOM 3111 O O . VAL B 1 117 ? 37.871 56.743 -45.270 1.00 17.89 117 VAL B O 1
ATOM 3115 N N . MET B 1 118 ? 35.866 55.688 -45.195 1.00 18.39 118 MET B N 1
ATOM 3116 C CA . MET B 1 118 ? 36.155 54.775 -46.312 1.00 19.24 118 MET B CA 1
ATOM 3117 C C . MET B 1 118 ? 34.983 54.751 -47.296 1.00 19.32 118 MET B C 1
ATOM 3118 O O . MET B 1 118 ? 33.866 54.382 -46.925 1.00 19.43 118 MET B O 1
ATOM 3123 N N . ARG B 1 119 ? 35.245 55.130 -48.541 1.00 19.90 119 ARG B N 1
ATOM 3124 C CA . ARG B 1 119 ? 34.209 55.116 -49.587 1.00 20.81 119 ARG B CA 1
ATOM 3125 C C . ARG B 1 119 ? 33.849 53.696 -50.012 1.00 20.82 119 ARG B C 1
ATOM 3126 O O . ARG B 1 119 ? 34.728 52.830 -50.115 1.00 20.37 119 ARG B O 1
ATOM 3134 N N . LYS B 1 120 ? 32.560 53.462 -50.296 1.00 21.40 120 LYS B N 1
ATOM 3135 C CA . LYS B 1 120 ? 32.136 52.163 -50.835 1.00 21.78 120 LYS B CA 1
ATOM 3136 C C . LYS B 1 120 ? 32.779 51.975 -52.222 1.00 21.74 120 LYS B C 1
ATOM 3137 O O . LYS B 1 120 ? 32.854 52.940 -52.987 1.00 22.56 120 LYS B O 1
ATOM 3143 N N . PRO B 1 121 ? 33.241 50.744 -52.560 1.00 21.84 121 PRO B N 1
ATOM 3144 C CA . PRO B 1 121 ? 32.991 49.461 -51.883 1.00 21.54 121 PRO B CA 1
ATOM 3145 C C . PRO B 1 121 ? 34.054 48.969 -50.871 1.00 21.44 121 PRO B C 1
ATOM 3146 O O . PRO B 1 121 ? 34.132 47.772 -50.595 1.00 21.16 121 PRO B O 1
ATOM 3150 N N . ALA B 1 122 ? 34.850 49.874 -50.306 1.00 20.73 122 ALA B N 1
ATOM 3151 C CA . ALA B 1 122 ? 35.814 49.462 -49.274 1.00 20.94 122 ALA B CA 1
ATOM 3152 C C . ALA B 1 122 ? 35.165 48.900 -47.991 1.00 20.52 122 ALA B C 1
ATOM 3153 O O . ALA B 1 122 ? 35.816 48.167 -47.228 1.00 19.61 122 ALA B O 1
ATOM 3155 N N . HIS B 1 123 ? 33.884 49.199 -47.765 1.00 20.43 123 HIS B N 1
ATOM 3156 C CA . HIS B 1 123 ? 33.138 48.588 -46.639 1.00 20.78 123 HIS B CA 1
ATOM 3157 C C . HIS B 1 123 ? 33.100 47.048 -46.677 1.00 20.51 123 HIS B C 1
ATOM 3158 O O . HIS B 1 123 ? 32.946 46.404 -45.639 1.00 20.43 123 HIS B O 1
ATOM 3165 N N . LEU B 1 124 ? 33.245 46.455 -47.863 1.00 19.38 124 LEU B N 1
ATOM 3166 C CA . LEU B 1 124 ? 33.286 44.989 -47.984 1.00 19.27 124 LEU B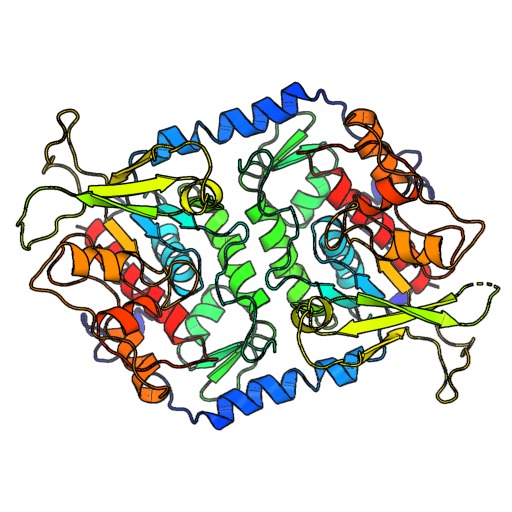 CA 1
ATOM 3167 C C . LEU B 1 124 ? 34.535 44.366 -47.335 1.00 19.17 124 LEU B C 1
ATOM 3168 O O . LEU B 1 124 ? 34.484 43.234 -46.854 1.00 19.28 124 LEU B O 1
ATOM 3173 N N . PHE B 1 125 ? 35.643 45.118 -47.322 1.00 19.28 125 PHE B N 1
ATOM 3174 C CA . PHE B 1 125 ? 36.871 44.694 -46.646 1.00 19.33 125 PHE B CA 1
ATOM 3175 C C . PHE B 1 125 ? 36.680 44.765 -45.126 1.00 19.01 125 PHE B C 1
ATOM 3176 O O . PHE B 1 125 ? 37.098 43.853 -44.407 1.00 18.67 125 PHE B O 1
ATOM 3184 N N . LEU B 1 126 ? 36.024 45.829 -44.662 1.00 18.47 126 LEU B N 1
ATOM 3185 C CA . LEU B 1 126 ? 35.674 45.975 -43.233 1.00 19.13 126 LEU B CA 1
ATOM 3186 C C . LEU B 1 126 ? 34.753 44.849 -42.752 1.00 20.07 126 LEU B C 1
ATOM 3187 O O . LEU B 1 126 ? 34.923 44.332 -41.647 1.00 20.73 126 LEU B O 1
ATOM 3192 N N . GLN B 1 127 ? 33.767 44.484 -43.572 1.00 20.81 127 GLN B N 1
ATOM 3193 C CA . GLN B 1 127 ? 32.891 43.348 -43.236 1.00 21.78 127 GLN B CA 1
ATOM 3194 C C . GLN B 1 127 ? 33.676 42.032 -43.110 1.00 22.01 127 GLN B C 1
ATOM 3195 O O . GLN B 1 127 ? 33.464 41.268 -42.162 1.00 22.10 127 GLN B O 1
ATOM 3201 N N . GLU B 1 128 ? 34.596 41.778 -44.045 1.00 21.31 128 GLU B N 1
ATOM 3202 C CA . GLU B 1 128 ? 35.451 40.597 -43.983 1.00 22.39 128 GLU B CA 1
ATOM 3203 C C . GLU B 1 128 ? 36.257 40.515 -42.679 1.00 22.68 128 GLU B C 1
ATOM 3204 O O . GLU B 1 128 ? 36.409 39.440 -42.097 1.00 22.14 128 GLU B O 1
ATOM 3210 N N . LEU B 1 129 ? 36.771 41.663 -42.234 1.00 22.47 129 LEU B N 1
ATOM 3211 C CA . LEU B 1 129 ? 37.576 41.743 -41.009 1.00 22.91 129 LEU B CA 1
ATOM 3212 C C . LEU B 1 129 ? 36.750 41.877 -39.737 1.00 23.38 129 LEU B C 1
ATOM 3213 O O . LEU B 1 129 ? 37.325 41.961 -38.642 1.00 23.95 129 LEU B O 1
ATOM 3218 N N . GLU B 1 130 ? 35.420 41.882 -39.879 1.00 23.93 130 GLU B N 1
ATOM 3219 C CA . GLU B 1 130 ? 34.454 42.128 -38.783 1.00 25.10 130 GLU B CA 1
ATOM 3220 C C . GLU B 1 130 ? 34.634 43.436 -38.016 1.00 24.70 130 GLU B C 1
ATOM 3221 O O . GLU B 1 130 ? 34.384 43.491 -36.797 1.00 25.48 130 GLU B O 1
ATOM 3227 N N . ILE B 1 131 ? 35.068 44.482 -38.720 1.00 24.23 131 ILE B N 1
ATOM 3228 C CA . ILE B 1 131 ? 35.213 45.820 -38.128 1.00 23.45 131 ILE B CA 1
ATOM 3229 C C . ILE B 1 131 ? 33.903 46.608 -38.256 1.00 23.29 131 ILE B C 1
ATOM 3230 O O . ILE B 1 131 ? 33.407 46.826 -39.372 1.00 23.40 131 ILE B O 1
ATOM 3235 N N . PRO B 1 132 ? 33.326 47.031 -37.117 1.00 23.32 132 PRO B N 1
ATOM 3236 C CA . PRO B 1 132 ? 32.084 47.802 -37.113 1.00 23.22 132 PRO B CA 1
ATOM 3237 C C . PRO B 1 132 ? 32.269 49.208 -37.692 1.00 23.55 132 PRO B C 1
ATOM 3238 O O . PRO B 1 132 ? 33.376 49.764 -37.623 1.00 22.53 132 PRO B O 1
ATOM 3242 N N . TYR B 1 133 ? 31.194 49.759 -38.261 1.00 23.56 133 TYR B N 1
ATOM 3243 C CA . TYR B 1 133 ? 31.215 51.082 -38.883 1.00 24.27 133 TYR B CA 1
ATOM 3244 C C . TYR B 1 133 ? 29.826 51.729 -38.920 1.00 25.12 133 TYR B C 1
ATOM 3245 O O . TYR B 1 133 ? 28.816 51.047 -38.703 1.00 26.30 133 TYR B O 1
ATOM 3254 N N . GLU B 1 134 ? 29.780 53.035 -39.182 1.00 25.88 134 GLU B N 1
ATOM 3255 C CA . GLU B 1 134 ? 28.514 53.759 -39.384 1.00 26.55 134 GLU B CA 1
ATOM 3256 C C . GLU B 1 134 ? 28.299 53.952 -40.873 1.00 26.29 134 GLU B C 1
ATOM 3257 O O . GLU B 1 134 ? 29.130 54.562 -41.546 1.00 25.47 134 GLU B O 1
ATOM 3263 N N . ASP B 1 135 ? 27.180 53.450 -41.392 1.00 26.18 135 ASP B N 1
ATOM 3264 C CA . ASP B 1 135 ? 26.876 53.607 -42.820 1.00 25.98 135 ASP B CA 1
ATOM 3265 C C . ASP B 1 135 ? 26.292 55.005 -43.114 1.00 25.94 135 ASP B C 1
ATOM 3266 O O . ASP B 1 135 ? 25.260 55.391 -42.549 1.00 26.20 135 ASP B O 1
ATOM 3271 N N . GLU B 1 136 ? 26.950 55.759 -43.999 1.00 25.36 136 GLU B N 1
ATOM 3272 C CA . GLU B 1 136 ? 26.490 57.099 -44.385 1.00 25.36 136 GLU B CA 1
ATOM 3273 C C . GLU B 1 136 ? 26.043 57.208 -45.858 1.00 25.78 136 GLU B C 1
ATOM 3274 O O . GLU B 1 136 ? 25.905 58.314 -46.401 1.00 25.75 136 GLU B O 1
ATOM 3280 N N . GLY B 1 137 ? 25.799 56.067 -46.493 1.00 25.37 137 GLY B N 1
ATOM 3281 C CA . GLY B 1 137 ? 25.337 56.060 -47.883 1.00 25.66 137 GLY B CA 1
ATOM 3282 C C . GLY B 1 137 ? 26.433 55.700 -48.861 1.00 24.81 137 GLY B C 1
ATOM 3283 O O . GLY B 1 137 ? 26.671 54.534 -49.099 1.00 25.84 137 GLY B O 1
ATOM 3284 N N . ASP B 1 138 ? 27.100 56.703 -49.429 1.00 24.92 138 ASP B N 1
ATOM 3285 C CA . ASP B 1 138 ? 28.184 56.481 -50.390 1.00 24.20 138 ASP B CA 1
ATOM 3286 C C . ASP B 1 138 ? 29.533 56.162 -49.700 1.00 23.44 138 ASP B C 1
ATOM 3287 O O . ASP B 1 138 ? 30.491 55.731 -50.351 1.00 22.54 138 ASP B O 1
ATOM 3292 N N . TYR B 1 139 ? 29.578 56.364 -48.383 1.00 22.26 139 TYR B N 1
ATOM 3293 C CA . TYR B 1 139 ? 30.787 56.084 -47.590 1.00 21.60 139 TYR B CA 1
ATOM 3294 C C . TYR B 1 139 ? 30.395 55.577 -46.202 1.00 20.56 139 TYR B C 1
ATOM 3295 O O . TYR B 1 139 ? 29.235 55.708 -45.795 1.00 20.07 139 TYR B O 1
ATOM 3304 N N . VAL B 1 140 ? 31.361 55.003 -45.486 1.00 19.73 140 VAL B N 1
ATOM 3305 C CA . VAL B 1 140 ? 31.154 54.530 -44.112 1.00 18.98 140 VAL B CA 1
ATOM 3306 C C . VAL B 1 140 ? 32.260 55.103 -43.218 1.00 18.61 140 VAL B C 1
ATOM 3307 O O . VAL B 1 140 ? 33.284 55.569 -43.726 1.00 17.87 140 VAL B O 1
ATOM 3311 N N . VAL B 1 141 ? 32.051 55.067 -41.902 1.00 18.33 141 VAL B N 1
ATOM 3312 C CA . VAL B 1 141 ? 33.001 55.683 -40.967 1.00 17.91 141 VAL B CA 1
ATOM 3313 C C . VAL B 1 141 ? 33.348 54.697 -39.849 1.00 17.76 141 VAL B C 1
ATOM 3314 O O . VAL B 1 141 ? 32.447 54.200 -39.162 1.00 18.36 141 VAL B O 1
ATOM 3318 N N . VAL B 1 142 ? 34.644 54.403 -39.693 1.00 17.16 142 VAL B N 1
ATOM 3319 C CA . VAL B 1 142 ? 35.142 53.654 -38.532 1.00 17.32 142 VAL B CA 1
ATOM 3320 C C . VAL B 1 142 ? 35.453 54.676 -37.409 1.00 17.00 142 VAL B C 1
ATOM 3321 O O . VAL B 1 142 ? 36.113 55.694 -37.660 1.00 16.81 142 VAL B O 1
ATOM 3325 N N . LYS B 1 143 ? 34.992 54.408 -36.177 1.00 17.21 143 LYS B N 1
ATOM 3326 C CA . LYS B 1 143 ? 34.978 55.453 -35.151 1.00 16.92 143 LYS B CA 1
ATOM 3327 C C . LYS B 1 143 ? 36.369 55.912 -34.672 1.00 16.47 143 LYS B C 1
ATOM 3328 O O . LYS B 1 143 ? 36.496 57.011 -34.129 1.00 16.66 143 LYS B O 1
ATOM 3334 N N . HIS B 1 144 ? 37.378 55.067 -34.872 1.00 15.84 144 HIS B N 1
ATOM 3335 C CA . HIS B 1 144 ? 38.792 55.482 -34.697 1.00 15.80 144 HIS B CA 1
ATOM 3336 C C . HIS B 1 144 ? 39.632 54.734 -35.712 1.00 15.50 144 HIS B C 1
ATOM 3337 O O . HIS B 1 144 ? 39.519 53.499 -35.825 1.00 16.01 144 HIS B O 1
ATOM 3344 N N . ALA B 1 145 ? 40.470 55.470 -36.450 1.00 14.80 145 ALA B N 1
ATOM 3345 C CA . ALA B 1 145 ? 41.459 54.892 -37.352 1.00 14.39 145 ALA B CA 1
ATOM 3346 C C . ALA B 1 145 ? 42.256 53.791 -36.644 1.00 14.74 145 ALA B C 1
ATOM 3347 O O . ALA B 1 145 ? 42.559 52.760 -37.236 1.00 14.62 145 ALA B O 1
ATOM 3349 N N . ALA B 1 146 ? 42.513 53.974 -35.346 1.00 14.72 146 ALA B N 1
ATOM 3350 C CA . ALA B 1 146 ? 43.275 52.996 -34.543 1.00 14.25 146 ALA B CA 1
ATOM 3351 C C . ALA B 1 146 ? 42.594 51.612 -34.442 1.00 15.04 146 ALA B C 1
ATOM 3352 O O . ALA B 1 146 ? 43.273 50.596 -34.321 1.00 15.37 146 ALA B O 1
ATOM 3354 N N . LEU B 1 147 ? 41.263 51.588 -34.515 1.00 14.99 147 LEU B N 1
ATOM 3355 C CA . LEU B 1 147 ? 40.488 50.336 -34.479 1.00 15.40 147 LEU B CA 1
ATOM 3356 C C . LEU B 1 147 ? 40.705 49.532 -35.780 1.00 15.83 147 LEU B C 1
ATOM 3357 O O . LEU B 1 147 ? 40.865 48.318 -35.745 1.00 15.83 147 LEU B O 1
ATOM 3362 N N . PHE B 1 148 ? 40.721 50.211 -36.919 1.00 15.85 148 PHE B N 1
ATOM 3363 C CA . PHE B 1 148 ? 41.060 49.527 -38.175 1.00 15.74 148 PHE B CA 1
ATOM 3364 C C . PHE B 1 148 ? 42.450 48.882 -38.135 1.00 15.87 148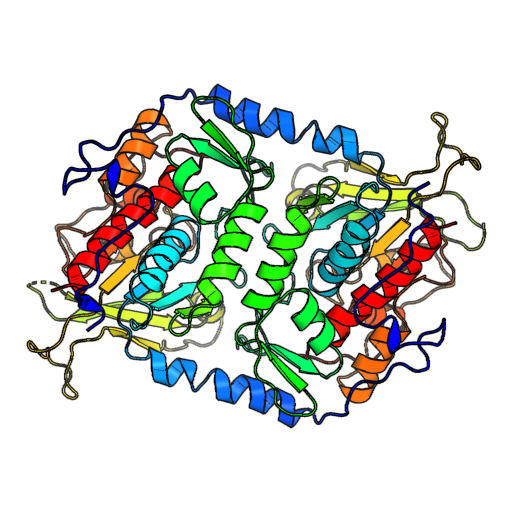 PHE B C 1
ATOM 3365 O O . PHE B 1 148 ? 42.610 47.675 -38.320 1.00 14.66 148 PHE B O 1
ATOM 3373 N N . ILE B 1 149 ? 43.474 49.694 -37.877 1.00 15.89 149 ILE B N 1
ATOM 3374 C CA . ILE B 1 149 ? 44.823 49.205 -38.022 1.00 16.03 149 ILE B CA 1
ATOM 3375 C C . ILE B 1 149 ? 45.174 48.133 -36.956 1.00 15.79 149 ILE B C 1
ATOM 3376 O O . ILE B 1 149 ? 45.866 47.173 -37.270 1.00 15.95 149 ILE B O 1
ATOM 3381 N N . SER B 1 150 ? 44.685 48.284 -35.718 1.00 15.13 150 SER B N 1
ATOM 3382 C CA . SER B 1 150 ? 44.976 47.272 -34.672 1.00 15.27 150 SER B CA 1
ATOM 3383 C C . SER B 1 150 ? 44.269 45.948 -34.967 1.00 14.69 150 SER B C 1
ATOM 3384 O O . SER B 1 150 ? 44.824 44.884 -34.708 1.00 14.79 150 SER B O 1
ATOM 3387 N N . THR B 1 151 ? 43.062 46.022 -35.530 1.00 14.67 151 THR B N 1
ATOM 3388 C CA . THR B 1 151 ? 42.357 44.777 -35.923 1.00 15.89 151 THR B CA 1
ATOM 3389 C C . THR B 1 151 ? 43.131 44.001 -37.026 1.00 16.16 151 THR B C 1
ATOM 3390 O O . THR B 1 151 ? 43.373 42.784 -36.899 1.00 16.53 151 THR B O 1
ATOM 3394 N N . VAL B 1 152 ? 43.508 44.689 -38.109 1.00 16.96 152 VAL B N 1
ATOM 3395 C CA . VAL B 1 152 ? 44.270 44.043 -39.184 1.00 17.37 152 VAL B CA 1
ATOM 3396 C C . VAL B 1 152 ? 45.594 43.444 -38.652 1.00 18.35 152 VAL B C 1
ATOM 3397 O O . VAL B 1 152 ? 45.945 42.291 -38.976 1.00 17.34 152 VAL B O 1
ATOM 3401 N N . LEU B 1 153 ? 46.306 44.217 -37.824 1.00 18.37 153 LEU B N 1
ATOM 3402 C CA . LEU B 1 153 ? 47.526 43.719 -37.152 1.00 19.71 153 LEU B CA 1
ATOM 3403 C C . LEU B 1 153 ? 47.324 42.436 -36.349 1.00 19.93 153 LEU B C 1
ATOM 3404 O O . LEU B 1 153 ? 48.091 41.485 -36.499 1.00 21.09 153 LEU B O 1
ATOM 3409 N N . SER B 1 154 ? 46.308 42.409 -35.490 1.00 20.75 154 SER B N 1
ATOM 3410 C CA . SER B 1 154 ? 46.032 41.243 -34.670 1.00 21.40 154 SER B CA 1
ATOM 3411 C C . SER B 1 154 ? 45.832 39.994 -35.545 1.00 22.24 154 SER B C 1
ATOM 3412 O O . SER B 1 154 ? 46.366 38.914 -35.238 1.00 23.23 154 SER B O 1
ATOM 3415 N N . LYS B 1 155 ? 45.118 40.156 -36.653 1.00 20.99 155 LYS B N 1
ATOM 3416 C CA . LYS B 1 155 ? 44.780 39.018 -37.512 1.00 21.23 155 LYS B CA 1
ATOM 3417 C C . LYS B 1 155 ? 45.960 38.516 -38.357 1.00 20.67 155 LYS B C 1
ATOM 3418 O O . LYS B 1 155 ? 46.222 37.298 -38.405 1.00 20.72 155 LYS B O 1
ATOM 3424 N N . VAL B 1 156 ? 46.688 39.459 -38.968 1.00 20.08 156 VAL B N 1
ATOM 3425 C CA . VAL B 1 156 ? 47.890 39.174 -39.778 1.00 20.54 156 VAL B CA 1
ATOM 3426 C C . VAL B 1 156 ? 48.981 38.430 -38.973 1.00 19.74 156 VAL B C 1
ATOM 3427 O O . VAL B 1 156 ? 49.558 37.423 -39.442 1.00 19.06 156 VAL B O 1
ATOM 3431 N N . LEU B 1 157 ? 49.242 38.906 -37.755 1.00 19.62 157 LEU B N 1
ATOM 3432 C CA . LEU B 1 157 ? 50.347 38.398 -36.935 1.00 19.71 157 LEU B CA 1
ATOM 3433 C C . LEU B 1 157 ? 50.112 36.968 -36.420 1.00 20.79 157 LEU B C 1
ATOM 3434 O O . LEU B 1 157 ? 51.062 36.244 -36.159 1.00 20.25 157 LEU B O 1
ATOM 3439 N N . GLN B 1 158 ? 48.848 36.565 -36.304 1.00 22.04 158 GLN B N 1
ATOM 3440 C CA . GLN B 1 158 ? 48.518 35.191 -35.877 1.00 23.67 158 GLN B CA 1
ATOM 3441 C C . GLN B 1 158 ? 48.869 34.098 -36.893 1.00 24.00 158 GLN B C 1
ATOM 3442 O O . GLN B 1 158 ? 48.955 32.915 -36.543 1.00 24.51 158 GLN B O 1
ATOM 3448 N N . LEU B 1 159 ? 49.063 34.491 -38.147 1.00 24.10 159 LEU B N 1
ATOM 3449 C CA . LEU B 1 159 ? 49.300 33.531 -39.228 1.00 24.26 159 LEU B CA 1
ATOM 3450 C C . LEU B 1 159 ? 50.683 32.863 -39.131 1.00 24.31 159 LEU B C 1
ATOM 3451 O O . LEU B 1 159 ? 51.650 33.496 -38.696 1.00 23.60 159 LEU B O 1
ATOM 3456 N N . PRO B 1 160 ? 50.768 31.560 -39.485 1.00 23.82 160 PRO B N 1
ATOM 3457 C CA . PRO B 1 160 ? 51.935 30.722 -39.183 1.00 23.48 160 PRO B CA 1
ATOM 3458 C C . PRO B 1 160 ? 53.253 31.079 -39.882 1.00 22.84 160 PRO B C 1
ATOM 3459 O O . PRO B 1 160 ? 54.327 30.850 -39.317 1.00 24.34 160 PRO B O 1
ATOM 3463 N N . ASN B 1 161 ? 53.182 31.615 -41.095 1.00 21.55 161 ASN B N 1
ATOM 3464 C CA . ASN B 1 161 ? 54.380 31.930 -41.870 1.00 20.93 161 ASN B CA 1
ATOM 3465 C C . ASN B 1 161 ? 54.570 33.424 -42.168 1.00 19.40 161 ASN B C 1
ATOM 3466 O O . ASN B 1 161 ? 55.241 33.795 -43.153 1.00 18.78 161 ASN B O 1
ATOM 3471 N N . VAL B 1 162 ? 53.970 34.270 -41.326 1.00 18.26 162 VAL B N 1
ATOM 3472 C CA . VAL B 1 162 ? 54.151 35.728 -41.397 1.00 16.85 162 VAL B CA 1
ATOM 3473 C C . VAL B 1 162 ? 55.135 36.129 -40.298 1.00 16.47 162 VAL B C 1
ATOM 3474 O O . VAL B 1 162 ? 55.028 35.641 -39.166 1.00 15.38 162 VAL B O 1
ATOM 3478 N N . LYS B 1 163 ? 56.086 37.007 -40.633 1.00 15.84 163 LYS B N 1
ATOM 3479 C CA . LYS B 1 163 ? 57.025 37.559 -39.636 1.00 15.37 163 LYS B CA 1
ATOM 3480 C C . LYS B 1 163 ? 57.074 39.082 -39.762 1.00 15.13 163 LYS B C 1
ATOM 3481 O O . LYS B 1 163 ? 57.274 39.604 -40.860 1.00 15.12 163 LYS B O 1
ATOM 3487 N N . LEU B 1 164 ? 56.902 39.784 -38.632 1.00 14.33 164 LEU B N 1
ATOM 3488 C CA . LEU B 1 164 ? 57.097 41.241 -38.585 1.00 14.08 164 LEU B CA 1
ATOM 3489 C C . LEU B 1 164 ? 58.462 41.613 -37.960 1.00 14.36 164 LEU B C 1
ATOM 3490 O O . LEU B 1 164 ? 58.648 41.454 -36.736 1.00 13.62 164 LEU B O 1
ATOM 3495 N N . PHE B 1 165 ? 59.385 42.084 -38.804 1.00 14.04 165 PHE B N 1
ATOM 3496 C CA . PHE B 1 165 ? 60.692 42.632 -38.391 1.00 14.67 165 PHE B CA 1
ATOM 3497 C C . PHE B 1 165 ? 60.526 44.157 -38.247 1.00 14.42 165 PHE B C 1
ATOM 3498 O O . PHE B 1 165 ? 60.824 44.923 -39.180 1.00 13.59 165 PHE B O 1
ATOM 3506 N N . ASN B 1 166 ? 60.003 44.591 -37.094 1.00 14.24 166 ASN B N 1
ATOM 3507 C CA . ASN B 1 166 ? 59.915 46.039 -36.795 1.00 13.53 166 ASN B CA 1
ATOM 3508 C C . ASN B 1 166 ? 61.262 46.613 -36.285 1.00 13.20 166 ASN B C 1
ATOM 3509 O O . ASN B 1 166 ? 62.208 45.851 -36.025 1.00 12.23 166 ASN B O 1
ATOM 3514 N N . ALA B 1 167 ? 61.363 47.945 -36.195 1.00 13.06 167 ALA B N 1
ATOM 3515 C CA . ALA B 1 167 ? 62.641 48.617 -35.884 1.00 14.43 167 ALA B CA 1
ATOM 3516 C C . ALA B 1 167 ? 63.776 48.310 -36.882 1.00 14.18 167 ALA B C 1
ATOM 3517 O O . ALA B 1 167 ? 64.971 48.458 -36.564 1.00 14.26 167 ALA B O 1
ATOM 3519 N N . THR B 1 168 ? 63.396 47.908 -38.105 1.00 15.09 168 THR B N 1
ATOM 3520 C CA . THR B 1 168 ? 64.317 47.430 -39.139 1.00 15.66 168 THR B CA 1
ATOM 3521 C C . THR B 1 168 ? 63.986 48.162 -40.439 1.00 16.28 168 THR B C 1
ATOM 3522 O O . THR B 1 168 ? 62.818 48.250 -40.811 1.00 16.28 168 THR B O 1
ATOM 3526 N N A CYS B 1 169 ? 65.017 48.665 -41.130 0.50 16.58 169 CYS B N 1
ATOM 3527 N N B CYS B 1 169 ? 64.992 48.694 -41.116 0.50 16.14 169 CYS B N 1
ATOM 3528 C CA A CYS B 1 169 ? 64.861 49.555 -42.305 0.50 18.02 169 CYS B CA 1
ATOM 3529 C CA B CYS B 1 169 ? 64.706 49.394 -42.355 0.50 17.06 169 CYS B CA 1
ATOM 3530 C C A CYS B 1 169 ? 65.500 48.993 -43.585 0.50 17.44 169 CYS B C 1
ATOM 3531 C C B CYS B 1 169 ? 65.323 48.703 -43.558 0.50 16.86 169 CYS B C 1
ATOM 3532 O O A CYS B 1 169 ? 66.645 48.543 -43.547 0.50 17.49 169 CYS B O 1
ATOM 3533 O O B CYS B 1 169 ? 66.227 47.884 -43.440 0.50 16.99 169 CYS B O 1
ATOM 3538 N N . VAL B 1 170 ? 64.786 49.029 -44.718 1.00 17.40 170 VAL B N 1
ATOM 3539 C CA . VAL B 1 170 ? 65.404 48.671 -46.007 1.00 17.56 170 VAL B CA 1
ATOM 3540 C C . VAL B 1 170 ? 66.268 49.861 -46.490 1.00 18.36 170 VAL B C 1
ATOM 3541 O O . VAL B 1 170 ? 65.767 50.989 -46.593 1.00 18.53 170 VAL B O 1
ATOM 3545 N N . GLU B 1 171 ? 67.553 49.588 -46.739 1.00 19.01 171 GLU B N 1
ATOM 3546 C CA . GLU B 1 171 ? 68.565 50.595 -47.122 1.00 20.46 171 GLU B CA 1
ATOM 3547 C C . GLU B 1 171 ? 68.914 50.551 -48.610 1.00 20.35 171 GLU B C 1
ATOM 3548 O O . GLU B 1 171 ? 69.468 51.518 -49.136 1.00 20.38 171 GLU B O 1
ATOM 3554 N N . ASP B 1 172 ? 68.608 49.432 -49.274 1.00 20.12 172 ASP B N 1
ATOM 3555 C CA . ASP B 1 172 ? 68.944 49.232 -50.694 1.00 20.32 172 ASP B CA 1
ATOM 3556 C C . ASP B 1 172 ? 68.261 47.956 -51.199 1.00 20.56 172 ASP B C 1
ATOM 3557 O O . ASP B 1 172 ? 67.639 47.214 -50.413 1.00 20.06 172 ASP B O 1
ATOM 3562 N N . LEU B 1 173 ? 68.374 47.718 -52.509 1.00 20.55 173 LEU B N 1
ATOM 3563 C CA . LEU B 1 173 ? 67.905 46.485 -53.129 1.00 21.36 173 LEU B CA 1
ATOM 3564 C C . LEU B 1 173 ? 69.071 45.545 -53.451 1.00 21.34 173 LEU B C 1
ATOM 3565 O O . LEU B 1 173 ? 70.181 46.008 -53.746 1.00 22.03 173 LEU B O 1
ATOM 3570 N N . VAL B 1 174 ? 68.821 44.241 -53.368 1.00 21.71 174 VAL B N 1
ATOM 3571 C CA . VAL B 1 174 ? 69.734 43.226 -53.922 1.00 22.37 174 VAL B CA 1
ATOM 3572 C C . VAL B 1 174 ? 69.299 43.014 -55.369 1.00 23.30 174 VAL B C 1
ATOM 3573 O O . VAL B 1 174 ? 68.113 42.829 -55.653 1.00 22.75 174 VAL B O 1
ATOM 3577 N N . THR B 1 175 ? 70.256 43.047 -56.281 1.00 24.58 175 THR B N 1
ATOM 3578 C CA . THR B 1 175 ? 69.916 42.935 -57.699 1.00 26.29 175 THR B CA 1
ATOM 3579 C C . THR B 1 175 ? 70.708 41.840 -58.410 1.00 27.36 175 THR B C 1
ATOM 3580 O O . THR B 1 175 ? 71.670 41.280 -57.868 1.00 27.48 175 THR B O 1
ATOM 3584 N N . ARG B 1 176 ? 70.279 41.541 -59.635 1.00 28.71 176 ARG B N 1
ATOM 3585 C CA . ARG B 1 176 ? 71.072 40.753 -60.568 1.00 30.38 176 ARG B CA 1
ATOM 3586 C C . ARG B 1 176 ? 71.207 41.589 -61.860 1.00 31.72 176 ARG B C 1
ATOM 3587 O O . ARG B 1 176 ? 70.478 42.574 -62.032 1.00 31.45 176 ARG B O 1
ATOM 3595 N N . PRO B 1 177 ? 72.165 41.247 -62.745 1.00 33.28 177 PRO B N 1
ATOM 3596 C CA . PRO B 1 177 ? 72.388 42.051 -63.964 1.00 34.84 177 PRO B CA 1
ATOM 3597 C C . PRO B 1 177 ? 71.159 42.258 -64.870 1.00 36.68 177 PRO B C 1
ATOM 3598 O O . PRO B 1 177 ? 70.213 41.462 -64.803 1.00 36.78 177 PRO B O 1
ATOM 3602 N N . PRO B 1 178 ? 71.186 43.311 -65.728 1.00 38.04 178 PRO B N 1
ATOM 3603 C CA . PRO B 1 178 ? 70.090 43.695 -66.635 1.00 39.18 178 PRO B CA 1
ATOM 3604 C C . PRO B 1 178 ? 69.461 42.587 -67.490 1.00 40.35 178 PRO B C 1
ATOM 3605 O O . PRO B 1 178 ? 70.087 41.558 -67.767 1.00 40.31 178 PRO B O 1
ATOM 3609 N N . THR B 1 179 ? 68.229 42.881 -67.915 1.00 41.42 179 THR B N 1
ATOM 3610 C CA . THR B 1 179 ? 67.231 41.963 -68.503 1.00 42.59 179 THR B CA 1
ATOM 3611 C C . THR B 1 179 ? 67.609 40.493 -68.642 1.00 43.13 179 THR B C 1
ATOM 3612 O O . THR B 1 179 ? 66.792 39.625 -68.326 1.00 44.44 179 THR B O 1
ATOM 3616 N N . VAL B 1 184 ? 65.778 43.276 -65.585 1.00 38.46 184 VAL B N 1
ATOM 3617 C CA . VAL B 1 184 ? 65.518 42.834 -64.212 1.00 38.17 184 VAL B CA 1
ATOM 3618 C C . VAL B 1 184 ? 66.845 42.318 -63.609 1.00 37.50 184 VAL B C 1
ATOM 3619 O O . VAL B 1 184 ? 67.882 42.489 -64.245 1.00 37.66 184 VAL B O 1
ATOM 3621 N N . THR B 1 185 ? 66.869 41.728 -62.408 1.00 35.98 185 THR B N 1
ATOM 3622 C CA . THR B 1 185 ? 65.725 41.537 -61.517 1.00 34.59 185 THR B CA 1
ATOM 3623 C C . THR B 1 185 ? 66.088 42.100 -60.141 1.00 32.55 185 THR B C 1
ATOM 3624 O O . THR B 1 185 ? 67.256 42.399 -59.852 1.00 31.72 185 THR B O 1
ATOM 3628 N N . VAL B 1 186 ? 65.073 42.268 -59.308 1.00 30.62 186 VAL B N 1
ATOM 3629 C CA . VAL B 1 186 ? 65.296 42.376 -57.878 1.00 28.38 186 VAL B CA 1
ATOM 3630 C C . VAL B 1 186 ? 65.488 40.941 -57.383 1.00 27.09 186 VAL B C 1
ATOM 3631 O O . VAL B 1 186 ? 64.894 39.996 -57.944 1.00 26.76 186 VAL B O 1
ATOM 3635 N N . ALA B 1 187 ? 66.329 40.776 -56.358 1.00 24.77 187 ALA B N 1
ATOM 3636 C CA . ALA B 1 187 ? 66.653 39.465 -55.815 1.00 23.25 187 ALA B CA 1
ATOM 3637 C C . ALA B 1 187 ? 66.668 39.452 -54.282 1.00 22.09 187 ALA B C 1
ATOM 3638 O O . ALA B 1 187 ? 67.058 38.460 -53.675 1.00 21.74 187 ALA B O 1
ATOM 3640 N N . GLY B 1 188 ? 66.242 40.557 -53.682 1.00 21.29 188 GLY B N 1
ATOM 3641 C CA . GLY B 1 188 ? 66.215 40.692 -52.211 1.00 20.36 188 GLY B CA 1
ATOM 3642 C C . GLY B 1 188 ? 66.323 42.144 -51.775 1.00 19.63 188 GLY B C 1
ATOM 3643 O O . GLY B 1 188 ? 66.250 43.061 -52.606 1.00 18.88 188 GLY B O 1
ATOM 3644 N N . VAL B 1 189 ? 66.477 42.351 -50.459 1.00 19.55 189 VAL B N 1
ATOM 3645 C CA . VAL B 1 189 ? 66.654 43.698 -49.891 1.00 19.28 189 VAL B CA 1
ATOM 3646 C C . VAL B 1 189 ? 67.848 43.744 -48.918 1.00 18.65 189 VAL B C 1
ATOM 3647 O O . VAL B 1 189 ? 68.265 42.708 -48.378 1.00 18.73 189 VAL B O 1
ATOM 3651 N N . VAL B 1 190 ? 68.361 44.953 -48.691 1.00 17.86 190 VAL B N 1
ATOM 3652 C CA . VAL B 1 190 ? 69.503 45.201 -47.796 1.00 17.45 190 VAL B CA 1
ATOM 3653 C C . VAL B 1 190 ? 68.929 45.898 -46.569 1.00 17.04 190 VAL B C 1
ATOM 3654 O O . VAL B 1 190 ? 68.219 46.886 -46.711 1.00 16.99 190 VAL B O 1
ATOM 3658 N N . THR B 1 191 ? 69.220 45.363 -45.379 1.00 17.54 191 THR B N 1
ATOM 3659 C CA . THR B 1 191 ? 68.519 45.721 -44.136 1.00 17.83 191 THR B CA 1
ATOM 3660 C C . THR B 1 191 ? 69.496 46.183 -43.040 1.00 17.46 191 THR B C 1
ATOM 3661 O O . THR B 1 191 ? 70.669 45.798 -43.043 1.00 17.99 191 THR B O 1
ATOM 3665 N N . ASN B 1 192 ? 69.007 46.993 -42.104 1.00 17.08 192 ASN B N 1
ATOM 3666 C CA . ASN B 1 192 ? 69.756 47.287 -40.871 1.00 16.26 192 ASN B CA 1
ATOM 3667 C C . ASN B 1 192 ? 68.772 47.696 -39.775 1.00 16.28 192 ASN B C 1
ATOM 3668 O O . ASN B 1 192 ? 67.599 47.963 -40.054 1.00 15.17 192 ASN B O 1
ATOM 3673 N N . TRP B 1 193 ? 69.224 47.757 -38.521 1.00 16.09 193 TRP B N 1
ATOM 3674 C CA . TRP B 1 193 ? 68.417 48.449 -37.523 1.00 16.43 193 TRP B CA 1
ATOM 3675 C C . TRP B 1 193 ? 68.217 49.897 -37.972 1.00 16.58 193 TRP B C 1
ATOM 3676 O O . TRP B 1 193 ? 69.165 50.559 -38.434 1.00 17.08 193 TRP B O 1
ATOM 3687 N N . THR B 1 194 ? 66.996 50.405 -37.823 1.00 16.68 194 THR B N 1
ATOM 3688 C CA . THR B 1 194 ? 66.686 51.797 -38.226 1.00 16.60 194 THR B CA 1
ATOM 3689 C C . THR B 1 194 ? 67.610 52.829 -37.560 1.00 17.98 194 THR B C 1
ATOM 3690 O O . THR B 1 194 ? 68.122 53.742 -38.225 1.00 17.67 194 THR B O 1
ATOM 3694 N N . LEU B 1 195 ? 67.830 52.676 -36.255 1.00 18.49 195 LEU B N 1
ATOM 3695 C CA . LEU B 1 195 ? 68.718 53.591 -35.537 1.00 20.23 195 LEU B CA 1
ATOM 3696 C C . LEU B 1 195 ? 70.164 53.594 -36.062 1.00 21.37 195 LEU B C 1
ATOM 3697 O O . LEU B 1 195 ? 70.865 54.620 -35.958 1.00 21.22 195 LEU B O 1
ATOM 3702 N N . VAL B 1 196 ? 70.619 52.463 -36.608 1.00 22.45 196 VAL B N 1
ATOM 3703 C CA . VAL B 1 196 ? 71.939 52.382 -37.249 1.00 24.28 196 VAL B CA 1
ATOM 3704 C C . VAL B 1 196 ? 71.970 53.179 -38.559 1.00 25.75 196 VAL B C 1
ATOM 3705 O O . VAL B 1 196 ? 72.871 54.003 -38.778 1.00 25.49 196 VAL B O 1
ATOM 3709 N N . THR B 1 197 ? 70.979 52.946 -39.414 1.00 27.55 197 THR B N 1
ATOM 3710 C CA . THR B 1 197 ? 70.868 53.675 -40.685 1.00 29.91 197 THR B CA 1
ATOM 3711 C C . THR B 1 197 ? 70.793 55.188 -40.470 1.00 31.51 197 THR B C 1
ATOM 3712 O O . THR B 1 197 ? 71.386 55.952 -41.244 1.00 32.42 197 THR B O 1
ATOM 3716 N N . GLN B 1 198 ? 70.066 55.599 -39.428 1.00 33.38 198 GLN B N 1
ATOM 3717 C CA . GLN B 1 198 ? 69.887 57.009 -39.071 1.00 35.76 198 GLN B CA 1
ATOM 3718 C C . GLN B 1 198 ? 71.096 57.605 -38.352 1.00 37.01 198 GLN B C 1
ATOM 3719 O O . GLN B 1 198 ? 71.129 58.808 -38.101 1.00 36.93 198 GLN B O 1
ATOM 3725 N N . ALA B 1 199 ? 72.061 56.761 -37.995 1.00 38.84 199 ALA B N 1
ATOM 3726 C CA . ALA B 1 199 ? 73.296 57.204 -37.357 1.00 41.20 199 ALA B CA 1
ATOM 3727 C C . ALA B 1 199 ? 74.326 57.541 -38.436 1.00 42.96 199 ALA B C 1
ATOM 3728 O O . ALA B 1 199 ? 74.545 56.725 -39.338 1.00 43.37 199 ALA B O 1
ATOM 3730 N N . HIS B 1 200 ? 74.967 58.716 -38.390 1.00 44.81 200 HIS B N 1
ATOM 3731 C CA . HIS B 1 200 ? 74.812 59.809 -37.404 1.00 46.20 200 HIS B CA 1
ATOM 3732 C C . HIS B 1 200 ? 76.196 60.418 -37.172 1.00 47.09 200 HIS B C 1
ATOM 3733 O O . HIS B 1 200 ? 76.827 60.913 -38.111 1.00 47.66 200 HIS B O 1
ATOM 3735 N N . GLY B 1 201 ? 76.667 60.366 -35.929 1.00 47.82 201 GLY B N 1
ATOM 3736 C CA . GLY B 1 201 ? 78.029 60.770 -35.602 1.00 48.67 201 GLY B CA 1
ATOM 3737 C C . GLY B 1 201 ? 78.926 59.582 -35.303 1.00 49.08 201 GLY B C 1
ATOM 3738 O O . GLY B 1 201 ? 80.148 59.725 -35.230 1.00 49.73 201 GLY B O 1
ATOM 3739 N N . THR B 1 202 ? 78.321 58.405 -35.143 1.00 49.39 202 THR B N 1
ATOM 3740 C CA . THR B 1 202 ? 79.049 57.203 -34.715 1.00 49.35 202 THR B CA 1
ATOM 3741 C C . THR B 1 202 ? 80.044 56.673 -35.753 1.00 49.01 202 THR B C 1
ATOM 3742 O O . THR B 1 202 ? 79.876 56.894 -36.956 1.00 49.37 202 THR B O 1
ATOM 3744 N N . GLN B 1 203 ? 81.080 55.990 -35.255 1.00 48.46 203 GLN B N 1
ATOM 3745 C CA . GLN B 1 203 ? 82.108 55.312 -36.060 1.00 47.26 203 GLN B CA 1
ATOM 3746 C C . GLN B 1 203 ? 81.511 54.629 -37.280 1.00 46.93 203 GLN B C 1
ATOM 3747 O O . GLN B 1 203 ? 80.554 53.851 -37.169 1.00 47.03 203 GLN B O 1
ATOM 3753 N N . CYS B 1 204 ? 82.076 54.914 -38.448 1.00 45.87 204 CYS B N 1
ATOM 3754 C CA . CYS B 1 204 ? 81.577 54.297 -39.666 1.00 44.80 204 CYS B CA 1
ATOM 3755 C C . CYS B 1 204 ? 82.631 53.513 -40.451 1.00 43.30 204 CYS B C 1
ATOM 3756 O O . CYS B 1 204 ? 83.750 53.995 -40.655 1.00 42.27 204 CYS B O 1
ATOM 3764 N N . MET B 1 206 ? 78.960 51.042 -40.084 1.00 35.37 206 MET B N 1
ATOM 3765 C CA . MET B 1 206 ? 78.187 49.876 -39.561 1.00 32.75 206 MET B CA 1
ATOM 3766 C C . MET B 1 206 ? 77.451 49.172 -40.722 1.00 31.39 206 MET B C 1
ATOM 3767 O O . MET B 1 206 ? 76.377 49.609 -41.133 1.00 31.36 206 MET B O 1
ATOM 3772 N N . ASP B 1 207 ? 78.057 48.095 -41.236 1.00 29.06 207 ASP B N 1
ATOM 3773 C CA . ASP B 1 207 ? 77.559 47.320 -42.392 1.00 27.19 207 ASP B CA 1
ATOM 3774 C C . ASP B 1 207 ? 76.121 46.799 -42.210 1.00 24.46 207 ASP B C 1
ATOM 3775 O O . ASP B 1 207 ? 75.677 46.571 -41.082 1.00 22.71 207 ASP B O 1
ATOM 3780 N N . PRO B 1 208 ? 75.408 46.574 -43.331 1.00 22.77 208 PRO B N 1
ATOM 3781 C CA . PRO B 1 208 ? 74.072 45.996 -43.281 1.00 21.02 208 PRO B CA 1
ATOM 3782 C C . PRO B 1 208 ? 74.019 44.461 -43.327 1.00 20.36 208 PRO B C 1
ATOM 3783 O O . PRO B 1 208 ? 75.049 43.784 -43.466 1.00 20.42 208 PRO B O 1
ATOM 3787 N N . ASN B 1 209 ? 72.808 43.930 -43.214 1.00 19.78 209 ASN B N 1
ATOM 3788 C CA . ASN B 1 209 ? 72.508 42.512 -43.491 1.00 19.79 209 ASN B CA 1
ATOM 3789 C C . ASN B 1 209 ? 71.714 42.428 -44.819 1.00 19.00 209 ASN B C 1
ATOM 3790 O O . ASN B 1 209 ? 71.417 43.460 -45.441 1.00 17.69 209 ASN B O 1
ATOM 3795 N N . VAL B 1 210 ? 71.381 41.207 -45.250 1.00 19.53 210 VAL B N 1
ATOM 3796 C CA . VAL B 1 210 ? 70.623 40.975 -46.496 1.00 20.10 210 VAL B CA 1
ATOM 3797 C C . VAL B 1 210 ? 69.530 39.916 -46.253 1.00 19.80 210 VAL B C 1
ATOM 3798 O O . VAL B 1 210 ? 69.710 38.998 -45.439 1.00 20.27 210 VAL B O 1
ATOM 3802 N N . ILE B 1 211 ? 68.392 40.089 -46.924 1.00 19.86 211 ILE B N 1
ATOM 3803 C CA . ILE B 1 211 ? 67.337 39.054 -47.011 1.00 20.49 211 ILE B CA 1
ATOM 3804 C C . ILE B 1 211 ? 67.144 38.741 -48.491 1.00 20.92 211 ILE B C 1
ATOM 3805 O O . ILE B 1 211 ? 66.959 39.654 -49.284 1.00 20.53 211 ILE B O 1
ATOM 3810 N N . GLU B 1 212 ? 67.195 37.461 -48.853 1.00 21.02 212 GLU B N 1
ATOM 3811 C CA . GLU B 1 212 ? 67.171 37.045 -50.257 1.00 21.83 212 GLU B CA 1
ATOM 3812 C C . GLU B 1 212 ? 65.771 36.540 -50.657 1.00 21.65 212 GLU B C 1
ATOM 3813 O O . GLU B 1 212 ? 65.042 36.030 -49.814 1.00 20.92 212 GLU B O 1
ATOM 3819 N N . LEU B 1 213 ? 65.398 36.718 -51.930 1.00 21.58 213 LEU B N 1
ATOM 3820 C CA . LEU B 1 213 ? 64.145 36.145 -52.481 1.00 22.01 213 LEU B CA 1
ATOM 3821 C C . LEU B 1 213 ? 64.326 34.692 -52.903 1.00 22.50 213 LEU B C 1
ATOM 3822 O O . LEU B 1 213 ? 65.421 34.298 -53.313 1.00 22.32 213 LEU B O 1
ATOM 3827 N N . ALA B 1 214 ? 63.255 33.897 -52.797 1.00 23.00 214 ALA B N 1
ATOM 3828 C CA . ALA B 1 214 ? 63.262 32.518 -53.279 1.00 24.15 214 ALA B CA 1
ATOM 3829 C C . ALA B 1 214 ? 63.622 32.488 -54.765 1.00 24.87 214 ALA B C 1
ATOM 3830 O O . ALA B 1 214 ? 63.309 33.425 -55.508 1.00 24.47 214 ALA B O 1
ATOM 3832 N N . GLY B 1 215 ? 64.324 31.436 -55.177 1.00 26.63 215 GLY B N 1
ATOM 3833 C CA . GLY B 1 215 ? 64.582 31.197 -56.609 1.00 28.63 215 GLY B CA 1
ATOM 3834 C C . GLY B 1 215 ? 66.021 31.093 -57.095 1.00 29.85 215 GLY B C 1
ATOM 3835 O O . GLY B 1 215 ? 66.256 31.065 -58.311 1.00 30.22 215 GLY B O 1
ATOM 3836 N N . TYR B 1 216 ? 66.984 31.035 -56.174 1.00 30.85 216 TYR B N 1
ATOM 3837 C CA . TYR B 1 216 ? 68.407 30.983 -56.547 1.00 32.17 216 TYR B CA 1
ATOM 3838 C C . TYR B 1 216 ? 69.119 29.749 -55.999 1.00 33.16 216 TYR B C 1
ATOM 3839 O O . TYR B 1 216 ? 68.677 29.144 -55.013 1.00 33.32 216 TYR B O 1
ATOM 3848 N N . LYS B 1 217 ? 70.211 29.371 -56.660 1.00 34.77 217 LYS B N 1
ATOM 3849 C CA . LYS B 1 217 ? 71.016 28.217 -56.253 1.00 36.40 217 LYS B CA 1
ATOM 3850 C C . LYS B 1 217 ? 72.132 28.637 -55.296 1.00 37.18 217 LYS B C 1
ATOM 3851 O O . LYS B 1 217 ? 72.378 29.828 -55.117 1.00 37.08 217 LYS B O 1
ATOM 3857 N N . ASN B 1 218 ? 72.826 27.663 -54.704 1.00 38.15 218 ASN B N 1
ATOM 3858 C CA . ASN B 1 218 ? 73.900 27.977 -53.757 1.00 39.16 218 ASN B CA 1
ATOM 3859 C C . ASN B 1 218 ? 75.123 28.684 -54.350 1.00 39.30 218 ASN B C 1
ATOM 3860 O O . ASN B 1 218 ? 75.949 29.222 -53.603 1.00 39.15 218 ASN B O 1
ATOM 3865 N N . ASP B 1 219 ? 75.215 28.709 -55.682 1.00 39.34 219 ASP B N 1
ATOM 3866 C CA . ASP B 1 219 ? 76.254 29.469 -56.388 1.00 39.60 219 ASP B CA 1
ATOM 3867 C C . ASP B 1 219 ? 75.802 30.889 -56.791 1.00 39.54 219 ASP B C 1
ATOM 3868 O O . ASP B 1 219 ? 76.525 31.610 -57.502 1.00 39.15 219 ASP B O 1
ATOM 3873 N N . GLY B 1 220 ? 74.603 31.271 -56.350 1.00 39.22 220 GLY B N 1
ATOM 3874 C CA . GLY B 1 220 ? 74.073 32.622 -56.563 1.00 39.66 220 GLY B CA 1
ATOM 3875 C C . GLY B 1 220 ? 73.320 32.851 -57.864 1.00 39.86 220 GLY B C 1
ATOM 3876 O O . GLY B 1 220 ? 72.814 33.949 -58.106 1.00 39.74 220 GLY B O 1
ATOM 3877 N N . THR B 1 221 ? 73.249 31.823 -58.707 1.00 40.24 221 THR B N 1
ATOM 3878 C CA . THR B 1 221 ? 72.572 31.941 -60.010 1.00 40.76 221 THR B CA 1
ATOM 3879 C C . THR B 1 221 ? 71.123 31.449 -59.937 1.00 41.27 221 THR B C 1
ATOM 3880 O O . THR B 1 221 ? 70.778 30.638 -59.070 1.00 41.26 221 THR B O 1
ATOM 3884 N N . ARG B 1 222 ? 70.291 31.943 -60.856 1.00 41.92 222 ARG B N 1
ATOM 3885 C CA . ARG B 1 222 ? 68.869 31.584 -60.928 1.00 42.51 222 ARG B CA 1
ATOM 3886 C C . ARG B 1 222 ? 68.636 30.087 -61.129 1.00 42.99 222 ARG B C 1
ATOM 3887 O O . ARG B 1 222 ? 69.287 29.456 -61.966 1.00 43.33 222 ARG B O 1
ATOM 3895 N N . ASP B 1 223 ? 67.719 29.533 -60.338 1.00 43.31 223 ASP B N 1
ATOM 3896 C CA . ASP B 1 223 ? 67.210 28.181 -60.537 1.00 43.62 223 ASP B CA 1
ATOM 3897 C C . ASP B 1 223 ? 65.862 28.274 -61.243 1.00 43.79 223 ASP B C 1
ATOM 3898 O O . ASP B 1 223 ? 64.828 28.472 -60.604 1.00 43.68 223 ASP B O 1
ATOM 3903 N N . LEU B 1 224 ? 65.882 28.114 -62.565 1.00 43.80 224 LEU B N 1
ATOM 3904 C CA . LEU B 1 224 ? 64.683 28.278 -63.393 1.00 43.73 224 LEU B CA 1
ATOM 3905 C C . LEU B 1 224 ? 63.541 27.302 -63.068 1.00 43.43 224 LEU B C 1
ATOM 3906 O O . LEU B 1 224 ? 62.406 27.509 -63.505 1.00 43.51 224 LEU B O 1
ATOM 3908 N N . SER B 1 225 ? 63.830 26.260 -62.290 1.00 43.20 225 SER B N 1
ATOM 3909 C CA . SER B 1 225 ? 62.796 25.298 -61.897 1.00 42.96 225 SER B CA 1
ATOM 3910 C C . SER B 1 225 ? 61.949 25.787 -60.716 1.00 42.52 225 SER B C 1
ATOM 3911 O O . SER B 1 225 ? 60.837 25.289 -60.495 1.00 42.72 225 SER B O 1
ATOM 3914 N N . GLN B 1 226 ? 62.474 26.763 -59.968 1.00 41.23 226 GLN B N 1
ATOM 3915 C CA . GLN B 1 226 ? 61.784 27.305 -58.789 1.00 39.84 226 GLN B CA 1
ATOM 3916 C C . GLN B 1 226 ? 61.068 28.622 -59.047 1.00 38.14 226 GLN B C 1
ATOM 3917 O O . GLN B 1 226 ? 61.554 29.475 -59.805 1.00 38.35 226 GLN B O 1
ATOM 3923 N N . LYS B 1 227 ? 59.918 28.783 -58.393 1.00 35.82 227 LYS B N 1
ATOM 3924 C CA . LYS B 1 227 ? 59.141 30.019 -58.454 1.00 33.51 227 LYS B CA 1
ATOM 3925 C C . LYS B 1 227 ? 59.909 31.156 -57.776 1.00 31.39 227 LYS B C 1
ATOM 3926 O O . LYS B 1 227 ? 60.329 31.006 -56.631 1.00 31.14 227 LYS B O 1
ATOM 3932 N N . HIS B 1 228 ? 60.089 32.274 -58.481 1.00 29.06 228 HIS B N 1
ATOM 3933 C CA . HIS B 1 228 ? 60.879 33.417 -57.971 1.00 27.19 228 HIS B CA 1
ATOM 3934 C C . HIS B 1 228 ? 60.060 34.173 -56.915 1.00 25.78 228 HIS B C 1
ATOM 3935 O O . HIS B 1 228 ? 58.850 34.353 -57.071 1.00 25.32 228 HIS B O 1
ATOM 3942 N N . GLY B 1 229 ? 60.710 34.605 -55.830 1.00 24.70 229 GLY B N 1
ATOM 3943 C CA . GLY B 1 229 ? 60.034 35.462 -54.841 1.00 22.59 229 GLY B CA 1
ATOM 3944 C C . GLY B 1 229 ? 59.724 36.857 -55.377 1.00 22.21 229 GLY B C 1
ATOM 3945 O O . GLY B 1 229 ? 60.180 37.224 -56.476 1.00 21.61 229 GLY B O 1
ATOM 3946 N N . VAL B 1 230 ? 58.939 37.642 -54.624 1.00 20.28 230 VAL B N 1
ATOM 3947 C CA . VAL B 1 230 ? 58.604 39.009 -55.036 1.00 20.11 230 VAL B CA 1
ATOM 3948 C C . VAL B 1 230 ? 58.786 40.036 -53.903 1.00 20.00 230 VAL B C 1
ATOM 3949 O O . VAL B 1 230 ? 58.757 39.663 -52.729 1.00 19.46 230 VAL B O 1
ATOM 3953 N N . ILE B 1 231 ? 58.968 41.305 -54.284 1.00 20.29 231 ILE B N 1
ATOM 3954 C CA . ILE B 1 231 ? 58.931 42.430 -53.330 1.00 19.25 231 ILE B CA 1
ATOM 3955 C C . ILE B 1 231 ? 57.673 43.266 -53.574 1.00 19.08 231 ILE B C 1
ATOM 3956 O O . ILE B 1 231 ? 57.316 43.563 -54.723 1.00 18.54 231 ILE B O 1
ATOM 3961 N N . LEU B 1 232 ? 56.972 43.601 -52.491 1.00 17.94 232 LEU B N 1
ATOM 3962 C CA . LEU B 1 232 ? 55.901 44.590 -52.535 1.00 17.81 232 LEU B CA 1
ATOM 3963 C C . LEU B 1 232 ? 56.362 45.789 -51.711 1.00 18.25 232 LEU B C 1
ATOM 3964 O O . LEU B 1 232 ? 56.529 45.657 -50.487 1.00 18.46 232 LEU B O 1
ATOM 3969 N N . SER B 1 233 ? 56.564 46.937 -52.361 1.00 18.89 233 SER B N 1
ATOM 3970 C CA . SER B 1 233 ? 56.891 48.181 -51.622 1.00 18.43 233 SER B CA 1
ATOM 3971 C C . SER B 1 233 ? 55.686 49.063 -51.342 1.00 18.50 233 SER B C 1
ATOM 3972 O O . SER B 1 233 ? 54.947 49.461 -52.271 1.00 17.89 233 SER B O 1
ATOM 3975 N N . THR B 1 234 ? 55.475 49.365 -50.046 1.00 17.85 234 THR B N 1
ATOM 3976 C CA . THR B 1 234 ? 54.335 50.165 -49.569 1.00 18.64 234 THR B CA 1
ATOM 3977 C C . THR B 1 234 ? 54.810 51.177 -48.507 1.00 19.38 234 THR B C 1
ATOM 3978 O O . THR B 1 234 ? 54.313 51.184 -47.361 1.00 19.70 234 THR B O 1
ATOM 3982 N N . THR B 1 235 ? 55.789 52.003 -48.885 1.00 19.35 235 THR B N 1
ATOM 3983 C CA . THR B 1 235 ? 56.461 52.930 -47.945 1.00 20.64 235 THR B CA 1
ATOM 3984 C C . THR B 1 235 ? 55.862 54.349 -47.934 1.00 21.55 235 THR B C 1
ATOM 3985 O O . THR B 1 235 ? 56.427 55.265 -47.323 1.00 21.77 235 THR B O 1
ATOM 3989 N N . GLY B 1 236 ? 54.697 54.521 -48.554 1.00 22.25 236 GLY B N 1
ATOM 3990 C CA . GLY B 1 236 ? 54.021 55.820 -48.587 1.00 24.88 236 GLY B CA 1
ATOM 3991 C C . GLY B 1 236 ? 54.680 56.848 -49.498 1.00 26.69 236 GLY B C 1
ATOM 3992 O O . GLY B 1 236 ? 55.609 56.527 -50.235 1.00 25.32 236 GLY B O 1
ATOM 3993 N N . HIS B 1 237 ? 54.201 58.092 -49.452 1.00 29.40 237 HIS B N 1
ATOM 3994 C CA . HIS B 1 237 ? 54.761 59.109 -50.354 1.00 32.61 237 HIS B CA 1
ATOM 3995 C C . HIS B 1 237 ? 56.010 59.782 -49.792 1.00 34.67 237 HIS B C 1
ATOM 3996 O O . HIS B 1 237 ? 56.320 59.649 -48.595 1.00 35.25 237 HIS B O 1
ATOM 4003 N N . ASP B 1 238 ? 56.702 60.508 -50.675 1.00 37.44 238 ASP B N 1
ATOM 4004 C CA . ASP B 1 238 ? 58.049 61.044 -50.443 1.00 39.95 238 ASP B CA 1
ATOM 4005 C C . ASP B 1 238 ? 58.140 61.821 -49.139 1.00 41.34 238 ASP B C 1
ATOM 4006 O O . ASP B 1 238 ? 57.225 62.580 -48.796 1.00 42.17 238 ASP B O 1
ATOM 4011 N N . GLY B 1 239 ? 59.246 61.623 -48.423 1.00 42.80 239 GLY B N 1
ATOM 4012 C CA . GLY B 1 239 ? 59.459 62.260 -47.120 1.00 43.99 239 GLY B CA 1
ATOM 4013 C C . GLY B 1 239 ? 60.722 61.773 -46.423 1.00 44.85 239 GLY B C 1
ATOM 4014 O O . GLY B 1 239 ? 61.807 61.813 -47.018 1.00 45.41 239 GLY B O 1
ATOM 4015 N N . PRO B 1 240 ? 60.586 61.296 -45.163 1.00 45.09 240 PRO B N 1
ATOM 4016 C CA . PRO B 1 240 ? 61.725 60.929 -44.301 1.00 44.98 240 PRO B CA 1
ATOM 4017 C C . PRO B 1 240 ? 62.231 59.527 -44.628 1.00 44.66 240 PRO B C 1
ATOM 4018 O O . PRO B 1 240 ? 63.328 59.369 -45.178 1.00 44.73 240 PRO B O 1
ATOM 4022 N N . PHE B 1 241 ? 61.447 58.525 -44.243 1.00 43.62 241 PHE B N 1
ATOM 4023 C CA . PHE B 1 241 ? 61.458 57.249 -44.921 1.00 42.66 241 PHE B CA 1
ATOM 4024 C C . PHE B 1 241 ? 60.146 57.203 -45.683 1.00 40.90 241 PHE B C 1
ATOM 4025 O O . PHE B 1 241 ? 59.108 56.824 -45.129 1.00 41.45 241 PHE B O 1
ATOM 4033 N N . GLY B 1 242 ? 60.198 57.639 -46.940 1.00 38.21 242 GLY B N 1
ATOM 4034 C CA . GLY B 1 242 ? 59.031 57.642 -47.816 1.00 34.56 242 GLY B CA 1
ATOM 4035 C C . GLY B 1 242 ? 59.435 57.342 -49.246 1.00 32.21 242 GLY B C 1
ATOM 4036 O O . GLY B 1 242 ? 60.485 57.788 -49.707 1.00 31.40 242 GLY B O 1
ATOM 4037 N N . ALA B 1 243 ? 58.596 56.570 -49.935 1.00 29.93 243 ALA B N 1
ATOM 4038 C CA . ALA B 1 243 ? 58.776 56.224 -51.350 1.00 28.49 243 ALA B CA 1
ATOM 4039 C C . ALA B 1 243 ? 60.155 55.632 -51.655 1.00 27.68 243 ALA B C 1
ATOM 4040 O O . ALA B 1 243 ? 60.743 55.898 -52.721 1.00 26.92 243 ALA B O 1
ATOM 4042 N N . PHE B 1 244 ? 60.651 54.798 -50.738 1.00 26.48 244 PHE B N 1
ATOM 4043 C CA . PHE B 1 244 ? 62.028 54.307 -50.822 1.00 26.70 244 PHE B CA 1
ATOM 4044 C C . PHE B 1 244 ? 62.352 53.519 -52.091 1.00 26.66 244 PHE B C 1
ATOM 4045 O O . PHE B 1 244 ? 63.328 53.835 -52.779 1.00 26.62 244 PHE B O 1
ATOM 4053 N N . CYS B 1 245 ? 61.563 52.486 -52.382 1.00 26.54 245 CYS B N 1
ATOM 4054 C CA . CYS B 1 245 ? 61.874 51.593 -53.506 1.00 26.80 245 CYS B CA 1
ATOM 4055 C C . CYS B 1 245 ? 61.618 52.271 -54.851 1.00 26.65 245 CYS B C 1
ATOM 4056 O O . CYS B 1 245 ? 62.315 51.985 -55.833 1.00 26.74 245 CYS B O 1
ATOM 4059 N N . ALA B 1 246 ? 60.637 53.172 -54.891 1.00 26.60 246 ALA B N 1
ATOM 4060 C CA . ALA B 1 246 ? 60.361 53.945 -56.104 1.00 27.51 246 ALA B CA 1
ATOM 4061 C C . ALA B 1 246 ? 61.573 54.801 -56.480 1.00 28.37 246 ALA B C 1
ATOM 4062 O O . ALA B 1 246 ? 62.002 54.796 -57.633 1.00 28.45 246 ALA B O 1
ATOM 4064 N N . LYS B 1 247 ? 62.116 55.524 -55.497 1.00 28.92 247 LYS B N 1
ATOM 4065 C CA . LYS B 1 247 ? 63.275 56.387 -55.726 1.00 30.31 247 LYS B CA 1
ATOM 4066 C C . LYS B 1 247 ? 64.525 55.580 -56.085 1.00 31.27 247 LYS B C 1
ATOM 4067 O O . LYS B 1 247 ? 65.278 55.968 -56.987 1.00 31.17 247 LYS B O 1
ATOM 4073 N N . ARG B 1 248 ? 64.731 54.444 -55.412 1.00 32.08 248 ARG B N 1
ATOM 4074 C CA . ARG B 1 248 ? 65.913 53.614 -55.676 1.00 33.66 248 ARG B CA 1
ATOM 4075 C C . ARG B 1 248 ? 65.908 53.001 -57.084 1.00 34.69 248 ARG B C 1
ATOM 4076 O O . ARG B 1 248 ? 66.941 52.980 -57.749 1.00 34.61 248 ARG B O 1
ATOM 4084 N N . ILE B 1 249 ? 64.755 52.514 -57.539 1.00 36.31 249 ILE B N 1
ATOM 4085 C CA . ILE B 1 249 ? 64.637 51.995 -58.912 1.00 38.63 249 ILE B CA 1
ATOM 4086 C C . ILE B 1 249 ? 64.940 53.095 -59.945 1.00 40.03 249 ILE B C 1
ATOM 4087 O O . ILE B 1 249 ? 65.718 52.888 -60.888 1.00 40.58 249 ILE B O 1
ATOM 4092 N N . VAL B 1 250 ? 64.339 54.263 -59.737 1.00 41.62 250 VAL B N 1
ATOM 4093 C CA . VAL B 1 250 ? 64.549 55.444 -60.581 1.00 43.23 250 VAL B CA 1
ATOM 4094 C C . VAL B 1 250 ? 66.008 55.921 -60.576 1.00 44.42 250 VAL B C 1
ATOM 4095 O O . VAL B 1 250 ? 66.516 56.389 -61.604 1.00 44.48 250 VAL B O 1
ATOM 4099 N N . ASP B 1 251 ? 66.672 55.800 -59.425 1.00 45.80 251 ASP B N 1
ATOM 4100 C CA . ASP B 1 251 ? 68.078 56.195 -59.290 1.00 47.39 251 ASP B CA 1
ATOM 4101 C C . ASP B 1 251 ? 68.991 55.275 -60.103 1.00 48.10 251 ASP B C 1
ATOM 4102 O O . ASP B 1 251 ? 69.871 55.757 -60.832 1.00 48.30 251 ASP B O 1
ATOM 4107 N N . ILE B 1 252 ? 68.766 53.964 -59.990 1.00 48.74 252 ILE B N 1
ATOM 4108 C CA . ILE B 1 252 ? 69.558 52.963 -60.720 1.00 49.54 252 ILE B CA 1
ATOM 4109 C C . ILE B 1 252 ? 69.324 53.056 -62.235 1.00 50.01 252 ILE B C 1
ATOM 4110 O O . ILE B 1 252 ? 70.281 53.120 -63.010 1.00 50.11 252 ILE B O 1
ATOM 4115 N N . ASP B 1 253 ? 68.056 53.085 -62.645 1.00 50.70 253 ASP B N 1
ATOM 4116 C CA . ASP B 1 253 ? 67.689 53.132 -64.067 1.00 51.30 253 ASP B CA 1
ATOM 4117 C C . ASP B 1 253 ? 67.618 54.568 -64.633 1.00 51.47 253 ASP B C 1
ATOM 4118 O O . ASP B 1 253 ? 66.823 55.397 -64.172 1.00 51.43 253 ASP B O 1
ATOM 4123 N N . GLN B 1 254 ? 68.442 54.834 -65.647 1.00 51.60 254 GLN B N 1
ATOM 4124 C CA . GLN B 1 254 ? 68.534 56.158 -66.278 1.00 51.67 254 GLN B CA 1
ATOM 4125 C C . GLN B 1 254 ? 67.284 56.554 -67.062 1.00 51.69 254 GLN B C 1
ATOM 4126 O O . GLN B 1 254 ? 66.934 57.736 -67.120 1.00 51.92 254 GLN B O 1
ATOM 4128 N N . ASN B 1 255 ? 66.613 55.573 -67.662 1.00 51.61 255 ASN B N 1
ATOM 4129 C CA . ASN B 1 255 ? 65.415 55.848 -68.456 1.00 51.60 255 ASN B CA 1
ATOM 4130 C C . ASN B 1 255 ? 64.085 55.797 -67.683 1.00 51.09 255 ASN B C 1
ATOM 4131 O O . ASN B 1 255 ? 63.011 55.986 -68.267 1.00 51.11 255 ASN B O 1
ATOM 4136 N N . GLN B 1 256 ? 64.166 55.551 -66.374 1.00 50.13 256 GLN B N 1
ATOM 4137 C CA . GLN B 1 256 ? 62.996 55.588 -65.490 1.00 49.10 256 GLN B CA 1
ATOM 4138 C C . GLN B 1 256 ? 63.028 56.839 -64.611 1.00 48.10 256 GLN B C 1
ATOM 4139 O O . GLN B 1 256 ? 64.018 57.089 -63.920 1.00 48.26 256 GLN B O 1
ATOM 4141 N N . LYS B 1 257 ? 61.949 57.620 -64.650 1.00 46.88 257 LYS B N 1
ATOM 4142 C CA . LYS B 1 257 ? 61.851 58.876 -63.889 1.00 45.60 257 LYS B CA 1
ATOM 4143 C C . LYS B 1 257 ? 60.683 58.857 -62.891 1.00 44.36 257 LYS B C 1
ATOM 4144 O O . LYS B 1 257 ? 59.667 58.200 -63.131 1.00 43.85 257 LYS B O 1
ATOM 4150 N N . LEU B 1 258 ? 60.841 59.579 -61.778 1.00 42.89 258 LEU B N 1
ATOM 4151 C CA . LEU B 1 258 ? 59.801 59.683 -60.742 1.00 41.55 258 LEU B CA 1
ATOM 4152 C C . LEU B 1 258 ? 58.726 60.680 -61.168 1.00 40.67 258 LEU B C 1
ATOM 4153 O O . LEU B 1 258 ? 59.023 61.849 -61.434 1.00 40.53 258 LEU B O 1
ATOM 4158 N N . GLY B 1 259 ? 57.481 60.214 -61.239 1.00 39.47 259 GLY B N 1
ATOM 4159 C CA . GLY B 1 259 ? 56.362 61.055 -61.670 1.00 38.18 259 GLY B CA 1
ATOM 4160 C C . GLY B 1 259 ? 56.150 62.276 -60.799 1.00 37.38 259 GLY B C 1
ATOM 4161 O O . GLY B 1 259 ? 55.916 63.378 -61.305 1.00 37.81 259 GLY B O 1
ATOM 4162 N N . GLY B 1 260 ? 56.242 62.080 -59.485 1.00 36.17 260 GLY B N 1
ATOM 4163 C CA . GLY B 1 260 ? 56.011 63.144 -58.512 1.00 34.72 260 GLY B CA 1
ATOM 4164 C C . GLY B 1 260 ? 54.537 63.311 -58.198 1.00 33.74 260 GLY B C 1
ATOM 4165 O O . GLY B 1 260 ? 53.739 63.561 -59.091 1.00 33.69 260 GLY B O 1
ATOM 4166 N N . MET B 1 261 ? 54.176 63.176 -56.924 1.00 32.67 261 MET B N 1
ATOM 4167 C CA . MET B 1 261 ? 52.783 63.309 -56.482 1.00 31.67 261 MET B CA 1
ATOM 4168 C C . MET B 1 261 ? 52.236 64.714 -56.772 1.00 30.96 261 MET B C 1
ATOM 4169 O O . MET B 1 261 ? 52.922 65.711 -56.532 1.00 30.49 261 MET B O 1
ATOM 4174 N N . LYS B 1 262 ? 51.011 64.776 -57.299 1.00 29.95 262 LYS B N 1
ATOM 4175 C CA . LYS B 1 262 ? 50.340 66.044 -57.647 1.00 29.45 262 LYS B CA 1
ATOM 4176 C C . LYS B 1 262 ? 49.458 66.552 -56.501 1.00 28.44 262 LYS B C 1
ATOM 4177 O O . LYS B 1 262 ? 49.552 66.060 -55.370 1.00 27.98 262 LYS B O 1
ATOM 4183 N N . GLY B 1 263 ? 48.608 67.538 -56.805 1.00 27.54 263 GLY B N 1
ATOM 4184 C CA . GLY B 1 263 ? 47.697 68.145 -55.830 1.00 26.53 263 GLY B CA 1
ATOM 4185 C C . GLY B 1 263 ? 46.576 67.221 -55.386 1.00 26.13 263 GLY B C 1
ATOM 4186 O O . GLY B 1 263 ? 46.391 66.144 -55.964 1.00 25.99 263 GLY B O 1
ATOM 4187 N N . LEU B 1 264 ? 45.818 67.635 -54.367 1.00 24.56 264 LEU B N 1
ATOM 4188 C CA . LEU B 1 264 ? 44.746 66.782 -53.814 1.00 24.01 264 LEU B CA 1
ATOM 4189 C C . LEU B 1 264 ? 43.456 66.825 -54.640 1.00 23.93 264 LEU B C 1
ATOM 4190 O O . LEU B 1 264 ? 42.940 67.899 -54.932 1.00 23.38 264 LEU B O 1
ATOM 4195 N N . ASP B 1 265 ? 42.941 65.648 -55.004 1.00 23.94 265 ASP B N 1
ATOM 4196 C CA . ASP B 1 265 ? 41.709 65.516 -55.808 1.00 24.69 265 ASP B CA 1
ATOM 4197 C C . ASP B 1 265 ? 41.154 64.125 -55.507 1.00 24.43 265 ASP B C 1
ATOM 4198 O O . ASP B 1 265 ? 41.627 63.142 -56.078 1.00 24.88 265 ASP B O 1
ATOM 4203 N N . MET B 1 266 ? 40.189 64.033 -54.587 1.00 25.26 266 MET B N 1
ATOM 4204 C CA . MET B 1 266 ? 39.777 62.716 -54.060 1.00 25.85 266 MET B CA 1
ATOM 4205 C C . MET B 1 266 ? 39.202 61.762 -55.106 1.00 26.70 266 MET B C 1
ATOM 4206 O O . MET B 1 266 ? 39.496 60.566 -55.079 1.00 26.57 266 MET B O 1
ATOM 4211 N N . ASN B 1 267 ? 38.378 62.279 -56.014 1.00 27.40 267 ASN B N 1
ATOM 4212 C CA . ASN B 1 267 ? 37.792 61.419 -57.049 1.00 28.01 267 ASN B CA 1
ATOM 4213 C C . ASN B 1 267 ? 38.859 60.755 -57.907 1.00 27.74 267 ASN B C 1
ATOM 4214 O O . ASN B 1 267 ? 38.868 59.527 -58.049 1.00 28.55 267 ASN B O 1
ATOM 4219 N N . HIS B 1 268 ? 39.774 61.553 -58.454 1.00 26.77 268 HIS B N 1
ATOM 4220 C CA . HIS B 1 268 ? 40.804 61.013 -59.321 1.00 26.14 268 HIS B CA 1
ATOM 4221 C C . HIS B 1 268 ? 41.896 60.226 -58.600 1.00 25.38 268 HIS B C 1
ATOM 4222 O O . HIS B 1 268 ? 42.288 59.162 -59.072 1.00 24.62 268 HIS B O 1
ATOM 4229 N N . ALA B 1 269 ? 42.352 60.723 -57.447 1.00 24.44 269 ALA B N 1
ATOM 4230 C CA . ALA B 1 269 ? 43.411 60.035 -56.685 1.00 24.00 269 ALA B CA 1
ATOM 4231 C C . ALA B 1 269 ? 43.054 58.604 -56.284 1.00 23.80 269 ALA B C 1
ATOM 4232 O O . ALA B 1 269 ? 43.844 57.681 -56.507 1.00 24.35 269 ALA B O 1
ATOM 4234 N N . GLU B 1 270 ? 41.888 58.420 -55.666 1.00 23.20 270 GLU B N 1
ATOM 4235 C CA . GLU B 1 270 ? 41.526 57.107 -55.126 1.00 22.94 270 GLU B CA 1
ATOM 4236 C C . GLU B 1 270 ? 41.334 56.095 -56.256 1.00 23.05 270 GLU B C 1
ATOM 4237 O O . GLU B 1 270 ? 41.805 54.966 -56.168 1.00 22.21 270 GLU B O 1
ATOM 4243 N N . HIS B 1 271 ? 40.669 56.526 -57.325 1.00 22.49 271 HIS B N 1
ATOM 4244 C CA . HIS B 1 271 ? 40.524 55.672 -58.508 1.00 23.50 271 HIS B CA 1
ATOM 4245 C C . HIS B 1 271 ? 41.884 55.247 -59.064 1.00 22.45 271 HIS B C 1
ATOM 4246 O O . HIS B 1 271 ? 42.170 54.047 -59.177 1.00 23.06 271 HIS B O 1
ATOM 4253 N N . ASP B 1 272 ? 42.727 56.230 -59.380 1.00 22.33 272 ASP B N 1
ATOM 4254 C CA . ASP B 1 272 ? 44.029 55.986 -60.009 1.00 22.30 272 ASP B CA 1
ATOM 4255 C C . ASP B 1 272 ? 44.989 55.164 -59.127 1.00 21.38 272 ASP B C 1
ATOM 4256 O O . ASP B 1 272 ? 45.652 54.256 -59.612 1.00 20.77 272 ASP B O 1
ATOM 4261 N N . VAL B 1 273 ? 45.062 55.461 -57.827 1.00 20.76 273 VAL B N 1
ATOM 4262 C CA . VAL B 1 273 ? 45.916 54.659 -56.939 1.00 20.05 273 VAL B CA 1
ATOM 4263 C C . VAL B 1 273 ? 45.534 53.158 -56.930 1.00 19.90 273 VAL B C 1
ATOM 4264 O O . VAL B 1 273 ? 46.408 52.296 -57.049 1.00 20.19 273 VAL B O 1
ATOM 4268 N N . VAL B 1 274 ? 44.244 52.851 -56.819 1.00 20.54 274 VAL B N 1
ATOM 4269 C CA . VAL B 1 274 ? 43.782 51.446 -56.887 1.00 21.50 274 VAL B CA 1
ATOM 4270 C C . VAL B 1 274 ? 44.183 50.786 -58.231 1.00 22.01 274 VAL B C 1
ATOM 4271 O O . VAL B 1 274 ? 44.844 49.739 -58.252 1.00 22.44 274 VAL B O 1
ATOM 4275 N N . ILE B 1 275 ? 43.809 51.424 -59.338 1.00 23.19 275 ILE B N 1
ATOM 4276 C CA . ILE B 1 275 ? 44.080 50.907 -60.701 1.00 24.55 275 ILE B CA 1
ATOM 4277 C C . ILE B 1 275 ? 45.571 50.676 -60.996 1.00 24.08 275 ILE B C 1
ATOM 4278 O O . ILE B 1 275 ? 45.953 49.617 -61.506 1.00 24.64 275 ILE B O 1
ATOM 4283 N N . HIS B 1 276 ? 46.408 51.661 -60.672 1.00 23.79 276 HIS B N 1
ATOM 4284 C CA . HIS B 1 276 ? 47.854 51.590 -60.918 1.00 23.36 276 HIS B CA 1
ATOM 4285 C C . HIS B 1 276 ? 48.649 50.670 -59.984 1.00 22.63 276 HIS B C 1
ATOM 4286 O O . HIS B 1 276 ? 49.779 50.333 -60.301 1.00 21.54 276 HIS B O 1
ATOM 4293 N N . SER B 1 277 ? 48.080 50.276 -58.839 1.00 22.87 277 SER B N 1
ATOM 4294 C CA . SER B 1 277 ? 48.784 49.346 -57.934 1.00 22.91 277 SER B CA 1
ATOM 4295 C C . SER B 1 277 ? 49.028 47.970 -58.565 1.00 23.85 277 SER B C 1
ATOM 4296 O O . SER B 1 277 ? 48.317 47.554 -59.507 1.00 23.43 277 SER B O 1
ATOM 4299 N N . GLY B 1 278 ? 50.033 47.273 -58.053 1.00 23.86 278 GLY B N 1
ATOM 4300 C CA . GLY B 1 278 ? 50.448 45.985 -58.613 1.00 25.33 278 GLY B CA 1
ATOM 4301 C C . GLY B 1 278 ? 51.816 45.991 -59.269 1.00 26.35 278 GLY B C 1
ATOM 4302 O O . GLY B 1 278 ? 52.709 46.744 -58.872 1.00 25.68 278 GLY B O 1
ATOM 4303 N N . ALA B 1 279 ? 51.973 45.155 -60.300 1.00 27.62 279 ALA B N 1
ATOM 4304 C CA . ALA B 1 279 ? 53.273 44.913 -60.927 1.00 28.77 279 ALA B CA 1
ATOM 4305 C C . ALA B 1 279 ? 53.825 46.163 -61.596 1.00 30.02 279 ALA B C 1
ATOM 4306 O O . ALA B 1 279 ? 53.105 46.864 -62.308 1.00 30.18 279 ALA B O 1
ATOM 4308 N N . TYR B 1 280 ? 55.098 46.442 -61.339 1.00 31.22 280 TYR B N 1
ATOM 4309 C CA . TYR B 1 280 ? 55.819 47.529 -61.993 1.00 33.16 280 TYR B CA 1
ATOM 4310 C C . TYR B 1 280 ? 56.403 47.075 -63.347 1.00 33.86 280 TYR B C 1
ATOM 4311 O O . TYR B 1 280 ? 57.111 46.066 -63.421 1.00 33.75 280 TYR B O 1
ATOM 4320 N N . ALA B 1 281 ? 56.123 47.855 -64.392 1.00 35.43 281 ALA B N 1
ATOM 4321 C CA . ALA B 1 281 ? 56.447 47.503 -65.787 1.00 36.66 281 ALA B CA 1
ATOM 4322 C C . ALA B 1 281 ? 57.928 47.341 -66.159 1.00 37.35 281 ALA B C 1
ATOM 4323 O O . ALA B 1 281 ? 58.260 46.511 -67.003 1.00 38.18 281 ALA B O 1
ATOM 4325 N N . GLY B 1 282 ? 58.810 48.136 -65.556 1.00 37.86 282 GLY B N 1
ATOM 4326 C CA . GLY B 1 282 ? 60.236 48.093 -65.903 1.00 38.47 282 GLY B CA 1
ATOM 4327 C C . GLY B 1 282 ? 61.121 47.095 -65.166 1.00 38.49 282 GLY B C 1
ATOM 4328 O O . GLY B 1 282 ? 62.263 46.848 -65.576 1.00 38.95 282 GLY B O 1
ATOM 4329 N N . VAL B 1 283 ? 60.612 46.539 -64.069 1.00 38.04 283 VAL B N 1
ATOM 4330 C CA . VAL B 1 283 ? 61.367 45.589 -63.249 1.00 37.50 283 VAL B CA 1
ATOM 4331 C C . VAL B 1 283 ? 60.498 44.358 -62.985 1.00 36.22 283 VAL B C 1
ATOM 4332 O O . VAL B 1 283 ? 59.317 44.479 -62.641 1.00 36.23 283 VAL B O 1
ATOM 4336 N N . ASP B 1 284 ? 61.085 43.180 -63.179 1.00 35.32 284 ASP B N 1
ATOM 4337 C CA . ASP B 1 284 ? 60.415 41.912 -62.903 1.00 34.39 284 ASP B CA 1
ATOM 4338 C C . ASP B 1 284 ? 60.335 41.674 -61.400 1.00 32.73 284 ASP B C 1
ATOM 4339 O O . ASP B 1 284 ? 61.225 42.103 -60.668 1.00 33.11 284 ASP B O 1
ATOM 4344 N N . ASN B 1 285 ? 59.280 40.975 -60.969 1.00 30.63 285 ASN B N 1
ATOM 4345 C CA . ASN B 1 285 ? 59.091 40.541 -59.569 1.00 28.89 285 ASN B CA 1
ATOM 4346 C C . ASN B 1 285 ? 58.994 41.688 -58.545 1.00 27.24 285 ASN B C 1
ATOM 4347 O O . ASN B 1 285 ? 59.247 41.487 -57.353 1.00 26.43 285 ASN B O 1
ATOM 4352 N N . MET B 1 286 ? 58.602 42.868 -59.035 1.00 26.28 286 MET B N 1
ATOM 4353 C CA . MET B 1 286 ? 58.510 44.102 -58.249 1.00 24.99 286 MET B CA 1
ATOM 4354 C C . MET B 1 286 ? 57.078 44.636 -58.297 1.00 23.95 286 MET B C 1
ATOM 4355 O O . MET B 1 286 ? 56.495 44.774 -59.378 1.00 23.14 286 MET B O 1
ATOM 4360 N N . TYR B 1 287 ? 56.511 44.931 -57.121 1.00 22.24 287 TYR B N 1
ATOM 4361 C CA . TYR B 1 287 ? 55.126 45.386 -56.990 1.00 22.03 287 TYR B CA 1
ATOM 4362 C C . TYR B 1 287 ? 55.041 46.591 -56.056 1.00 21.74 287 TYR B C 1
ATOM 4363 O O . TYR B 1 287 ? 55.890 46.729 -55.175 1.00 20.88 287 TYR B O 1
ATOM 4372 N N . PHE B 1 288 ? 54.011 47.421 -56.254 1.00 21.35 288 PHE B N 1
ATOM 4373 C CA . PHE B 1 288 ? 53.749 48.632 -55.448 1.00 21.12 288 PHE B CA 1
ATOM 4374 C C . PHE B 1 288 ? 52.279 48.754 -55.036 1.00 20.72 288 PHE B C 1
ATOM 4375 O O . PHE B 1 288 ? 51.373 48.341 -55.773 1.00 20.95 288 PHE B O 1
ATOM 4383 N N . ALA B 1 289 ? 52.028 49.342 -53.859 1.00 19.66 289 ALA B N 1
ATOM 4384 C CA . ALA B 1 289 ? 50.671 49.755 -53.480 1.00 19.81 289 ALA B CA 1
ATOM 4385 C C . ALA B 1 289 ? 50.706 51.036 -52.617 1.00 19.25 289 ALA B C 1
ATOM 4386 O O . ALA B 1 289 ? 51.796 51.510 -52.251 1.00 19.12 289 ALA B O 1
ATOM 4388 N N . GLY B 1 290 ? 49.526 51.582 -52.317 1.00 19.55 290 GLY B N 1
ATOM 4389 C CA . GLY B 1 290 ? 49.366 52.773 -51.458 1.00 19.25 290 GLY B CA 1
ATOM 4390 C C . GLY B 1 290 ? 49.942 54.044 -52.070 1.00 19.64 290 GLY B C 1
ATOM 4391 O O . GLY B 1 290 ? 50.157 54.118 -53.293 1.00 18.40 290 GLY B O 1
ATOM 4392 N N . MET B 1 291 ? 50.211 55.051 -51.234 1.00 19.64 291 MET B N 1
ATOM 4393 C CA . MET B 1 291 ? 50.700 56.348 -51.757 1.00 20.79 291 MET B CA 1
ATOM 4394 C C . MET B 1 291 ? 52.067 56.346 -52.476 1.00 20.97 291 MET B C 1
ATOM 4395 O O . MET B 1 291 ? 52.360 57.291 -53.230 1.00 20.79 291 MET B O 1
ATOM 4400 N N . GLU B 1 292 ? 52.884 55.298 -52.284 1.00 20.60 292 GLU B N 1
ATOM 4401 C CA . GLU B 1 292 ? 54.119 55.146 -53.063 1.00 20.71 292 GLU B CA 1
ATOM 4402 C C . GLU B 1 292 ? 53.851 55.095 -54.587 1.00 21.20 292 GLU B C 1
ATOM 4403 O O . GLU B 1 292 ? 54.656 55.613 -55.374 1.00 20.78 292 GLU B O 1
ATOM 4409 N N . VAL B 1 293 ? 52.728 54.488 -54.974 1.00 21.41 293 VAL B N 1
ATOM 4410 C CA . VAL B 1 293 ? 52.283 54.432 -56.383 1.00 22.61 293 VAL B CA 1
ATOM 4411 C C . VAL B 1 293 ? 52.031 55.844 -56.946 1.00 23.18 293 VAL B C 1
ATOM 4412 O O . VAL B 1 293 ? 52.327 56.118 -58.117 1.00 23.38 293 VAL B O 1
ATOM 4416 N N . ALA B 1 294 ? 51.500 56.739 -56.110 1.00 23.43 294 ALA B N 1
ATOM 4417 C CA . ALA B 1 294 ? 51.228 58.113 -56.546 1.00 24.47 294 ALA B CA 1
ATOM 4418 C C . ALA B 1 294 ? 52.508 58.907 -56.835 1.00 24.80 294 ALA B C 1
ATOM 4419 O O . ALA B 1 294 ? 52.554 59.707 -57.771 1.00 24.92 294 ALA B O 1
ATOM 4421 N N . GLU B 1 295 ? 53.550 58.663 -56.047 1.00 26.44 295 GLU B N 1
ATOM 4422 C CA . GLU B 1 295 ? 54.865 59.272 -56.301 1.00 27.43 295 GLU B CA 1
ATOM 4423 C C . GLU B 1 295 ? 55.489 58.744 -57.581 1.00 28.16 295 GLU B C 1
ATOM 4424 O O . GLU B 1 295 ? 55.898 59.525 -58.444 1.00 28.39 295 GLU B O 1
ATOM 4430 N N . LEU B 1 296 ? 55.535 57.420 -57.704 1.00 28.52 296 LEU B N 1
ATOM 4431 C CA . LEU B 1 296 ? 56.112 56.754 -58.871 1.00 29.55 296 LEU B CA 1
ATOM 4432 C C . LEU B 1 296 ? 55.425 57.152 -60.178 1.00 29.81 296 LEU B C 1
ATOM 4433 O O . LEU B 1 296 ? 56.105 57.519 -61.142 1.00 30.42 296 LEU B O 1
ATOM 4438 N N . ASP B 1 297 ? 54.090 57.097 -60.199 1.00 30.11 297 ASP B N 1
ATOM 4439 C CA . ASP B 1 297 ? 53.306 57.318 -61.428 1.00 29.96 297 ASP B CA 1
ATOM 4440 C C . ASP B 1 297 ? 52.772 58.751 -61.630 1.00 29.60 297 ASP B C 1
ATOM 4441 O O . ASP B 1 297 ? 52.051 59.015 -62.602 1.00 29.47 297 ASP B O 1
ATOM 4446 N N . GLY B 1 298 ? 53.129 59.673 -60.734 1.00 28.37 298 GLY B N 1
ATOM 4447 C CA . GLY B 1 298 ? 52.648 61.063 -60.806 1.00 27.63 298 GLY B CA 1
ATOM 4448 C C . GLY B 1 298 ? 51.139 61.242 -60.709 1.00 26.89 298 GLY B C 1
ATOM 4449 O O . GLY B 1 298 ? 50.518 61.896 -61.564 1.00 26.80 298 GLY B O 1
ATOM 4450 N N . LEU B 1 299 ? 50.543 60.677 -59.661 1.00 25.60 299 LEU B N 1
ATOM 4451 C CA . LEU B 1 299 ? 49.093 60.735 -59.451 1.00 25.24 299 LEU B CA 1
ATOM 4452 C C . LEU B 1 299 ? 48.722 61.767 -58.378 1.00 25.11 299 LEU B C 1
ATOM 4453 O O . LEU B 1 299 ? 49.591 62.246 -57.650 1.00 24.92 299 LEU B O 1
ATOM 4458 N N . ASN B 1 300 ? 47.435 62.106 -58.294 1.00 24.98 300 ASN B N 1
ATOM 4459 C CA . ASN B 1 300 ? 46.933 63.023 -57.258 1.00 24.70 300 ASN B CA 1
ATOM 4460 C C . ASN B 1 300 ? 47.028 62.405 -55.858 1.00 24.85 300 ASN B C 1
ATOM 4461 O O . ASN B 1 300 ? 47.147 61.190 -55.726 1.00 24.31 300 ASN B O 1
ATOM 4466 N N . ARG B 1 301 ? 46.972 63.244 -54.820 1.00 25.45 301 ARG B N 1
ATOM 4467 C CA . ARG B 1 301 ? 46.863 62.740 -53.438 1.00 25.99 301 ARG B CA 1
ATOM 4468 C C . ARG B 1 301 ? 45.405 62.807 -52.977 1.00 26.08 301 ARG B C 1
ATOM 4469 O O . ARG B 1 301 ? 44.572 63.423 -53.654 1.00 25.49 301 ARG B O 1
ATOM 4477 N N . MET B 1 302 ? 45.073 62.176 -51.845 1.00 26.13 302 MET B N 1
ATOM 4478 C CA . MET B 1 302 ? 43.669 62.178 -51.387 1.00 26.36 302 MET B CA 1
ATOM 4479 C C . MET B 1 302 ? 43.436 62.680 -49.958 1.00 25.79 302 MET B C 1
ATOM 4480 O O . MET B 1 302 ? 42.292 62.924 -49.573 1.00 25.86 302 MET B O 1
ATOM 4485 N N . GLY B 1 303 ? 44.504 62.839 -49.183 1.00 25.54 303 GLY B N 1
ATOM 4486 C CA . GLY B 1 303 ? 44.353 63.313 -47.810 1.00 25.33 303 GLY B CA 1
ATOM 4487 C C . GLY B 1 303 ? 43.606 62.319 -46.928 1.00 24.87 303 GLY B C 1
ATOM 4488 O O . GLY B 1 303 ? 43.880 61.130 -46.994 1.00 25.39 303 GLY B O 1
ATOM 4489 N N . PRO B 1 304 ? 42.661 62.807 -46.101 1.00 24.62 304 PRO B N 1
ATOM 4490 C CA . PRO B 1 304 ? 42.118 62.041 -44.966 1.00 24.74 304 PRO B CA 1
ATOM 4491 C C . PRO B 1 304 ? 40.960 61.078 -45.325 1.00 24.36 304 PRO B C 1
ATOM 4492 O O . PRO B 1 304 ? 39.884 61.138 -44.733 1.00 24.02 304 PRO B O 1
ATOM 4496 N N . THR B 1 305 ? 41.197 60.224 -46.313 1.00 24.68 305 THR B N 1
ATOM 4497 C CA . THR B 1 305 ? 40.240 59.178 -46.718 1.00 25.18 305 THR B CA 1
ATOM 4498 C C . THR B 1 305 ? 41.069 57.920 -47.049 1.00 24.15 305 THR B C 1
ATOM 4499 O O . THR B 1 305 ? 42.170 58.028 -47.599 1.00 25.19 305 THR B O 1
ATOM 4503 N N . PHE B 1 306 ? 40.548 56.742 -46.707 1.00 22.77 306 PHE B N 1
ATOM 4504 C CA . PHE B 1 306 ? 41.362 55.518 -46.556 1.00 22.15 306 PHE B CA 1
ATOM 4505 C C . PHE B 1 306 ? 40.967 54.283 -47.398 1.00 20.78 306 PHE B C 1
ATOM 4506 O O . PHE B 1 306 ? 41.661 53.243 -47.392 1.00 19.24 306 PHE B O 1
ATOM 4514 N N . GLY B 1 307 ? 39.864 54.383 -48.126 1.00 20.71 307 GLY B N 1
ATOM 4515 C CA . GLY B 1 307 ? 39.411 53.255 -48.950 1.00 19.69 307 GLY B CA 1
ATOM 4516 C C . GLY B 1 307 ? 40.427 52.791 -49.984 1.00 19.80 307 GLY B C 1
ATOM 4517 O O . GLY B 1 307 ? 40.631 51.589 -50.146 1.00 19.95 307 GLY B O 1
ATOM 4518 N N . ALA B 1 308 ? 41.077 53.728 -50.677 1.00 19.27 308 ALA B N 1
ATOM 4519 C CA . ALA B 1 308 ? 42.083 53.366 -51.677 1.00 19.30 308 ALA B CA 1
ATOM 4520 C C . ALA B 1 308 ? 43.314 52.682 -51.097 1.00 19.50 308 ALA B C 1
ATOM 4521 O O . ALA B 1 308 ? 43.936 51.872 -51.762 1.00 19.38 308 ALA B O 1
ATOM 4523 N N . MET B 1 309 ? 43.693 53.018 -49.861 1.00 19.47 309 MET B N 1
ATOM 4524 C CA . MET B 1 309 ? 44.839 52.335 -49.257 1.00 19.81 309 MET B CA 1
ATOM 4525 C C . MET B 1 309 ? 44.560 50.843 -49.065 1.00 19.69 309 MET B C 1
ATOM 4526 O O . MET B 1 309 ? 45.372 50.006 -49.462 1.00 19.56 309 MET B O 1
ATOM 4531 N N . ALA B 1 310 ? 43.404 50.517 -48.480 1.00 19.99 310 ALA B N 1
ATOM 4532 C CA . ALA B 1 310 ? 43.015 49.116 -48.279 1.00 20.32 310 ALA B CA 1
ATOM 4533 C C . ALA B 1 310 ? 42.841 48.384 -49.614 1.00 20.33 310 ALA B C 1
ATOM 4534 O O . ALA B 1 310 ? 43.394 47.309 -49.815 1.00 20.26 310 ALA B O 1
ATOM 4536 N N . LEU B 1 311 ? 42.092 48.988 -50.526 1.00 20.13 311 LEU B N 1
ATOM 4537 C CA . LEU B 1 311 ? 41.770 48.307 -51.790 1.00 20.35 311 LEU B CA 1
ATOM 4538 C C . LEU B 1 311 ? 42.935 48.214 -52.765 1.00 20.20 311 LEU B C 1
ATOM 4539 O O . LEU B 1 311 ? 42.992 47.257 -53.548 1.00 20.35 311 LEU B O 1
ATOM 4544 N N . SER B 1 312 ? 43.863 49.187 -52.731 1.00 19.44 312 SER B N 1
ATOM 4545 C CA . SER B 1 312 ? 45.102 49.069 -53.520 1.00 18.58 312 SER B CA 1
ATOM 4546 C C . SER B 1 312 ? 45.965 47.908 -53.023 1.00 18.47 312 SER B C 1
ATOM 4547 O O . SER B 1 312 ? 46.609 47.227 -53.824 1.00 17.60 312 SER B O 1
ATOM 4550 N N . GLY B 1 313 ? 45.974 47.675 -51.706 1.00 17.43 313 GLY B N 1
ATOM 4551 C CA . GLY B 1 313 ? 46.592 46.475 -51.147 1.00 17.40 313 GLY B CA 1
ATOM 4552 C C . GLY B 1 313 ? 45.928 45.185 -51.641 1.00 17.52 313 GLY B C 1
ATOM 4553 O O . GLY B 1 313 ? 46.622 44.203 -51.973 1.00 16.96 313 GLY B O 1
ATOM 4554 N N . VAL B 1 314 ? 44.601 45.206 -51.711 1.00 17.65 314 VAL B N 1
ATOM 4555 C CA . VAL B 1 314 ? 43.825 44.051 -52.211 1.00 18.66 314 VAL B CA 1
ATOM 4556 C C . VAL B 1 314 ? 44.231 43.740 -53.656 1.00 18.63 314 VAL B C 1
ATOM 4557 O O . VAL B 1 314 ? 44.537 42.594 -53.967 1.00 19.11 314 VAL B O 1
ATOM 4561 N N . HIS B 1 315 ? 44.269 44.765 -54.514 1.00 19.18 315 HIS B N 1
ATOM 4562 C CA . HIS B 1 315 ? 44.665 44.611 -55.944 1.00 19.51 315 HIS B CA 1
ATOM 4563 C C . HIS B 1 315 ? 46.083 44.057 -56.131 1.00 20.04 315 HIS B C 1
ATOM 4564 O O . HIS B 1 315 ? 46.284 43.100 -56.890 1.00 19.82 315 HIS B O 1
ATOM 4571 N N . ALA B 1 316 ? 47.072 44.638 -55.441 1.00 19.27 316 ALA B N 1
ATOM 4572 C CA . ALA B 1 316 ? 48.418 44.082 -55.484 1.00 19.36 316 ALA B CA 1
ATOM 4573 C C . ALA B 1 316 ? 48.439 42.623 -55.000 1.00 19.25 316 ALA B C 1
ATOM 4574 O O . ALA B 1 316 ? 49.133 41.791 -55.579 1.00 18.79 316 ALA B O 1
ATOM 4576 N N . ALA B 1 317 ? 47.687 42.311 -53.941 1.00 19.60 317 ALA B N 1
ATOM 4577 C CA . ALA B 1 317 ? 47.646 40.934 -53.424 1.00 19.93 317 ALA B CA 1
ATOM 4578 C C . ALA B 1 317 ? 47.105 39.963 -54.485 1.00 20.23 317 ALA B C 1
ATOM 4579 O O . ALA B 1 317 ? 47.619 38.856 -54.629 1.00 20.07 317 ALA B O 1
ATOM 4581 N N . GLU B 1 318 ? 46.088 40.393 -55.226 1.00 21.25 318 GLU B N 1
ATOM 4582 C CA . GLU B 1 318 ? 45.509 39.530 -56.288 1.00 21.67 318 GLU B CA 1
ATOM 4583 C C . GLU B 1 318 ? 46.591 39.181 -57.317 1.00 21.24 318 GLU B C 1
ATOM 4584 O O . GLU B 1 318 ? 46.767 38.006 -57.646 1.00 21.29 318 GLU B O 1
ATOM 4590 N N . GLN B 1 319 ? 47.338 40.191 -57.778 1.00 21.16 319 GLN B N 1
ATOM 4591 C CA . GLN B 1 319 ? 48.395 40.002 -58.782 1.00 21.23 319 GLN B CA 1
ATOM 4592 C C . GLN B 1 319 ? 49.522 39.090 -58.288 1.00 20.76 319 GLN B C 1
ATOM 4593 O O . GLN B 1 319 ? 50.014 38.217 -59.016 1.00 20.99 319 GLN B O 1
ATOM 4599 N N . ILE B 1 320 ? 49.924 39.273 -57.031 1.00 20.03 320 ILE B N 1
ATOM 4600 C CA . ILE B 1 320 ? 50.963 38.442 -56.438 1.00 19.55 320 ILE B CA 1
ATOM 4601 C C . ILE B 1 320 ? 50.513 36.973 -56.284 1.00 19.40 320 ILE B C 1
ATOM 4602 O O . ILE B 1 320 ? 51.264 36.045 -56.613 1.00 19.72 320 ILE B O 1
ATOM 4607 N N . LEU B 1 321 ? 49.289 36.778 -55.804 1.00 20.01 321 LEU B N 1
ATOM 4608 C CA . LEU B 1 321 ? 48.710 35.442 -55.656 1.00 20.49 321 LEU B CA 1
ATOM 4609 C C . LEU B 1 321 ? 48.620 34.704 -57.021 1.00 21.55 321 LEU B C 1
ATOM 4610 O O . LEU B 1 321 ? 48.932 33.509 -57.106 1.00 22.19 321 LEU B O 1
ATOM 4615 N N . LYS B 1 322 ? 48.277 35.434 -58.076 1.00 22.88 322 LYS B N 1
ATOM 4616 C CA . LYS B 1 322 ? 48.261 34.857 -59.440 1.00 23.96 322 LYS B CA 1
ATOM 4617 C C . LYS B 1 322 ? 49.652 34.417 -59.945 1.00 24.72 322 LYS B C 1
ATOM 4618 O O . LYS B 1 322 ? 49.788 33.363 -60.586 1.00 23.92 322 LYS B O 1
ATOM 4624 N N . HIS B 1 323 ? 50.688 35.199 -59.621 1.00 24.03 323 HIS B N 1
ATOM 4625 C CA . HIS B 1 323 ? 52.081 34.794 -59.847 1.00 24.87 323 HIS B CA 1
ATOM 4626 C C . HIS B 1 323 ? 52.444 33.435 -59.211 1.00 25.19 323 HIS B C 1
ATOM 4627 O O . HIS B 1 323 ? 53.121 32.616 -59.841 1.00 25.17 323 HIS B O 1
ATOM 4634 N N . PHE B 1 324 ? 51.991 33.196 -57.978 1.00 25.21 324 PHE B N 1
ATOM 4635 C CA . PHE B 1 324 ? 52.356 31.991 -57.226 1.00 26.37 324 PHE B CA 1
ATOM 4636 C C . PHE B 1 324 ? 51.441 30.782 -57.501 1.00 27.77 324 PHE B C 1
ATOM 4637 O O . PHE B 1 324 ? 51.735 29.661 -57.059 1.00 27.65 324 PHE B O 1
ATOM 4645 N N . ALA B 1 325 ? 50.336 31.017 -58.197 1.00 29.50 325 ALA B N 1
ATOM 4646 C CA . ALA B 1 325 ? 49.373 29.943 -58.498 1.00 32.30 325 ALA B CA 1
ATOM 4647 C C . ALA B 1 325 ? 49.909 28.955 -59.528 1.00 34.29 325 ALA B C 1
ATOM 4648 O O . ALA B 1 325 ? 49.727 27.741 -59.379 1.00 35.56 325 ALA B O 1
ATOM 4650 N N . ALA B 1 326 ? 50.562 29.478 -60.566 1.00 36.03 326 ALA B N 1
ATOM 4651 C CA . ALA B 1 326 ? 51.048 28.671 -61.697 1.00 38.27 326 ALA B CA 1
ATOM 4652 C C . ALA B 1 326 ? 50.119 27.505 -62.093 1.00 39.08 326 ALA B C 1
ATOM 4653 O O . ALA B 1 326 ? 48.878 27.591 -62.031 1.00 39.83 326 ALA B O 1
#

GO terms:
  GO:0008198 ferrous iron binding (F, IDA)
  GO:0005829 cytosol (C, IDA)
  GO:0052837 thiazole biosynthetic process (P, IDA)
  GO:0160205 cysteine-dependent adenosine diphosphate thiazole synthase activity (F, IDA)
  GO:0009228 thiamine biosynthetic process (P, IMP)
  GO:0005634 nucleus (C, EXP)
  GO:0005737 cytoplasm (C, EXP)

Secondary structure (DSSP, 8-state):
-GGGS----TTTTT--STT-TT--PPP--HHHHHHHHHHHHHHHHHHTTEESEEEE--SHHHHHHHHHHHHH-TTS-EEEE-SSSS--TTTT--STT---EEEETTTHHHHHHTT---EE-SSEEEES-HHHHHHHHHHHHHTSTTEEEETTEEEEEEEEESS-SSSS-EEEEEEEEEHHHHT-TTS-----EEEEES-B-TTSSB-TTSPPPEEEE---S-SSS-SHHHHHHHHH-TT--------B-HHHHHHHHHHH-EEPTTSBTEEE-THHHHHHHT--B--S--HHHHHHHHHHHHHHHHHHH-/--TTS----TTTTT--STT-TT--PPP--HHHHHHHHHHHHHHHHHHTTEESEEEE--SHHHHHHHHHHHHH-TTS-EEEE-SSSS--TTTT--GGG---EEEETTTHHHHHHTT---EE-SSEEEES-HHHHHHHHHHHHHTSTTEEEETTEEEEEEEE-S----EEEEEEEEHHHHT--SS-----EEEEES-B-TTSSB-TTSPPPEEEE---SSSSS-SHHHHHHHHH-TT--------B-HHHHHHHHHHH-EE-TTSTTEEE-THHHHHHHTPPB--S--HHHHHHHHHHHHHHHHHHH-

Solvent-accessible surface area: 25185 Å² total

Nearest PDB structures (foldseek):
  3fpz-assembly1_B  TM=1.003E+00  e=2.113E-68  Saccharomyces cerevisiae
  3fpz-assembly1_A  TM=1.000E+00  e=3.166E-65  Saccharomyces cerevisiae
  4y4l-assembly1_A  TM=9.935E-01  e=1.072E-62  Saccharomyces cerevisiae S288C
  4y4l-assembly2_C  TM=9.925E-01  e=1.373E-62  Saccharomyces cerevisiae S288C
  3jsk-assembly1_G  TM=9.744E-01  e=1.618E-41  Neurospora crassa

Sequence (616 aa):
HLNSTPVTHCLSDIVKKEDWSDFKFAPIRESTVSRAMTSRYFFKDLDKFAVSDVIIVGAGSSGLSAAYVIAKNRPDLKVCIIESSVAPGGGSWLGGQLFSAMVMRKPAHLFLQELEIPYEDEGDYVVVKHAALFISTVLSKVLQLPNVKLFNATCCVEDLVTRPPTEKGEVTVAGVVTNWTLVTQAHGTQCMDPNVIELAGYKNDGTRDLSQKHGVILSTTGHDGPFGAFCAKRIVDIDQNQKLGGMKGLDMNHAEHDVVIHSGAYAGVDNMYFAGMEVAELDGLNRMGPTFGAMALSGVHAAEQILKHFAAHLNSTPVTHCLSDIVKKEDWSDFKFAPIRESTVSRAMTSRYFFKDLDKFAVSDVIIVGAGSSGLSAAYVIAKNRPDLKVCIIESSVAPGGGSWLGGQLFSAMVMRKPAHLFLQELEIPYEDEGDYVVVKHAALFISTVLSKVLQLPNVKLFNATCCVEDLVTRPPTVTVAGVVTNWTLVTQAHGTQCMDPNVIELAGYKNDGTRDLSQKHGVILSTTGHDGPFGAFCAKRIVDIDQNQKLGGMKGLDMNHAEHDVVIHSGAYAGVDNMYFAGMEVAELDGLNRMGPTFGAMALSGVHAAEQILKHFAA

Organism: Saccharomyces cerevisiae (strain ATCC 204508 / S288c) (NCBI:txid559292)

InterPro domains:
  IPR002922 Thiazole biosynthetic enzyme Thi4 family [TIGR00292] (45-325)
  IPR027495 Thiamine thiazole synthase [MF_03158] (1-326)
  IPR036188 FAD/NAD(P)-binding domain superfamily [G3DSA:3.50.50.60] (65-326)
  IPR036188 FAD/NAD(P)-binding domain superfamily [SSF51905] (17-323)